Protein AF-X1B9N5-F1 (afdb_monomer)

Nearest PDB structures (foldseek):
  8imx-assembly1_K  TM=7.194E-01  e=1.451E-04  Homo sapiens
  8imy-assembly1_K  TM=7.183E-01  e=4.564E-04  Homo sapiens
  1fg9-assembly1_E  TM=3.928E-01  e=3.353E-02  Homo sapiens
  5t89-assembly1_Y  TM=4.847E-01  e=5.244E-01  Homo sapiens
  5t89-assembly1_X  TM=5.114E-01  e=1.104E+00  Homo sapiens

Secondary structure (DSSP, 8-state):
--SSHHHHHHHHHHHHHHHH---GGG-----GGG-SHHHHHHHHHHHHHH--TTSEEEEEEES-EEEEETTEEEE--TTTTT-GGG-EEHHHHHHHHHH---SEEEEEEESTTGGGGHHHH--TTEEEEESS-TT----EETTTTEEHHHHHHHHHHHHS--SS-SSS--HHHHHHHHHHHHHHHHHHTT-----EEEE-SSS---SS-EEEEEEEEEEBTEEEEEEEEE--S-EEEEEEEEEEESSSEEEEEEE-TTS-SSTTS-EEEEEEEE--TT-B--EEEEEEEETTEEEEEEEEE---SSSSS--HHHHHHTSTT--TT-SSSS-SSS-HHHHHHHTS-TT-S-SS-SSS-HHHIIIII---TT-SSSS-SSS-HHHHHHHT--TTS--TT--SSSSS--HHHHHHHT--TT-S-SS-SSS-HHHHHHHT--TTS--TTS-SSSSS--HHHHHHHT--TT-SSSS-SSS-HHHHHHHT--TTS--TTS-SSSSS--HHHHHHHT--TT-SSSS-SSS-HHHHHHTT--TTS--TT--SSSSS--HHHHHHHT--TT-S-SSSSSS-HHHHHHHT--TT-TT-----

Organism: NCBI:txid412755

Radius of gyration: 56.06 Å; Cα contacts (8 Å, |Δi|>4): 1188; chains: 1; bounding box: 108×78×156 Å

Foldseek 3Di:
DAQQQLVLLVLVLVCCCVPAVDDPVLDLRADAVCQFLVNVLVNLVVCLVPADQFAEAEEEGAAEWAAPDPQKIFDQTNCCVVPVVRTQILQNQLVSVVSRNYQAYEAEYHYFLFQSSDVSNDDARYKYKYWAHNHFGWDDDPVQSHTLLSSLLSCQCPPFDPPVQFADQFVVSSCVRRFVSSQVVCVVVVGGIGMDIDDNYPDTHDSHWDKTDKDWDWDFQKIWIKIFTDGTAAWPFWKKWFWFDDVDTDIDIDTPQVPAPDPRSGTMDTDMDGGDHRTTTQWMWIWIDGPNHTDDIDIDGRDQQCPLPDGPVCCVPPVVQRDSNDQQRCPLQHGCVCQVVVVARSNDQQRCPLPRGCNCCVPPLVARSNDQQRCPLPDGPVLCVVQVHRSNDNQQQPQQCPLQHGPVVCVVLVAHSNDQQRCPLPRGPNLCVVQVHRSNDNQQQPQQCPLPDGPVVCRVLVARSNDQQRCPLPDGPVLCVVQVHRSNDNQQQPQQCPLPDGPVVCVVLVAHSNDQQRCPLPDGLSRCVVQVHRSNDNQQQPQQCPLQHGNVVCVVLVARSNDQQRCPLPHGLNVCVVVVHRSNDNDDDDDD

Structure (mmCIF, N/CA/C/O backbone):
data_AF-X1B9N5-F1
#
_entry.id   AF-X1B9N5-F1
#
loop_
_atom_site.group_PDB
_atom_site.id
_atom_site.type_symbol
_atom_site.label_atom_id
_atom_site.label_alt_id
_atom_site.label_comp_id
_atom_site.label_asym_id
_atom_site.label_entity_id
_atom_site.label_seq_id
_atom_site.pdbx_PDB_ins_code
_atom_site.Cartn_x
_atom_site.Cartn_y
_atom_site.Cartn_z
_atom_site.occupancy
_atom_site.B_iso_or_equiv
_atom_site.auth_seq_id
_atom_site.auth_comp_id
_atom_site.auth_asym_id
_atom_site.auth_atom_id
_atom_site.pdbx_PDB_model_num
ATOM 1 N N . ASP A 1 1 ? -13.459 45.599 34.524 1.00 69.44 1 ASP A N 1
ATOM 2 C CA . ASP A 1 1 ? -13.440 44.569 33.486 1.00 69.44 1 ASP A CA 1
ATOM 3 C C . ASP A 1 1 ? -12.816 43.341 34.101 1.00 69.44 1 ASP A C 1
ATOM 5 O O . ASP A 1 1 ? -12.023 43.528 35.022 1.00 69.44 1 ASP A O 1
ATOM 9 N N . LEU A 1 2 ? -13.250 42.159 33.686 1.00 86.44 2 LEU A N 1
ATOM 10 C CA . LEU A 1 2 ? -12.649 40.897 34.116 1.00 86.44 2 LEU A CA 1
ATOM 11 C C . LEU A 1 2 ? -11.634 40.476 33.050 1.00 86.44 2 LEU A C 1
ATOM 13 O O . LEU A 1 2 ? -11.922 40.568 31.859 1.00 86.44 2 LEU A O 1
ATOM 17 N N . ASP A 1 3 ? -10.448 40.065 33.475 1.00 91.12 3 ASP A N 1
ATOM 18 C CA . ASP A 1 3 ? -9.292 39.832 32.612 1.00 91.12 3 ASP A CA 1
ATOM 19 C C . ASP A 1 3 ? -9.283 38.424 31.975 1.00 91.12 3 ASP A C 1
ATOM 21 O O . ASP A 1 3 ? -8.646 38.247 30.937 1.00 91.12 3 ASP A O 1
ATOM 25 N N . TYR A 1 4 ? -9.969 37.427 32.559 1.00 96.06 4 TYR A N 1
ATOM 26 C CA . TYR A 1 4 ? -9.836 36.009 32.166 1.00 96.06 4 TYR A CA 1
ATOM 27 C C . TYR A 1 4 ? -11.144 35.294 31.795 1.00 96.06 4 TYR A C 1
ATOM 29 O O . TYR A 1 4 ? -11.111 34.107 31.483 1.00 96.06 4 TYR A O 1
ATOM 37 N N . CYS A 1 5 ? -12.292 35.977 31.731 1.00 94.31 5 CYS A N 1
ATOM 38 C CA . CYS A 1 5 ? -13.557 35.328 31.338 1.00 94.31 5 CYS A CA 1
ATOM 39 C C . CYS A 1 5 ? -13.530 34.742 29.915 1.00 94.31 5 CYS A C 1
ATOM 41 O O . CYS A 1 5 ? -14.176 33.730 29.637 1.00 94.31 5 CYS A O 1
ATOM 43 N N . VAL A 1 6 ? -12.783 35.373 29.002 1.00 96.00 6 VAL A N 1
ATOM 44 C CA . VAL A 1 6 ? -12.583 34.862 27.637 1.00 96.00 6 VAL A CA 1
ATOM 45 C C . VAL A 1 6 ? -11.713 33.603 27.644 1.00 96.00 6 VAL A C 1
ATOM 47 O O . VAL A 1 6 ? -12.056 32.642 26.950 1.00 96.00 6 VAL A O 1
ATOM 50 N N . ASP A 1 7 ? -10.645 33.593 28.451 1.00 96.94 7 ASP A N 1
ATOM 51 C CA . ASP A 1 7 ? -9.764 32.433 28.646 1.00 96.94 7 ASP A CA 1
ATOM 52 C C . ASP A 1 7 ? -10.573 31.258 29.235 1.00 96.94 7 ASP A C 1
ATOM 54 O O . ASP A 1 7 ? -10.593 30.179 28.649 1.00 96.94 7 ASP A O 1
ATOM 58 N N . ASP A 1 8 ? -11.368 31.492 30.287 1.00 97.50 8 ASP A N 1
ATOM 59 C CA . ASP A 1 8 ? -12.275 30.498 30.883 1.00 97.50 8 ASP A CA 1
ATOM 60 C C . ASP A 1 8 ? -13.218 29.861 29.853 1.00 97.50 8 ASP A C 1
ATOM 62 O O . ASP A 1 8 ? -13.320 28.637 29.743 1.00 97.50 8 ASP A O 1
ATOM 66 N N . ALA A 1 9 ? -13.918 30.691 29.073 1.00 97.12 9 ALA A N 1
ATOM 67 C CA . ALA A 1 9 ? -14.855 30.202 28.071 1.00 97.12 9 ALA A CA 1
ATOM 68 C C . ALA A 1 9 ? -14.133 29.432 26.952 1.00 97.12 9 ALA A C 1
ATOM 70 O O . ALA A 1 9 ? -14.659 28.437 26.445 1.00 97.12 9 ALA A O 1
ATOM 71 N N . SER A 1 10 ? -12.946 29.896 26.550 1.00 97.38 10 SER A N 1
ATOM 72 C CA . SER A 1 10 ? -12.112 29.244 25.536 1.00 97.38 10 SER A CA 1
ATOM 73 C C . SER A 1 10 ? -11.640 27.866 26.004 1.00 97.38 10 SER A C 1
ATOM 75 O O . SER A 1 10 ? -11.740 26.884 25.261 1.00 97.38 10 SER A O 1
ATOM 77 N N . ASP A 1 11 ? -11.178 27.765 27.247 1.00 97.88 11 ASP A N 1
ATOM 78 C CA . ASP A 1 11 ? -10.667 26.522 27.819 1.00 97.88 11 ASP A CA 1
ATOM 79 C C . ASP A 1 11 ? -11.786 25.494 28.031 1.00 97.88 11 ASP A C 1
ATOM 81 O O . ASP A 1 11 ? -11.608 24.315 27.720 1.00 97.88 11 ASP A O 1
ATOM 85 N N . ILE A 1 12 ? -12.977 25.927 28.462 1.00 97.81 12 ILE A N 1
ATOM 86 C CA . ILE A 1 12 ? -14.155 25.051 28.563 1.00 97.81 12 ILE A CA 1
ATOM 87 C C . ILE A 1 12 ? -14.612 24.577 27.182 1.00 97.81 12 ILE A C 1
ATOM 89 O O . ILE A 1 12 ? -14.880 23.391 26.994 1.00 97.81 12 ILE A O 1
ATOM 93 N N . SER A 1 13 ? -14.656 25.470 26.190 1.00 97.25 13 SER A N 1
ATOM 94 C CA . SER A 1 13 ? -14.959 25.095 24.804 1.00 97.25 13 SER A CA 1
ATOM 95 C C . SER A 1 13 ? -13.965 24.057 24.272 1.00 97.25 13 SER A C 1
ATOM 97 O O . SER A 1 13 ? -14.360 23.092 23.614 1.00 97.25 13 SER A O 1
ATOM 99 N N . SER A 1 14 ? -12.682 24.215 24.603 1.00 97.06 14 SER A N 1
ATOM 100 C CA . SER A 1 14 ? -11.622 23.276 24.229 1.00 97.06 14 SER A CA 1
ATOM 101 C C . SER A 1 14 ? -11.783 21.925 24.929 1.00 97.06 14 SER A C 1
ATOM 103 O O . SER A 1 14 ? -11.664 20.891 24.276 1.00 97.06 14 SER A O 1
ATOM 105 N N . LEU A 1 15 ? -12.115 21.910 26.224 1.00 95.75 15 LEU A N 1
ATOM 106 C CA . LEU A 1 15 ? -12.416 20.686 26.973 1.00 95.75 15 LEU A CA 1
ATOM 107 C C . LEU A 1 15 ? -13.584 19.915 26.333 1.00 95.75 15 LEU A C 1
ATOM 109 O O . LEU A 1 15 ? -13.475 18.714 26.089 1.00 95.75 15 LEU A O 1
ATOM 113 N N . LEU A 1 16 ? -14.690 20.597 26.019 1.00 95.12 16 LEU A N 1
ATOM 114 C CA . LEU A 1 16 ? -15.868 19.967 25.414 1.00 95.12 16 LEU A CA 1
ATOM 115 C C . LEU A 1 16 ? -15.556 19.333 24.051 1.00 95.12 16 LEU A C 1
ATOM 117 O O . LEU A 1 16 ? -16.026 18.231 23.765 1.00 95.12 16 LEU A O 1
ATOM 121 N N . GLN A 1 17 ? -14.745 19.994 23.226 1.00 94.50 17 GLN A N 1
ATOM 122 C CA . GLN A 1 17 ? -14.345 19.477 21.914 1.00 94.50 17 GLN A CA 1
ATOM 123 C C . GLN A 1 17 ? -13.364 18.307 22.037 1.00 94.50 17 GLN A C 1
ATOM 125 O O . GLN A 1 17 ? -13.592 17.247 21.457 1.00 94.50 17 GLN A O 1
ATOM 130 N N . ASN A 1 18 ? -12.295 18.487 22.813 1.00 92.31 18 ASN A N 1
ATOM 131 C CA . ASN A 1 18 ? -11.160 17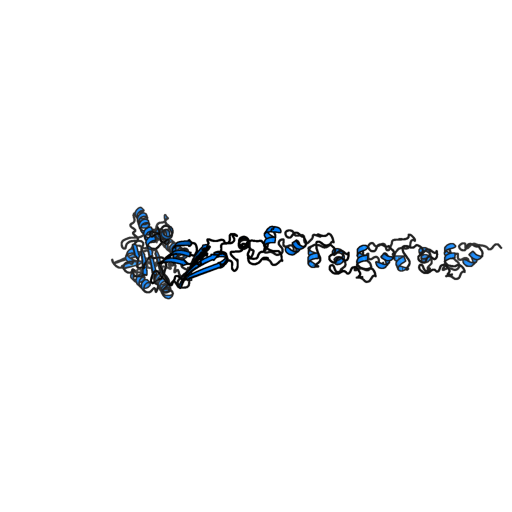.566 22.834 1.00 92.31 18 ASN A CA 1
ATOM 132 C C . ASN A 1 18 ? -11.413 16.319 23.684 1.00 92.31 18 ASN A C 1
ATOM 134 O O . ASN A 1 18 ? -10.868 15.259 23.388 1.00 92.31 18 ASN A O 1
ATOM 138 N N . ASN A 1 19 ? -12.214 16.434 24.746 1.00 89.62 19 ASN A N 1
ATOM 139 C CA . ASN A 1 19 ? -12.422 15.347 25.704 1.00 89.62 19 ASN A CA 1
ATOM 140 C C . ASN A 1 19 ? -13.824 14.742 25.634 1.00 89.62 19 ASN A C 1
ATOM 142 O O . ASN A 1 19 ? -13.988 13.574 25.971 1.00 89.62 19 ASN A O 1
ATOM 146 N N . TYR A 1 20 ? -14.818 15.510 25.184 1.00 88.81 20 TYR A N 1
ATOM 147 C CA . TYR A 1 20 ? -16.222 15.086 25.188 1.00 88.81 20 TYR A CA 1
ATOM 148 C C . TYR A 1 20 ? -16.873 15.107 23.800 1.00 88.81 20 TYR A C 1
ATOM 150 O O . TYR A 1 20 ? -18.085 14.935 23.685 1.00 88.81 20 TYR A O 1
ATOM 158 N N . ASN A 1 21 ? -16.075 15.291 22.739 1.00 86.38 21 ASN A N 1
ATOM 159 C CA . ASN A 1 21 ? -16.493 15.187 21.339 1.00 86.38 21 ASN A CA 1
ATOM 160 C C . ASN A 1 21 ? -17.699 16.081 20.970 1.00 86.38 21 ASN A C 1
ATOM 162 O O . ASN A 1 21 ? -18.511 15.748 20.098 1.00 86.38 21 ASN A O 1
ATOM 166 N N . PHE A 1 22 ? -17.836 17.240 21.624 1.00 90.81 22 PHE A N 1
ATOM 167 C CA . PHE A 1 22 ? -18.780 18.261 21.181 1.00 90.81 22 PHE A CA 1
ATOM 168 C C . PHE A 1 22 ? -18.295 18.823 19.848 1.00 90.81 22 PHE A C 1
ATOM 170 O O . PHE A 1 22 ? -17.200 19.370 19.743 1.00 90.81 22 PHE A O 1
ATOM 177 N N . LYS A 1 23 ? -19.125 18.712 18.810 1.00 90.44 23 LYS A N 1
ATOM 178 C CA . LYS A 1 23 ? -18.785 19.252 17.492 1.00 90.44 23 LYS A CA 1
ATOM 179 C C . LYS A 1 23 ? -18.718 20.782 17.561 1.00 90.44 23 LYS A C 1
ATOM 181 O O . LYS A 1 23 ? -19.654 21.371 18.102 1.00 90.44 23 LYS A O 1
ATOM 186 N N . PRO A 1 24 ? -17.731 21.439 16.923 1.00 92.81 24 PRO A N 1
ATOM 187 C CA . PRO A 1 24 ? -17.644 22.903 16.900 1.00 92.81 24 PRO A CA 1
ATOM 188 C C . PRO A 1 24 ? -18.941 23.582 16.434 1.00 92.81 24 PRO A C 1
ATOM 190 O O . PRO A 1 24 ? -19.352 24.593 16.989 1.00 92.81 24 PRO A O 1
ATOM 193 N N . ALA A 1 25 ? -19.641 22.979 15.464 1.00 92.06 25 ALA A N 1
ATOM 194 C CA . ALA A 1 25 ? -20.920 23.474 14.948 1.00 92.06 25 ALA A CA 1
ATOM 195 C C . ALA A 1 25 ? -22.066 23.480 15.981 1.00 92.06 25 ALA A C 1
ATOM 197 O O . ALA A 1 25 ? -23.052 24.184 15.784 1.00 92.06 25 ALA A O 1
ATOM 198 N N . ASN A 1 26 ? -21.939 22.711 17.066 1.00 91.88 26 ASN A N 1
ATOM 199 C CA . ASN A 1 26 ? -22.927 22.622 18.140 1.00 91.88 26 ASN A CA 1
ATOM 200 C C . ASN A 1 26 ? -22.566 23.516 19.342 1.00 91.88 26 ASN A C 1
ATOM 202 O O . ASN A 1 26 ? -23.308 23.540 20.323 1.00 91.88 26 ASN A O 1
ATOM 206 N N . ILE A 1 27 ? -21.438 24.237 19.295 1.00 95.88 27 ILE A N 1
ATOM 207 C CA . ILE A 1 27 ? -20.986 25.114 20.378 1.00 95.88 27 ILE A CA 1
ATOM 208 C C . ILE A 1 27 ? -21.291 26.567 20.014 1.00 95.88 27 ILE A C 1
ATOM 210 O O . ILE A 1 27 ? -20.712 27.143 19.095 1.00 95.88 27 ILE A O 1
ATOM 214 N N . HIS A 1 28 ? -22.179 27.191 20.786 1.00 96.88 28 HIS A N 1
ATOM 215 C CA . HIS A 1 28 ? -22.451 28.622 20.691 1.00 96.88 28 HIS A CA 1
ATOM 216 C C . HIS A 1 28 ? -21.493 29.401 21.600 1.00 96.88 28 HIS A C 1
ATOM 218 O O . HIS A 1 28 ? -21.811 29.700 22.749 1.00 96.88 28 HIS A O 1
ATOM 224 N N . TYR A 1 29 ? -20.309 29.716 21.074 1.00 97.00 29 TYR A N 1
ATOM 225 C CA . TYR A 1 29 ? -19.282 30.484 21.779 1.00 97.00 29 TYR A CA 1
ATOM 226 C C . TYR A 1 29 ? -19.548 31.993 21.667 1.00 97.00 29 TYR A C 1
ATOM 228 O O . TYR A 1 29 ? -19.568 32.536 20.562 1.00 97.00 29 TYR A O 1
ATOM 236 N N . LEU A 1 30 ? -19.781 32.663 22.800 1.00 97.69 30 LEU A N 1
ATOM 237 C CA . LEU A 1 30 ? -20.080 34.097 22.873 1.00 97.69 30 LEU A CA 1
ATOM 238 C C . LEU A 1 30 ? -19.106 34.785 23.832 1.00 97.69 30 LEU A C 1
ATOM 240 O O . LEU A 1 30 ? -19.050 34.423 25.005 1.00 97.69 30 LEU A O 1
ATOM 244 N N . THR A 1 31 ? -18.408 35.817 23.361 1.00 96.56 31 THR A N 1
ATOM 245 C CA . THR A 1 31 ? -17.525 36.653 24.191 1.00 96.56 31 THR A CA 1
ATOM 246 C C . THR A 1 31 ? -17.844 38.134 24.027 1.00 96.56 31 THR A C 1
ATOM 248 O O . THR A 1 31 ? -18.391 38.561 23.006 1.00 96.56 31 THR A O 1
ATOM 251 N N . ASP A 1 32 ? -17.528 38.933 25.047 1.00 94.12 32 ASP A N 1
ATOM 252 C CA . ASP A 1 32 ? -17.632 40.396 25.040 1.00 94.12 32 ASP A CA 1
ATOM 253 C C . ASP A 1 32 ? -18.940 40.911 24.409 1.00 94.12 32 ASP A C 1
ATOM 255 O O . ASP A 1 32 ? -20.041 40.553 24.825 1.00 94.12 32 ASP A O 1
ATOM 259 N N . SER A 1 33 ? -18.827 41.715 23.348 1.00 95.62 33 SER A N 1
ATOM 260 C CA . SER A 1 33 ? -19.946 42.312 22.612 1.00 95.62 33 SER A CA 1
ATOM 261 C C . SER A 1 33 ? -20.955 41.311 22.030 1.00 95.62 33 SER A C 1
ATOM 263 O O . SER A 1 33 ? -22.060 41.712 21.663 1.00 95.62 33 SER A O 1
ATOM 265 N N . GLN A 1 34 ? -20.614 40.022 21.957 1.00 96.94 34 GLN A N 1
ATOM 266 C CA . GLN A 1 34 ? -21.523 38.950 21.546 1.00 96.94 34 GLN A CA 1
ATOM 267 C C . GLN A 1 34 ? -22.316 38.382 22.734 1.00 96.94 34 GLN A C 1
ATOM 269 O O . GLN A 1 34 ? -23.474 37.995 22.568 1.00 96.94 34 GLN A O 1
ATOM 274 N N . ALA A 1 35 ? -21.742 38.389 23.941 1.00 96.75 35 ALA A N 1
ATOM 275 C CA . ALA A 1 35 ? -22.335 37.875 25.179 1.00 96.75 35 ALA A CA 1
ATOM 276 C C . ALA A 1 35 ? -23.329 38.868 25.823 1.00 96.75 35 ALA A C 1
ATOM 278 O O . ALA A 1 35 ? -23.306 39.134 27.026 1.00 96.75 35 ALA A O 1
ATOM 279 N N . THR A 1 36 ? -24.218 39.440 25.009 1.00 97.88 36 THR A N 1
ATOM 280 C CA . THR A 1 36 ? -25.337 40.289 25.457 1.00 97.88 36 THR A CA 1
ATOM 281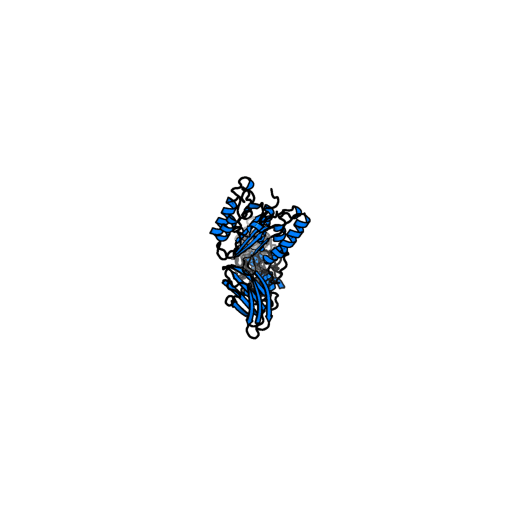 C C . THR A 1 36 ? -26.521 39.441 25.926 1.00 97.88 36 THR A C 1
ATOM 283 O O . THR A 1 36 ? -26.620 38.267 25.560 1.00 97.88 36 THR A O 1
ATOM 286 N N . LYS A 1 37 ? -27.486 40.021 26.662 1.00 97.50 37 LYS A N 1
ATOM 287 C CA . LYS A 1 37 ? -28.724 39.293 27.033 1.00 97.50 37 LYS A CA 1
ATOM 288 C C . LYS A 1 37 ? -29.421 38.704 25.808 1.00 97.50 37 LYS A C 1
ATOM 290 O O . LYS A 1 37 ? -29.874 37.558 25.841 1.00 97.50 37 LYS A O 1
ATOM 295 N N . SER A 1 38 ? -29.486 39.478 24.724 1.00 97.81 38 SER A N 1
ATOM 296 C CA . SER A 1 38 ? -30.070 39.031 23.458 1.00 97.81 38 SER A CA 1
ATOM 297 C C . SER A 1 38 ? -29.236 37.934 22.797 1.00 97.81 38 SER A C 1
AT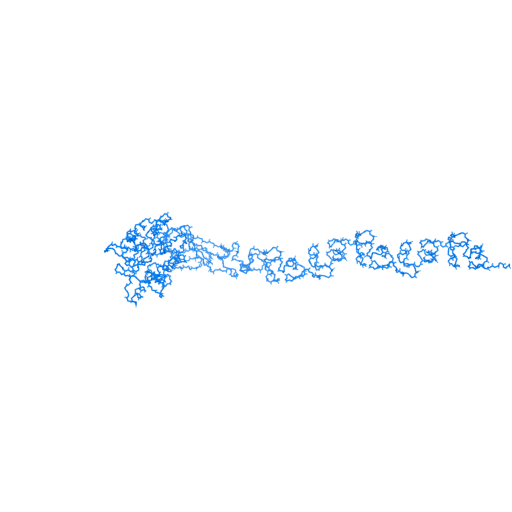OM 299 O O . SER A 1 38 ? -29.816 36.992 22.262 1.00 97.81 38 SER A O 1
ATOM 301 N N . GLY A 1 39 ? -27.904 38.034 22.832 1.00 98.19 39 GLY A N 1
ATOM 302 C CA . GLY A 1 39 ? -26.998 37.022 22.285 1.00 98.19 39 GLY A CA 1
ATOM 303 C C . GLY A 1 39 ? -27.165 35.672 22.979 1.00 98.19 39 GLY A C 1
ATOM 304 O O . GLY A 1 39 ? -27.446 34.675 22.316 1.00 98.19 39 GLY A O 1
ATOM 305 N N . ILE A 1 40 ? -27.114 35.666 24.315 1.00 98.31 40 ILE A N 1
ATOM 306 C CA . ILE A 1 40 ? -27.314 34.466 25.144 1.00 98.31 40 ILE A CA 1
ATOM 307 C C . ILE A 1 40 ? -28.709 33.871 24.904 1.00 98.31 40 ILE A C 1
ATOM 309 O O . ILE A 1 40 ? -28.837 32.685 24.607 1.00 98.31 40 ILE A O 1
ATOM 313 N N . SER A 1 41 ? -29.757 34.700 24.947 1.00 98.19 41 SER A N 1
ATOM 314 C CA . SER A 1 41 ? -31.141 34.263 24.701 1.00 98.19 41 SER A CA 1
ATOM 315 C C . SER A 1 41 ? -31.324 33.649 23.310 1.00 98.19 41 SER A C 1
ATOM 317 O O . SER A 1 41 ? -32.022 32.647 23.156 1.00 98.19 41 SER A O 1
ATOM 319 N N . SER A 1 42 ? -30.681 34.229 22.291 1.00 98.12 42 SER A N 1
ATOM 320 C CA . SER A 1 42 ? -30.743 33.726 20.915 1.00 98.12 42 SER A CA 1
ATOM 321 C C . SER A 1 42 ? -30.012 32.393 20.777 1.00 98.12 42 SER A C 1
ATOM 323 O O . SER A 1 42 ? -30.539 31.487 20.142 1.00 98.12 42 SER A O 1
ATOM 325 N N . ALA A 1 43 ? -28.840 32.241 21.401 1.00 97.81 43 ALA A N 1
ATOM 326 C CA . ALA A 1 43 ? -28.107 30.977 21.414 1.00 97.81 43 ALA A CA 1
ATOM 327 C C . ALA A 1 43 ? -28.926 29.853 22.070 1.00 97.81 43 ALA A C 1
ATOM 329 O O . ALA A 1 43 ? -29.117 28.804 21.460 1.00 97.81 43 ALA A O 1
ATOM 330 N N . LEU A 1 44 ? -29.492 30.096 23.258 1.00 98.06 44 LEU A N 1
ATOM 331 C CA . LEU A 1 44 ? -30.338 29.120 23.956 1.00 98.06 44 LEU A CA 1
ATOM 332 C C . LEU A 1 44 ? -31.589 28.762 23.143 1.00 98.06 44 LEU A C 1
ATOM 334 O O . LEU A 1 44 ? -31.927 27.587 23.016 1.00 98.06 44 LEU A O 1
ATOM 338 N N . SER A 1 45 ? -32.245 29.759 22.541 1.00 97.50 45 SER A N 1
ATOM 339 C CA . SER A 1 45 ? -33.413 29.539 21.678 1.00 97.50 45 SER A CA 1
ATOM 340 C C . SER A 1 45 ? -33.065 28.708 20.442 1.00 97.50 45 SER A C 1
ATOM 342 O O . SER A 1 45 ? -33.819 27.810 20.081 1.00 97.50 45 SER A O 1
ATOM 344 N N . ASN A 1 46 ? -31.917 28.967 19.812 1.00 95.94 46 ASN A N 1
ATOM 345 C CA . ASN A 1 46 ? -31.459 28.203 18.653 1.00 95.94 46 ASN A CA 1
ATOM 346 C C . ASN A 1 46 ? -31.164 26.744 19.017 1.00 95.94 46 ASN A C 1
ATOM 348 O O . ASN A 1 46 ? -31.551 25.855 18.266 1.00 95.94 46 ASN A O 1
ATOM 352 N N . ILE A 1 47 ? -30.547 26.492 20.177 1.00 96.12 47 ILE A N 1
ATOM 353 C CA . ILE A 1 47 ? -30.291 25.129 20.666 1.00 96.12 47 ILE A CA 1
ATOM 354 C C . ILE A 1 47 ? -31.608 24.387 20.917 1.00 96.12 47 ILE A C 1
ATOM 356 O O . ILE A 1 47 ? -31.758 23.253 20.472 1.00 96.12 47 ILE A O 1
ATOM 360 N N . ILE A 1 48 ? -32.592 25.028 21.558 1.00 96.50 48 ILE A N 1
ATOM 361 C CA . ILE A 1 48 ? -33.920 24.432 21.802 1.00 96.50 48 ILE A CA 1
ATOM 362 C C . ILE A 1 48 ? -34.581 23.948 20.502 1.00 96.50 48 ILE A C 1
ATOM 364 O O . ILE A 1 48 ? -35.293 22.948 20.519 1.00 96.50 48 ILE A O 1
ATOM 368 N N . LEU A 1 49 ? -34.344 24.628 19.375 1.00 94.31 49 LEU A N 1
ATOM 369 C CA . LEU A 1 49 ? -34.916 24.249 18.081 1.00 94.31 49 LEU A CA 1
ATOM 370 C C . LEU A 1 49 ? -34.277 23.002 17.457 1.00 94.31 49 LEU A C 1
ATOM 372 O O . LEU A 1 49 ? -34.903 22.394 16.590 1.00 94.31 49 LEU A O 1
ATOM 376 N N . ILE A 1 50 ? -33.050 22.651 17.845 1.00 92.00 50 ILE A N 1
ATOM 377 C CA . ILE A 1 50 ? -32.266 21.593 17.188 1.00 92.00 50 ILE A CA 1
ATOM 378 C C . ILE A 1 50 ? -31.930 20.408 18.098 1.00 92.00 50 ILE A C 1
ATOM 380 O O . ILE A 1 50 ? -31.499 19.380 17.586 1.00 92.00 50 ILE A O 1
ATOM 384 N N . ILE A 1 51 ? -32.094 20.548 19.416 1.00 92.12 51 ILE A N 1
ATOM 385 C CA . ILE A 1 51 ? -31.698 19.529 20.393 1.00 92.12 51 ILE A CA 1
ATOM 386 C C . ILE A 1 51 ? -32.635 18.308 20.374 1.00 92.12 51 ILE A C 1
ATOM 388 O O . ILE A 1 51 ? -33.861 18.454 20.397 1.00 92.12 51 ILE A O 1
ATOM 392 N N . ASP A 1 52 ? -32.058 17.102 20.349 1.00 88.31 52 ASP A N 1
ATOM 393 C CA . ASP A 1 52 ? -32.777 15.821 20.396 1.00 88.31 52 ASP A CA 1
ATOM 394 C C . ASP A 1 52 ? -32.928 15.302 21.846 1.00 88.31 52 ASP A C 1
ATOM 396 O O . ASP A 1 52 ? -32.038 15.531 22.672 1.00 88.31 52 ASP A O 1
ATOM 400 N N . PRO A 1 53 ? -33.994 14.535 22.177 1.00 87.56 53 PRO A N 1
ATOM 401 C CA . PRO A 1 53 ? -34.145 13.870 23.476 1.00 87.56 53 PRO A CA 1
ATOM 402 C C . PRO A 1 53 ? -32.919 13.105 23.981 1.00 87.56 53 PRO A C 1
ATOM 404 O O . PRO A 1 53 ? -32.730 13.003 25.197 1.00 87.56 53 PRO A O 1
ATOM 407 N N . ASN A 1 54 ? -32.108 12.559 23.072 1.00 82.25 54 ASN A N 1
ATOM 408 C CA . ASN A 1 54 ? -30.939 11.760 23.417 1.00 82.25 54 ASN A CA 1
ATOM 409 C C . ASN A 1 54 ? -29.621 12.552 23.489 1.00 82.25 54 ASN A C 1
ATOM 411 O O . ASN A 1 54 ? -28.597 11.973 23.872 1.00 82.25 54 ASN A O 1
ATOM 415 N N . ASP A 1 55 ? -29.632 13.835 23.120 1.00 87.25 55 ASP A N 1
ATOM 416 C CA . ASP A 1 55 ? -28.485 14.725 23.278 1.00 87.25 55 ASP A CA 1
ATOM 417 C C . ASP A 1 55 ? -28.279 15.097 24.755 1.00 87.25 55 ASP A C 1
ATOM 419 O O . ASP A 1 55 ? -29.134 14.867 25.617 1.00 87.25 55 ASP A O 1
ATOM 423 N N . ILE A 1 56 ? -27.141 15.727 25.038 1.00 91.12 56 ILE A N 1
ATOM 424 C CA . ILE A 1 56 ? -26.943 16.490 26.269 1.00 91.12 56 ILE A CA 1
ATOM 425 C C . ILE A 1 56 ? -26.795 17.965 25.960 1.00 91.12 56 ILE A C 1
ATOM 427 O O . ILE A 1 56 ? -26.364 18.364 24.878 1.00 91.12 56 ILE A O 1
ATOM 431 N N . PHE A 1 57 ? -27.134 18.780 26.948 1.00 95.81 57 PHE A N 1
ATOM 432 C CA . PHE A 1 57 ? -26.901 20.212 26.905 1.00 95.81 57 PHE A CA 1
ATOM 433 C C . PHE A 1 57 ? -25.835 20.604 27.925 1.00 95.81 57 PHE A C 1
ATOM 435 O O . PHE A 1 57 ? -25.879 20.143 29.064 1.00 95.81 57 PHE A O 1
ATOM 442 N N . PHE A 1 58 ? -24.913 21.483 27.534 1.00 97.62 58 PHE A N 1
ATOM 443 C CA . PHE A 1 58 ? -23.908 22.056 28.423 1.00 97.62 58 PHE A CA 1
ATOM 444 C C . PHE A 1 58 ? -23.968 23.586 28.347 1.00 97.62 58 PHE A C 1
ATOM 446 O O . PHE A 1 58 ? -23.854 24.162 27.266 1.00 97.62 58 PHE A O 1
ATOM 453 N N . PHE A 1 59 ? -24.140 24.242 29.492 1.00 98.19 59 PHE A N 1
ATOM 454 C CA . PHE A 1 59 ? -24.113 25.692 29.645 1.00 98.19 59 PHE A CA 1
ATOM 455 C C . PHE A 1 59 ? -22.936 26.095 30.520 1.00 98.19 59 PHE A C 1
ATOM 457 O O . PHE A 1 59 ? -22.800 25.598 31.636 1.00 98.19 59 PHE A O 1
ATOM 464 N N . PHE A 1 60 ? -22.132 27.035 30.035 1.00 98.56 60 PHE A N 1
ATOM 465 C CA . PHE A 1 60 ? -21.072 27.665 30.806 1.00 98.56 60 PHE A CA 1
ATOM 466 C C . PHE A 1 60 ? -21.212 29.181 30.747 1.00 98.56 60 PHE A C 1
ATOM 468 O O . PHE A 1 60 ? -21.444 29.744 29.676 1.00 98.56 60 PHE A O 1
ATOM 475 N N . TYR A 1 61 ? -21.036 29.834 31.889 1.00 98.25 61 TYR A N 1
ATOM 476 C CA . TYR A 1 61 ? -20.937 31.283 31.977 1.00 98.25 61 TYR A CA 1
ATOM 477 C C . TYR A 1 61 ? -19.787 31.664 32.908 1.00 98.25 61 TYR A C 1
ATOM 479 O O . TYR A 1 61 ? -19.778 31.218 34.051 1.00 98.25 61 TYR A O 1
ATOM 487 N N . SER A 1 62 ? -18.870 32.513 32.437 1.00 97.25 62 SER A N 1
ATOM 488 C CA . SER A 1 62 ? -17.872 33.205 33.264 1.00 97.25 62 SER A CA 1
ATOM 489 C C . SER A 1 62 ? -18.086 34.711 33.131 1.00 97.25 62 SER A C 1
ATOM 491 O O . SER A 1 62 ? -18.196 35.226 32.014 1.00 97.25 62 SER A O 1
ATOM 493 N N . GLY A 1 63 ? -18.224 35.417 34.255 1.00 95.50 63 GLY A N 1
ATOM 494 C CA . GLY A 1 63 ? -18.482 36.854 34.242 1.00 95.50 63 GLY A CA 1
ATOM 495 C C . GLY A 1 63 ? -18.985 37.430 35.562 1.00 95.50 63 GLY A C 1
ATOM 496 O O . GLY A 1 63 ? -18.949 36.811 36.622 1.00 95.50 63 GLY A O 1
ATOM 497 N N . HIS A 1 64 ? -19.497 38.659 35.505 1.00 95.06 64 HIS A N 1
ATOM 498 C CA . HIS A 1 64 ? -20.122 39.282 36.667 1.00 95.06 64 HIS A CA 1
ATOM 499 C C . HIS A 1 64 ? -21.491 38.655 36.980 1.00 95.06 64 HIS A C 1
ATOM 501 O O . HIS A 1 64 ? -22.254 38.282 36.091 1.00 95.06 64 HIS A O 1
ATOM 507 N N . GLY A 1 65 ? -21.843 38.630 38.263 1.00 94.94 65 GLY A N 1
ATOM 508 C CA . GLY A 1 65 ? -23.150 38.206 38.760 1.00 94.94 65 GLY A CA 1
ATOM 509 C C . GLY A 1 65 ? -23.546 39.006 39.995 1.00 94.94 65 GLY A C 1
ATOM 510 O O . GLY A 1 65 ? -22.739 39.764 40.544 1.00 94.94 65 GLY A O 1
ATOM 511 N N . GLY A 1 66 ? -24.802 38.895 40.409 1.00 93.25 66 GLY A N 1
ATOM 512 C CA . GLY A 1 66 ? -25.299 39.594 41.585 1.00 93.25 66 GLY A CA 1
ATOM 513 C C . GLY A 1 66 ? -26.691 39.157 42.006 1.00 93.25 66 GLY A C 1
ATOM 514 O O . GLY A 1 66 ? -27.334 38.333 41.362 1.00 93.25 66 GLY A O 1
ATOM 515 N N . SER A 1 67 ? -27.176 39.763 43.085 1.00 91.00 67 SER A N 1
ATOM 516 C CA . SER A 1 67 ? -28.540 39.596 43.581 1.00 91.00 67 SER A CA 1
ATOM 517 C C . SER A 1 67 ? -29.301 40.923 43.544 1.00 91.00 67 SER A C 1
ATOM 519 O O . SER A 1 67 ? -28.725 42.017 43.587 1.00 91.00 67 SER A O 1
ATOM 521 N N . SER A 1 68 ? -30.618 40.851 43.341 1.00 80.94 68 SER A N 1
ATOM 522 C CA . SER A 1 68 ? -31.528 42.011 43.353 1.00 80.94 68 SER A CA 1
ATOM 523 C C . SER A 1 68 ? -32.386 42.052 44.620 1.00 80.94 68 SER A C 1
ATOM 525 O O . SER A 1 68 ? -32.825 43.120 45.046 1.00 80.94 68 SER A O 1
ATOM 527 N N . SER A 1 69 ? -32.594 40.888 45.235 1.00 75.56 69 SER A N 1
ATOM 528 C CA . SER A 1 69 ? -33.230 40.661 46.532 1.00 75.56 69 SER A CA 1
ATOM 529 C C . SER A 1 69 ? -32.792 39.285 47.057 1.00 75.56 69 SER A C 1
ATOM 531 O O . SER A 1 69 ? -32.108 38.563 46.338 1.00 75.56 69 SER A O 1
ATOM 533 N N . LEU A 1 70 ? -33.204 38.903 48.273 1.00 63.84 70 LEU A N 1
ATOM 534 C CA . LEU A 1 70 ? -32.863 37.607 48.895 1.00 63.84 70 LEU A CA 1
ATOM 535 C C . LEU A 1 70 ? -33.218 36.366 48.046 1.00 63.84 70 LEU A C 1
ATOM 537 O O . LEU A 1 70 ? -32.706 35.295 48.331 1.00 63.84 70 LEU A O 1
ATOM 541 N N . PHE A 1 71 ? -34.094 36.494 47.044 1.00 70.44 71 PHE A N 1
ATOM 542 C CA . PHE A 1 71 ? -34.602 35.377 46.232 1.00 70.44 71 PHE A CA 1
ATOM 543 C C . PHE A 1 71 ? -34.530 35.657 44.726 1.00 70.44 71 PHE A C 1
ATOM 545 O O . PHE A 1 71 ? -35.373 35.191 43.970 1.00 70.44 71 PHE A O 1
ATOM 552 N N . SER A 1 72 ? -33.633 36.541 44.286 1.00 85.25 72 SER A N 1
ATOM 553 C CA . SER A 1 72 ? -33.484 36.795 42.853 1.00 85.25 72 SER A CA 1
ATOM 554 C C . SER A 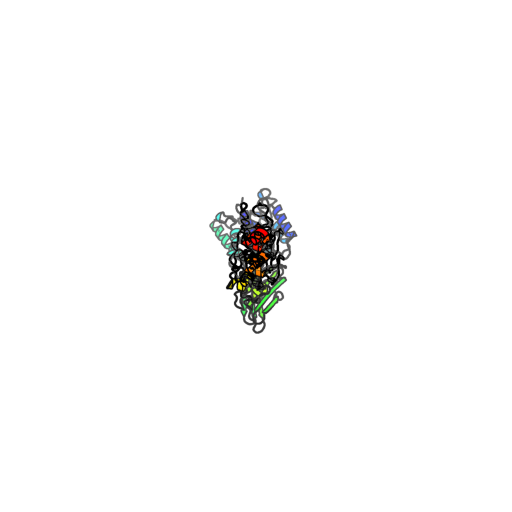1 72 ? -32.051 37.147 42.514 1.00 85.25 72 SER A C 1
ATOM 556 O O . SER A 1 72 ? -31.559 38.228 42.872 1.00 85.25 72 SER A O 1
ATOM 558 N N . HIS A 1 73 ? -31.431 36.236 41.778 1.00 95.12 73 HIS A N 1
ATOM 559 C CA . HIS A 1 73 ? -30.053 36.273 41.331 1.00 95.12 73 HIS A CA 1
ATOM 560 C C . HIS A 1 73 ? -29.999 36.458 39.818 1.00 95.12 73 HIS A C 1
ATOM 562 O O . HIS A 1 73 ? -30.953 36.186 39.084 1.00 95.12 73 HIS A O 1
ATOM 568 N N . TYR A 1 74 ? -28.897 37.022 39.345 1.00 96.50 74 TYR A N 1
ATOM 569 C CA . TYR A 1 74 ? -28.710 37.289 37.933 1.00 96.50 74 TYR A CA 1
ATOM 570 C C . TYR A 1 74 ? -27.247 37.221 37.534 1.00 96.50 74 TYR A C 1
ATOM 572 O O . TYR A 1 74 ? -26.340 37.579 38.286 1.00 96.50 74 TYR A O 1
ATOM 580 N N . LEU A 1 75 ? -27.049 36.845 36.280 1.00 97.19 75 LEU A N 1
ATOM 581 C CA . LEU A 1 75 ? -25.815 37.037 35.544 1.00 97.19 75 LEU A CA 1
ATOM 582 C C . LEU A 1 75 ? -25.831 38.437 34.921 1.00 97.19 75 LEU A C 1
ATOM 584 O O . LEU A 1 75 ? -26.897 38.993 34.615 1.00 97.19 75 LEU A O 1
ATOM 588 N N . CYS A 1 76 ? -24.650 39.007 34.714 1.00 96.62 76 CYS A N 1
ATOM 589 C CA . CYS A 1 76 ? -24.471 40.317 34.099 1.00 96.62 76 CYS A CA 1
ATOM 590 C C . CYS A 1 76 ? -23.894 40.173 32.677 1.00 96.62 76 CYS A C 1
ATOM 592 O O . CYS A 1 76 ? -22.681 40.294 32.501 1.00 96.62 76 CYS A O 1
ATOM 594 N N . PRO A 1 77 ? -24.727 39.952 31.637 1.00 96.69 77 PRO A N 1
ATOM 595 C CA . PRO A 1 77 ? -24.293 40.028 30.240 1.00 96.69 77 PRO A CA 1
ATOM 596 C C . PRO A 1 77 ? -23.592 41.350 29.906 1.00 96.69 77 PRO A C 1
ATOM 598 O O . PRO A 1 77 ? -23.792 42.351 30.597 1.00 96.69 77 PRO A O 1
ATOM 601 N N . TYR A 1 78 ? -22.835 41.392 28.811 1.00 95.88 78 TYR A N 1
ATOM 602 C CA . TYR A 1 78 ? -21.998 42.537 28.417 1.00 95.88 78 TYR A CA 1
ATOM 603 C C . TYR A 1 78 ? -22.733 43.891 28.368 1.00 95.88 78 TYR A C 1
ATOM 605 O O . TYR A 1 78 ? -22.176 44.935 28.702 1.00 95.88 78 TYR A O 1
ATOM 613 N N . ASP A 1 79 ? -24.009 43.890 27.987 1.00 96.31 79 ASP A N 1
ATOM 614 C CA . ASP A 1 79 ? -24.860 45.076 27.862 1.00 96.31 79 ASP A CA 1
ATOM 615 C C . ASP A 1 79 ? -25.616 45.437 29.157 1.00 96.31 79 ASP A C 1
ATOM 617 O O . ASP A 1 79 ? -26.264 46.483 29.240 1.00 96.31 79 ASP A O 1
ATOM 621 N N . SER A 1 80 ? -25.511 44.613 30.201 1.00 95.38 80 SER A N 1
ATOM 622 C CA . SER A 1 80 ? -26.212 44.813 31.475 1.00 95.38 80 SER A CA 1
ATOM 623 C C . SER A 1 80 ? -25.639 45.923 32.383 1.00 95.38 80 SER A C 1
ATOM 625 O O . SER A 1 80 ? -26.436 46.553 33.086 1.00 95.38 80 SER A O 1
ATOM 627 N N . PRO A 1 81 ? -24.326 46.266 32.369 1.00 92.06 81 PRO A N 1
ATOM 628 C CA . PRO A 1 81 ? -23.802 47.399 33.142 1.00 92.06 81 PRO A CA 1
ATOM 629 C C . PRO A 1 81 ? -24.304 48.758 32.644 1.00 92.06 81 PRO A C 1
ATOM 631 O O . PRO A 1 81 ? -24.506 49.674 33.440 1.00 92.06 81 PRO A O 1
ATOM 634 N N . THR A 1 82 ? -24.516 48.898 31.331 1.00 91.88 82 THR A N 1
ATOM 635 C CA . THR A 1 82 ? -25.047 50.129 30.718 1.00 91.88 82 THR A CA 1
ATOM 636 C C . THR A 1 82 ? -26.574 50.138 30.657 1.00 91.88 82 THR A C 1
ATOM 638 O O . THR A 1 82 ? -27.174 51.212 30.605 1.00 91.88 82 THR A O 1
ATOM 641 N N . ASN A 1 83 ? -27.211 48.964 30.733 1.00 94.25 83 ASN A N 1
ATOM 642 C CA . ASN A 1 83 ? -28.656 48.818 30.815 1.00 94.25 83 ASN A CA 1
ATOM 643 C C . ASN A 1 83 ? -29.073 47.679 31.772 1.00 94.25 83 ASN A C 1
ATOM 645 O O . ASN A 1 83 ? -29.209 46.531 31.345 1.00 94.25 83 ASN A O 1
ATOM 649 N N . PRO A 1 84 ? -29.363 47.971 33.056 1.00 92.25 84 PRO A N 1
ATOM 650 C CA . PRO A 1 84 ? -29.705 46.949 34.049 1.00 92.25 84 PRO A CA 1
ATOM 651 C C . PRO A 1 84 ? -30.936 46.085 33.729 1.00 92.25 84 PRO A C 1
ATOM 653 O O . PRO A 1 84 ? -31.069 45.010 34.310 1.00 92.25 84 PRO A O 1
ATOM 656 N N . SER A 1 85 ? -31.824 46.494 32.808 1.00 93.00 85 SER A N 1
ATOM 657 C CA . SER A 1 85 ? -32.915 45.622 32.332 1.00 93.00 85 SER A CA 1
ATOM 658 C C . SER A 1 85 ? -32.406 44.385 31.584 1.00 93.00 85 SER A C 1
ATOM 660 O O . SER A 1 85 ? -33.148 43.422 31.407 1.00 93.00 85 SER A O 1
ATOM 662 N N . ASN A 1 86 ? -31.145 44.416 31.146 1.00 96.06 86 ASN A N 1
ATOM 663 C CA . ASN A 1 86 ? -30.492 43.351 30.395 1.00 96.06 86 ASN A CA 1
ATOM 664 C C . ASN A 1 86 ? -29.728 42.373 31.306 1.00 96.06 86 ASN A C 1
ATOM 666 O O . ASN A 1 86 ? -28.939 41.570 30.826 1.00 96.06 86 ASN A O 1
ATOM 670 N N . ARG A 1 87 ? -29.974 42.387 32.620 1.00 96.50 87 ARG A N 1
ATOM 671 C CA . ARG A 1 87 ? -29.555 41.296 33.515 1.00 96.50 87 ARG A CA 1
ATOM 672 C C . ARG A 1 87 ? -30.255 39.992 33.128 1.00 96.50 87 ARG A C 1
ATOM 674 O O . ARG A 1 87 ? -31.424 40.024 32.736 1.00 96.50 87 ARG A O 1
ATOM 681 N N . PHE A 1 88 ? -29.549 38.870 33.218 1.00 97.12 88 PHE A N 1
ATOM 682 C CA . PHE A 1 88 ? -30.078 37.545 32.885 1.00 97.12 88 PHE A CA 1
ATOM 683 C C . PHE A 1 88 ? -30.379 36.796 34.181 1.00 97.12 88 PHE A C 1
ATOM 685 O O . PHE A 1 88 ? -29.455 36.412 34.892 1.00 97.12 88 PHE A O 1
ATOM 692 N N . TYR A 1 89 ? -31.655 36.679 34.530 1.00 96.44 89 TYR A N 1
ATOM 693 C CA . TYR A 1 89 ? -32.067 36.188 35.843 1.00 96.44 89 TYR A CA 1
ATOM 694 C C . TYR A 1 89 ? -32.036 34.658 35.924 1.00 96.44 89 TYR A C 1
ATOM 696 O O . TYR A 1 89 ? -32.156 33.967 34.914 1.00 96.44 89 TYR A O 1
ATOM 704 N N . ASP A 1 90 ? -31.926 34.132 37.139 1.00 94.75 90 ASP A N 1
ATOM 705 C CA . ASP A 1 90 ? -32.170 32.722 37.476 1.00 94.75 90 ASP A CA 1
ATOM 706 C C . ASP A 1 90 ? -33.432 32.143 36.805 1.00 94.75 90 ASP A C 1
ATOM 708 O O . ASP A 1 90 ? -33.382 31.096 36.163 1.00 94.75 90 ASP A O 1
ATOM 712 N N . THR A 1 91 ? -34.539 32.881 36.847 1.00 95.00 91 THR A N 1
ATOM 713 C CA . THR A 1 91 ? -35.811 32.544 36.190 1.00 95.00 91 THR A CA 1
ATOM 714 C C . THR A 1 91 ? -35.744 32.554 34.660 1.00 95.00 91 THR A C 1
ATOM 716 O O . THR A 1 91 ? -36.460 31.781 34.019 1.00 95.00 91 THR A O 1
ATOM 719 N N . ASP A 1 92 ? -34.883 33.387 34.057 1.00 96.38 92 ASP A N 1
ATOM 720 C CA . ASP A 1 92 ? -34.632 33.340 32.611 1.00 96.38 92 ASP A CA 1
ATOM 721 C C . ASP A 1 92 ? -33.939 32.006 32.268 1.00 96.38 92 ASP A C 1
ATOM 723 O O . ASP A 1 92 ? -34.387 31.292 31.367 1.00 96.38 92 ASP A O 1
ATOM 727 N N . LEU A 1 93 ? -32.885 31.640 33.013 1.00 96.62 93 LEU A N 1
ATOM 728 C CA . LEU A 1 93 ? -32.134 30.397 32.804 1.00 96.62 93 LEU A CA 1
ATOM 729 C C . LEU A 1 93 ? -33.012 29.155 33.006 1.00 96.62 93 LEU A C 1
ATOM 731 O O . LEU A 1 93 ? -33.051 28.299 32.122 1.00 96.62 93 LEU A O 1
ATOM 735 N N . ASP A 1 94 ? -33.751 29.075 34.116 1.00 97.50 94 ASP A N 1
ATOM 736 C CA . ASP A 1 94 ? -34.665 27.963 34.401 1.00 97.50 94 ASP A CA 1
ATOM 737 C C . ASP A 1 94 ? -35.700 27.775 33.281 1.00 97.50 94 ASP A C 1
ATOM 739 O O . ASP A 1 94 ? -35.920 26.658 32.807 1.00 97.50 94 ASP A O 1
ATOM 743 N N . SER A 1 95 ? -36.281 28.870 32.780 1.00 97.69 95 SER A N 1
ATOM 744 C CA . SER A 1 95 ? -37.231 28.827 31.666 1.00 97.69 95 SER A CA 1
ATOM 745 C C . SER A 1 95 ? -36.619 28.202 30.407 1.00 97.69 95 SER A C 1
ATOM 747 O O . SER A 1 95 ? -37.226 27.314 29.801 1.00 97.69 95 SER A O 1
ATOM 749 N N . TYR A 1 96 ? -35.398 28.589 30.020 1.00 98.06 96 TYR A N 1
ATOM 750 C CA . TYR A 1 96 ? -34.725 27.965 28.875 1.00 98.06 96 TYR A CA 1
ATOM 751 C C . TYR A 1 96 ? -34.397 26.493 29.137 1.00 98.06 96 TYR A C 1
ATOM 753 O O . TYR A 1 96 ? -34.679 25.650 28.285 1.00 98.06 96 TYR A O 1
ATOM 761 N N . LEU A 1 97 ? -33.878 26.157 30.321 1.00 97.62 97 LEU A N 1
ATOM 762 C CA . LEU A 1 97 ? -33.573 24.774 30.691 1.00 97.62 97 LEU A CA 1
ATOM 763 C C . LEU A 1 97 ? -34.830 23.890 30.733 1.00 97.62 97 LEU A C 1
ATOM 765 O O . LEU A 1 97 ? -34.742 22.702 30.436 1.00 97.62 97 LEU A O 1
ATOM 769 N N . ASN A 1 98 ? -36.001 24.423 31.094 1.00 96.69 98 ASN A N 1
ATOM 770 C CA . ASN A 1 98 ? -37.275 23.687 31.088 1.00 96.69 98 ASN A CA 1
ATOM 771 C C . ASN A 1 98 ? -37.762 23.387 29.667 1.00 96.69 98 ASN A C 1
ATOM 773 O O . ASN A 1 98 ? -38.387 22.356 29.435 1.00 96.69 98 ASN A O 1
ATOM 777 N N . ASN A 1 99 ? -37.460 24.274 28.719 1.00 96.06 99 ASN A N 1
ATOM 778 C CA . ASN A 1 99 ? -37.865 24.132 27.322 1.00 96.06 99 ASN A CA 1
ATOM 779 C C . ASN A 1 99 ? -36.884 23.293 26.479 1.00 96.06 99 ASN A C 1
ATOM 781 O O . ASN A 1 99 ? -37.189 22.979 25.331 1.00 96.06 99 ASN A O 1
ATOM 785 N N . MET A 1 100 ? -35.726 22.903 27.024 1.00 94.62 100 MET A N 1
ATOM 786 C CA . MET A 1 100 ? -34.775 22.018 26.343 1.00 94.62 100 MET A CA 1
ATOM 787 C C . MET A 1 100 ? -35.177 20.548 26.464 1.00 94.62 100 MET A C 1
ATOM 789 O O . MET A 1 100 ? -35.107 19.942 27.541 1.00 94.62 100 MET A O 1
ATOM 793 N N . ASN A 1 101 ? -35.540 19.961 25.327 1.00 91.06 101 ASN A N 1
ATOM 794 C CA . ASN A 1 101 ? -35.987 18.579 25.212 1.00 91.06 101 ASN A CA 1
ATOM 795 C C . ASN A 1 101 ? -34.808 17.593 25.119 1.00 91.06 101 ASN A C 1
ATOM 797 O O . ASN A 1 101 ? -34.618 16.956 24.093 1.00 91.06 101 ASN A O 1
ATOM 801 N N . CYS A 1 102 ? -34.019 17.484 26.186 1.00 91.19 102 CYS A N 1
ATOM 802 C CA . CYS A 1 102 ? -32.937 16.505 26.338 1.00 91.19 102 CYS A CA 1
ATOM 803 C C . CYS A 1 102 ? -32.940 15.907 27.751 1.00 91.19 102 CYS A C 1
ATOM 805 O O . CYS A 1 102 ? -33.399 16.555 28.697 1.00 91.19 102 CYS A O 1
ATOM 807 N N . ALA A 1 103 ? -32.444 14.683 27.926 1.00 85.44 103 ALA A N 1
ATOM 808 C CA . ALA A 1 103 ? -32.513 14.002 29.223 1.00 85.44 103 ALA A CA 1
ATOM 809 C C . ALA A 1 103 ? -31.584 14.612 30.288 1.00 85.44 103 ALA A C 1
ATOM 811 O O . ALA A 1 103 ? -31.967 14.691 31.456 1.00 85.44 103 ALA A O 1
ATOM 812 N N . GLN A 1 104 ? -30.387 15.059 29.894 1.00 91.69 104 GLN A N 1
ATOM 813 C CA . GLN A 1 104 ? -29.367 15.565 30.816 1.00 91.69 104 GLN A CA 1
ATOM 814 C C . GLN A 1 104 ? -28.854 16.948 30.401 1.00 91.69 104 GLN A C 1
ATOM 816 O O . GLN A 1 104 ? -28.629 17.233 29.222 1.00 91.69 104 GLN A O 1
ATOM 821 N N . LYS A 1 105 ? -28.688 17.818 31.398 1.00 96.12 105 LYS A N 1
ATOM 822 C CA . LYS A 1 105 ? -28.286 19.219 31.249 1.00 96.12 105 LYS A CA 1
ATOM 823 C C . LYS A 1 105 ? -27.223 19.541 32.290 1.00 96.12 105 LYS A C 1
ATOM 825 O O . LYS A 1 105 ? -27.459 19.359 33.480 1.00 96.12 105 LYS A O 1
ATOM 830 N N . TYR A 1 106 ? -26.091 20.055 31.846 1.00 97.62 106 TYR A N 1
ATOM 831 C CA . TYR A 1 106 ? -24.959 20.428 32.682 1.00 97.62 106 TYR A CA 1
ATOM 832 C C . TYR A 1 106 ? -24.826 21.947 32.674 1.00 97.62 106 TYR A C 1
ATOM 834 O O . TYR A 1 106 ? -24.823 22.561 31.610 1.00 97.62 106 TYR A O 1
ATOM 842 N N . VAL A 1 107 ? -24.765 22.565 33.848 1.00 98.38 107 VAL A N 1
ATOM 843 C CA . VAL A 1 107 ? -24.768 24.023 34.008 1.00 98.38 107 VAL A CA 1
ATOM 844 C C . VAL A 1 107 ? -23.624 24.411 34.928 1.00 98.38 107 VAL A C 1
ATOM 846 O O . VAL A 1 107 ? -23.640 24.070 36.106 1.00 98.38 107 VAL A O 1
ATOM 849 N N . LEU A 1 108 ? -22.638 25.130 34.402 1.00 98.31 108 LEU A N 1
ATOM 850 C CA . LEU A 1 108 ? -21.513 25.666 35.159 1.00 98.31 108 LEU A CA 1
ATOM 851 C C . LEU A 1 108 ? -21.554 27.194 35.148 1.00 98.31 108 LEU A C 1
ATOM 853 O O . LEU A 1 108 ? -21.646 27.811 34.086 1.00 98.31 108 LEU A O 1
ATOM 857 N N . ILE A 1 109 ? -21.483 27.808 36.328 1.00 98.12 109 ILE A N 1
ATOM 858 C CA . ILE A 1 109 ? -21.569 29.265 36.477 1.00 98.12 109 ILE A CA 1
ATOM 859 C C . ILE A 1 109 ? -20.405 29.772 37.331 1.00 98.12 109 ILE A C 1
ATOM 861 O O . ILE A 1 109 ? -20.396 29.588 38.549 1.00 98.12 109 ILE A O 1
ATOM 865 N N . ASP A 1 110 ? -19.463 30.464 36.695 1.00 97.38 110 ASP A N 1
ATOM 866 C CA . ASP A 1 110 ? -18.377 31.208 37.332 1.00 97.38 110 ASP A CA 1
ATOM 867 C C . ASP A 1 110 ? -18.724 32.701 37.415 1.00 97.38 110 ASP A C 1
ATOM 869 O O . ASP A 1 110 ? -18.386 33.510 36.551 1.00 97.38 110 ASP A O 1
ATOM 873 N N . ALA A 1 111 ? -19.502 33.058 38.440 1.00 96.12 111 ALA A N 1
ATOM 874 C CA . ALA A 1 111 ? -19.917 34.434 38.698 1.00 96.12 111 ALA A CA 1
ATOM 875 C C . ALA A 1 111 ? -20.148 34.688 40.194 1.00 96.12 111 ALA A C 1
ATOM 877 O O . ALA A 1 111 ? -20.467 33.766 40.951 1.00 96.12 111 ALA A O 1
ATOM 878 N N . CYS A 1 112 ? -20.041 35.948 40.628 1.00 95.31 112 CYS A N 1
ATOM 879 C CA . CYS A 1 112 ? -20.384 36.333 41.999 1.00 95.31 112 CYS A CA 1
ATOM 880 C C . CYS A 1 112 ? -21.856 36.022 42.300 1.00 95.31 112 CYS A C 1
ATOM 882 O O . CYS A 1 112 ? -22.716 36.211 41.438 1.00 95.31 112 CYS A O 1
ATOM 884 N N . HIS A 1 113 ? -22.147 35.604 43.534 1.00 95.12 113 HIS A N 1
ATOM 885 C CA . HIS A 1 113 ? -23.480 35.203 43.993 1.00 95.12 113 HIS A CA 1
ATOM 886 C C . HIS A 1 113 ? -24.105 34.038 43.198 1.00 95.12 113 HIS A C 1
ATOM 888 O O . HIS A 1 113 ? -25.319 33.834 43.244 1.00 95.12 113 HIS A O 1
ATOM 894 N N . SER A 1 114 ? -23.299 33.271 42.451 1.00 95.88 114 SER A N 1
ATOM 895 C CA . SER A 1 114 ? -23.789 32.231 41.535 1.00 95.88 114 SER A CA 1
ATOM 896 C C . SER A 1 114 ? -24.515 31.088 42.241 1.00 95.88 114 SER A C 1
ATOM 898 O O . SER A 1 114 ? -25.460 30.552 41.668 1.00 95.88 114 SER A O 1
ATOM 900 N N . GLY A 1 115 ? -24.164 30.756 43.488 1.00 95.69 115 GLY A N 1
ATOM 901 C CA . GLY A 1 115 ? -24.877 29.748 44.286 1.00 95.69 115 GLY A CA 1
ATOM 902 C C . GLY A 1 115 ? -26.363 30.055 44.473 1.00 95.69 115 GLY A C 1
ATOM 903 O O . GLY A 1 115 ? -27.179 29.138 44.558 1.00 95.69 115 GLY A O 1
ATOM 904 N N . GLY A 1 116 ? -26.738 31.335 44.423 1.00 94.81 116 GLY A N 1
ATOM 905 C CA . GLY A 1 116 ? -28.127 31.774 44.483 1.00 94.81 116 GLY A CA 1
ATOM 906 C C . GLY A 1 116 ? -28.950 31.457 43.231 1.00 94.81 116 GLY A C 1
ATOM 907 O O . GLY A 1 116 ? -30.163 31.597 43.267 1.00 94.81 116 GLY A O 1
ATOM 908 N N . MET A 1 117 ? -28.327 31.002 42.137 1.00 95.50 117 MET A N 1
ATOM 909 C CA . MET A 1 117 ? -29.023 30.564 40.918 1.00 95.50 117 MET A CA 1
ATOM 910 C C . MET A 1 117 ? -29.598 29.138 41.037 1.00 95.50 117 MET A C 1
ATOM 912 O O . MET A 1 117 ? -30.468 28.756 40.249 1.00 95.50 117 MET A O 1
ATOM 916 N N . ILE A 1 118 ? -29.085 28.322 41.973 1.00 96.69 118 ILE A N 1
ATOM 917 C CA . ILE A 1 118 ? -29.446 26.901 42.128 1.00 96.69 118 ILE A CA 1
ATOM 918 C C . ILE A 1 118 ? -30.915 26.701 42.540 1.00 96.69 118 ILE A C 1
ATOM 920 O O . ILE A 1 118 ? -31.568 25.865 41.910 1.00 96.69 118 ILE A O 1
ATOM 924 N N . PRO A 1 119 ? -31.465 27.400 43.557 1.00 95.75 119 PRO A N 1
ATOM 925 C CA . PRO A 1 119 ? -32.801 27.102 44.076 1.00 95.75 119 PRO A CA 1
ATOM 926 C C . PRO A 1 119 ? -33.911 27.171 43.021 1.00 95.75 119 PRO A C 1
ATOM 928 O O . PRO A 1 119 ? -34.811 26.328 43.043 1.00 95.75 119 PRO A O 1
ATOM 931 N N . GLU A 1 120 ? -33.817 28.122 42.091 1.00 94.75 120 GLU A N 1
ATOM 932 C CA . GLU A 1 120 ? -34.744 28.311 40.973 1.00 94.75 120 GLU A CA 1
ATOM 933 C C . GLU A 1 120 ? -34.437 27.392 39.783 1.00 94.75 120 GLU A C 1
ATOM 935 O O . GLU A 1 120 ? -35.359 26.975 39.089 1.00 94.75 120 GLU A O 1
ATOM 940 N N . SER A 1 121 ? -33.164 27.062 39.539 1.00 95.06 121 SER A N 1
ATOM 941 C CA . SER A 1 121 ? -32.748 26.302 38.348 1.00 95.06 121 SER A CA 1
ATOM 942 C C . SER A 1 121 ? -32.701 24.784 38.557 1.00 95.06 121 SER A C 1
ATOM 944 O O . SER A 1 121 ? -32.559 24.037 37.586 1.00 95.06 121 SER A O 1
ATOM 946 N N . GLN A 1 122 ? -32.775 24.287 39.791 1.00 96.19 122 GLN A N 1
ATOM 947 C CA . GLN A 1 122 ? -32.687 22.853 40.085 1.00 96.19 122 GLN A CA 1
ATOM 948 C C . GLN A 1 122 ? -33.909 22.067 39.569 1.00 96.19 122 GLN A C 1
ATOM 950 O O . GLN A 1 122 ? -35.059 22.437 39.801 1.00 96.19 122 GLN A O 1
ATOM 955 N N . ALA A 1 123 ? -33.668 20.948 38.883 1.00 96.88 123 ALA A N 1
ATOM 956 C CA . ALA A 1 123 ? -34.701 20.011 38.434 1.00 96.88 123 ALA A CA 1
ATOM 957 C C . ALA A 1 123 ? -34.089 18.636 38.115 1.00 96.88 123 ALA A C 1
ATOM 959 O O . ALA A 1 123 ? -32.885 18.522 37.888 1.00 96.88 123 ALA A O 1
ATOM 960 N N . SER A 1 124 ? -34.923 17.594 38.022 1.00 94.75 124 SER A N 1
ATOM 961 C CA . SER A 1 124 ? -34.466 16.274 37.559 1.00 94.75 124 SER A CA 1
ATOM 962 C C . SER A 1 124 ? -33.828 16.364 36.164 1.00 94.75 124 SER A C 1
ATOM 964 O O . SER A 1 124 ? -34.313 17.091 35.294 1.00 94.75 124 SER A O 1
ATOM 966 N N . GLY A 1 125 ? -32.723 15.643 35.965 1.00 92.69 125 GLY A N 1
ATOM 967 C CA . GLY A 1 125 ? -31.921 15.676 34.741 1.00 92.69 125 GLY A CA 1
ATOM 968 C C . GLY A 1 125 ? -30.979 16.879 34.632 1.00 92.69 125 GLY A C 1
ATOM 969 O O . GLY A 1 125 ? -30.437 17.115 33.554 1.00 92.69 125 GLY A O 1
ATOM 970 N N . ARG A 1 126 ? -30.781 17.664 35.701 1.00 97.00 126 ARG A N 1
ATOM 971 C CA . ARG A 1 126 ? -29.837 18.793 35.718 1.00 97.00 126 ARG A CA 1
ATOM 972 C C . ARG A 1 126 ? -28.706 18.553 36.702 1.00 97.00 126 ARG A C 1
ATOM 974 O O . ARG A 1 126 ? -28.969 18.273 37.865 1.00 97.00 126 ARG A O 1
ATOM 981 N N . TYR A 1 127 ? -27.479 18.749 36.245 1.00 97.94 127 TYR A N 1
ATOM 982 C CA . TYR A 1 127 ? -26.313 18.908 37.098 1.00 97.94 127 TYR A CA 1
ATOM 983 C C . TYR A 1 127 ? -25.885 20.374 37.052 1.00 97.94 127 TYR A C 1
ATOM 985 O O . TYR A 1 127 ? -25.574 20.896 35.980 1.00 97.94 127 TYR A O 1
ATOM 993 N N . ILE A 1 128 ? -25.901 21.059 38.192 1.00 98.38 128 ILE A N 1
ATOM 994 C CA . ILE A 1 128 ? -25.577 22.486 38.293 1.00 98.38 128 ILE A CA 1
ATOM 995 C C . ILE A 1 128 ? -24.382 22.634 39.215 1.00 98.38 128 ILE A C 1
ATOM 997 O O . ILE A 1 128 ? -24.424 22.127 40.326 1.00 98.38 128 ILE A O 1
ATOM 1001 N N . MET A 1 129 ? -23.347 23.345 38.786 1.00 98.25 129 MET A N 1
ATOM 1002 C CA . MET A 1 129 ? -22.174 23.667 39.591 1.00 98.25 129 MET A CA 1
ATOM 1003 C C . MET A 1 129 ? -21.904 25.168 39.521 1.00 98.25 129 MET A C 1
ATOM 1005 O O . MET A 1 129 ? -21.847 25.754 38.441 1.00 98.25 129 MET A O 1
ATOM 1009 N N . THR A 1 130 ? -21.742 25.805 40.672 1.00 97.75 130 THR A N 1
ATOM 1010 C CA . THR A 1 130 ? -21.539 27.253 40.776 1.00 97.75 130 THR A CA 1
ATOM 1011 C C . THR A 1 130 ? -20.248 27.548 41.521 1.00 97.75 130 THR A C 1
ATOM 1013 O O . THR A 1 130 ? -19.860 26.799 42.419 1.00 97.75 130 THR A O 1
ATOM 1016 N N . ALA A 1 131 ? -19.581 28.640 41.158 1.00 97.12 131 ALA A N 1
ATOM 1017 C CA . ALA A 1 131 ? -18.271 28.979 41.701 1.00 97.12 131 ALA A CA 1
ATOM 1018 C C . ALA A 1 131 ? -18.295 29.340 43.191 1.00 97.12 131 ALA A C 1
ATOM 1020 O O . ALA A 1 131 ? -17.350 29.023 43.909 1.00 97.12 131 ALA A O 1
ATOM 1021 N N . CYS A 1 132 ? -19.369 29.958 43.687 1.00 96.00 132 CYS A N 1
ATOM 1022 C CA . CYS A 1 132 ? -19.452 30.424 45.072 1.00 96.00 132 CYS A CA 1
ATOM 1023 C C . CYS A 1 132 ? -20.855 30.267 45.686 1.00 96.00 132 CYS A C 1
ATOM 1025 O O . CYS A 1 132 ? -21.802 29.878 44.995 1.00 96.00 132 CYS A O 1
ATOM 1027 N N . MET A 1 133 ? -20.983 30.589 46.980 1.00 95.75 133 MET A N 1
ATOM 1028 C CA . MET A 1 133 ? -22.268 30.728 47.682 1.00 95.75 133 MET A CA 1
ATOM 1029 C C . MET A 1 133 ? -23.069 31.945 47.182 1.00 95.75 133 MET A C 1
ATOM 1031 O O . MET A 1 133 ? -22.557 32.809 46.467 1.00 95.75 133 MET A O 1
ATOM 1035 N N . ASP A 1 134 ? -24.340 32.035 47.573 1.00 92.94 134 ASP A N 1
ATOM 1036 C CA . ASP A 1 134 ? -25.246 33.137 47.223 1.00 92.94 134 ASP A CA 1
ATOM 1037 C C . ASP A 1 134 ? -24.855 34.489 47.851 1.00 92.94 134 ASP A C 1
ATOM 1039 O O . ASP A 1 134 ? -25.242 35.541 47.340 1.00 92.94 134 ASP A O 1
ATOM 1043 N N . ASP A 1 135 ? -24.035 34.498 48.903 1.00 91.19 135 ASP A N 1
ATOM 1044 C CA . ASP A 1 135 ? -23.512 35.692 49.578 1.00 91.19 135 ASP A CA 1
ATOM 1045 C C . ASP A 1 135 ? -22.009 35.951 49.336 1.00 91.19 135 ASP A C 1
ATOM 1047 O O . ASP A 1 135 ? -21.422 36.845 49.952 1.00 91.19 135 ASP A O 1
ATOM 1051 N N . GLU A 1 136 ? -21.393 35.238 48.388 1.00 94.12 136 GLU A N 1
ATOM 1052 C CA . GLU A 1 136 ? -19.953 35.291 48.114 1.00 94.12 136 GLU A CA 1
ATOM 1053 C C . GLU A 1 136 ? -19.595 35.864 46.736 1.00 94.12 136 GLU A C 1
ATOM 1055 O O . GLU A 1 136 ? -20.373 35.849 45.782 1.00 94.12 136 GLU A O 1
ATOM 1060 N N . SER A 1 137 ? -18.357 36.344 46.607 1.00 90.19 137 SER A N 1
ATOM 1061 C CA . SER A 1 137 ? -17.772 36.782 45.334 1.00 90.19 137 SER A CA 1
ATOM 1062 C C . SER A 1 137 ? -16.713 35.792 44.856 1.00 90.19 137 SER A C 1
ATOM 1064 O O . SER A 1 137 ? -15.943 35.280 45.666 1.00 90.19 137 SER A O 1
ATOM 1066 N N . CYS A 1 138 ? -16.645 35.555 43.546 1.00 88.56 138 CYS A N 1
ATOM 1067 C CA . CYS A 1 138 ? -15.570 34.783 42.930 1.00 88.56 138 CYS A CA 1
ATOM 1068 C C . CYS A 1 138 ? -14.404 35.699 42.522 1.00 88.56 138 CYS A C 1
ATOM 1070 O O . CYS A 1 138 ? -14.532 36.927 42.474 1.00 88.56 138 CYS A O 1
ATOM 1072 N N . ILE A 1 139 ? -13.243 35.094 42.273 1.00 90.50 139 ILE A N 1
ATOM 1073 C CA . ILE A 1 139 ? -12.029 35.800 41.859 1.00 90.50 139 ILE A CA 1
ATOM 1074 C C . ILE A 1 139 ? -11.371 35.104 40.670 1.00 90.50 139 ILE A C 1
ATOM 1076 O O . ILE A 1 139 ? -11.356 33.874 40.575 1.00 90.50 139 ILE A O 1
ATOM 1080 N N . GLU A 1 140 ? -10.755 35.911 39.818 1.00 92.00 140 GLU A N 1
ATOM 1081 C CA . GLU A 1 140 ? -9.812 35.489 38.787 1.00 92.00 140 GLU A CA 1
ATOM 1082 C C . GLU A 1 140 ? -8.386 35.845 39.217 1.00 92.00 140 GLU A C 1
ATOM 1084 O O . GLU A 1 140 ? -8.178 36.753 40.032 1.00 92.00 140 GLU A O 1
ATOM 1089 N N . TRP A 1 141 ? -7.388 35.110 38.722 1.00 92.94 141 TRP A N 1
ATOM 1090 C CA . TRP A 1 141 ? -6.015 35.318 39.177 1.00 92.94 141 TRP A CA 1
ATOM 1091 C C . TRP A 1 141 ? -4.985 35.161 38.062 1.00 92.94 141 TRP A C 1
ATOM 1093 O O . TRP A 1 141 ? -4.916 34.130 37.396 1.00 92.94 141 TRP A O 1
ATOM 1103 N N . HIS A 1 142 ? -4.108 36.161 37.916 1.00 90.38 142 HIS A N 1
ATOM 1104 C CA . HIS A 1 142 ? -3.149 36.240 36.806 1.00 90.38 142 HIS A CA 1
ATOM 1105 C C . HIS A 1 142 ? -2.239 35.013 36.677 1.00 90.38 142 HIS A C 1
ATOM 1107 O O . HIS A 1 142 ? -1.946 34.583 35.566 1.00 90.38 142 HIS A O 1
ATOM 1113 N N . SER A 1 143 ? -1.801 34.412 37.791 1.00 91.38 143 SER A N 1
ATOM 1114 C CA . SER A 1 143 ? -0.938 33.224 37.717 1.00 91.38 143 SER A CA 1
ATOM 1115 C C . SER A 1 143 ? -1.675 31.954 37.293 1.00 91.38 143 SER A C 1
ATOM 1117 O O . SER A 1 143 ? -1.016 30.985 36.934 1.00 91.38 143 SER A O 1
ATOM 1119 N N . LEU A 1 144 ? -3.009 31.934 37.391 1.00 93.12 144 LEU A N 1
ATOM 1120 C CA . LEU A 1 144 ? -3.839 30.828 36.915 1.00 93.12 144 LEU A CA 1
ATOM 1121 C C . LEU A 1 144 ? -4.337 31.053 35.491 1.00 93.12 144 LEU A C 1
ATOM 1123 O O . LEU A 1 144 ? -4.662 30.066 34.847 1.00 93.12 144 LEU A O 1
ATOM 1127 N N . ARG A 1 145 ? -4.372 32.313 35.017 1.00 94.94 145 ARG A N 1
ATOM 1128 C CA . ARG A 1 145 ? -4.934 32.709 33.712 1.00 94.94 145 ARG A CA 1
ATOM 1129 C C . ARG A 1 145 ? -6.430 32.365 33.547 1.00 94.94 145 ARG A C 1
ATOM 1131 O O . ARG A 1 145 ? -6.922 32.327 32.433 1.00 94.94 145 ARG A O 1
ATOM 1138 N N . ASN A 1 146 ? -7.142 32.146 34.652 1.00 96.56 146 ASN A N 1
ATOM 1139 C CA . ASN A 1 146 ? -8.543 31.719 34.695 1.00 96.56 146 ASN A CA 1
ATOM 1140 C C . ASN A 1 146 ? -9.224 32.234 35.980 1.00 96.56 146 ASN A C 1
ATOM 1142 O O . ASN A 1 146 ? -8.547 32.636 36.944 1.00 96.56 146 ASN A O 1
ATOM 1146 N N . GLY A 1 147 ? -10.555 32.134 36.038 1.00 95.81 147 GLY A N 1
ATOM 1147 C CA . GLY A 1 147 ? -11.309 32.096 37.292 1.00 95.81 147 GLY A CA 1
ATOM 1148 C C . GLY A 1 147 ? -10.812 30.954 38.185 1.00 95.81 147 GLY A C 1
ATOM 1149 O O . GLY A 1 147 ? -10.545 29.851 37.705 1.00 95.81 147 GLY A O 1
ATOM 1150 N N . VAL A 1 148 ? -10.649 31.179 39.498 1.00 96.69 148 VAL A N 1
ATOM 1151 C CA . VAL A 1 148 ? -10.089 30.140 40.396 1.00 96.69 148 VAL A CA 1
ATOM 1152 C C . VAL A 1 148 ? -10.957 28.873 40.390 1.00 96.69 148 VAL A C 1
ATOM 1154 O O . VAL A 1 148 ? -10.426 27.765 40.461 1.00 96.69 148 VAL A O 1
ATOM 1157 N N . PHE A 1 149 ? -12.281 29.017 40.293 1.00 97.69 149 PHE A N 1
ATOM 1158 C CA . PHE A 1 149 ? -13.199 27.888 40.151 1.00 97.69 149 PHE A CA 1
ATOM 1159 C C . PHE A 1 149 ? -12.985 27.166 38.817 1.00 97.69 149 PHE A C 1
ATOM 1161 O O . PHE A 1 149 ? -12.672 25.972 38.817 1.00 97.69 149 PHE A O 1
ATOM 1168 N N . THR A 1 150 ? -13.073 27.896 37.701 1.00 98.12 150 THR A N 1
ATOM 1169 C CA . THR A 1 150 ? -12.906 27.332 36.355 1.00 98.12 150 THR A CA 1
ATOM 1170 C C . THR A 1 150 ? -11.564 26.612 36.196 1.00 98.12 150 THR A C 1
ATOM 1172 O O . THR A 1 150 ? -11.529 25.482 35.709 1.00 98.12 150 THR A O 1
ATOM 1175 N N . TYR A 1 151 ? -10.471 27.183 36.709 1.00 97.81 151 TYR A N 1
ATOM 1176 C CA . TYR A 1 151 ? -9.142 26.565 36.697 1.00 97.81 151 TYR A CA 1
ATOM 1177 C C . TYR A 1 151 ? -9.129 25.164 37.329 1.00 97.81 151 TYR A C 1
ATOM 1179 O O . TYR A 1 151 ? -8.620 24.204 36.742 1.00 97.81 151 TYR A O 1
ATOM 1187 N N . TYR A 1 152 ? -9.679 25.018 38.540 1.00 98.06 152 TYR A N 1
ATOM 1188 C CA . TYR A 1 152 ? -9.682 23.722 39.221 1.00 98.06 152 TYR A CA 1
ATOM 1189 C C . TYR A 1 152 ? -10.704 22.752 38.633 1.00 98.06 152 TYR A C 1
ATOM 1191 O O . TYR A 1 152 ? -10.417 21.552 38.599 1.00 98.06 152 TYR A O 1
ATOM 1199 N N . PHE A 1 153 ? -11.819 23.248 38.092 1.00 97.88 153 PHE A N 1
ATOM 1200 C CA . PHE A 1 153 ? -12.748 22.421 37.329 1.00 97.88 153 PHE A CA 1
ATOM 1201 C C . PHE A 1 153 ? -12.083 21.825 36.082 1.00 97.88 153 PHE A C 1
ATOM 1203 O O . PHE A 1 153 ? -12.091 20.606 35.916 1.00 97.88 153 PHE A O 1
ATOM 1210 N N . LEU A 1 154 ? -11.414 22.635 35.257 1.00 97.62 154 LEU A N 1
ATOM 1211 C CA . LEU A 1 154 ? -10.688 22.161 34.070 1.00 97.62 154 LEU A CA 1
ATOM 1212 C C . LEU A 1 154 ? -9.642 21.094 34.430 1.00 97.62 154 LEU A C 1
ATOM 1214 O O . LEU A 1 154 ? -9.516 20.066 33.765 1.00 97.62 154 LEU A O 1
ATOM 1218 N N . ARG A 1 155 ? -8.912 21.297 35.533 1.00 97.19 155 ARG A N 1
ATOM 1219 C CA . ARG A 1 155 ? -7.922 20.329 36.034 1.00 97.19 155 ARG A CA 1
ATOM 1220 C C . ARG A 1 155 ? -8.548 19.040 36.551 1.00 97.19 155 ARG A C 1
ATOM 1222 O O . ARG A 1 155 ? -7.916 17.987 36.453 1.00 97.19 155 ARG A O 1
ATOM 1229 N N . SER A 1 156 ? -9.765 19.095 37.079 1.00 96.38 156 SER A N 1
ATOM 1230 C CA . SER A 1 156 ? -10.442 17.919 37.623 1.00 96.38 156 SER A CA 1
ATOM 1231 C C . SER A 1 156 ? -10.574 16.788 36.593 1.00 96.38 156 SER A C 1
ATOM 1233 O O . SER A 1 156 ? -10.403 15.628 36.954 1.00 96.38 156 SER A O 1
ATOM 1235 N N . ASN A 1 157 ? -10.703 17.118 35.302 1.00 91.19 157 ASN A N 1
ATOM 1236 C CA . ASN A 1 157 ? -10.725 16.154 34.196 1.00 91.19 157 ASN A CA 1
ATOM 1237 C C . ASN A 1 157 ? -9.517 15.192 34.196 1.00 91.19 157 ASN A C 1
ATOM 1239 O O . ASN A 1 157 ? -9.630 14.026 33.820 1.00 91.19 157 ASN A O 1
ATOM 1243 N N . ASN A 1 158 ? -8.358 15.668 34.662 1.00 91.38 158 ASN A N 1
ATOM 1244 C CA . ASN A 1 158 ? -7.112 14.901 34.695 1.00 91.38 158 ASN A CA 1
ATOM 1245 C C . ASN A 1 158 ? -6.699 14.465 36.108 1.00 91.38 158 ASN A C 1
ATOM 1247 O O . ASN A 1 158 ? -5.971 13.484 36.254 1.00 91.38 158 ASN A O 1
ATOM 1251 N N . TYR A 1 159 ? -7.127 15.194 37.142 1.00 94.75 159 TYR A N 1
ATOM 1252 C CA . TYR A 1 159 ? -6.607 15.043 38.505 1.00 94.75 159 TYR A CA 1
ATOM 1253 C C . TYR A 1 159 ? -7.649 14.647 39.552 1.00 94.75 159 TYR A C 1
ATOM 1255 O O . TYR A 1 159 ? -7.260 14.367 40.686 1.00 94.75 159 TYR A O 1
ATOM 1263 N N . ALA A 1 160 ? -8.941 14.620 39.218 1.00 94.75 160 ALA A N 1
ATOM 1264 C CA . ALA A 1 160 ? -9.931 14.088 40.143 1.00 94.75 160 ALA A CA 1
ATOM 1265 C C . ALA A 1 160 ? -9.667 12.599 40.398 1.00 94.75 160 ALA A C 1
ATOM 1267 O O . ALA A 1 160 ? -9.308 11.843 39.486 1.00 94.75 160 ALA A O 1
ATOM 1268 N N . SER A 1 161 ? -9.820 12.197 41.656 1.00 92.94 161 SER A N 1
ATOM 1269 C CA . SER A 1 161 ? -9.773 10.792 42.039 1.00 92.94 161 SER A CA 1
ATOM 1270 C C . SER A 1 161 ? -11.044 10.105 41.557 1.00 92.94 161 SER A C 1
ATOM 1272 O O . SER A 1 161 ? -12.134 10.532 41.936 1.00 92.94 161 SER A O 1
ATOM 1274 N N . ASP A 1 162 ? -10.881 9.030 40.791 1.00 88.12 162 ASP A N 1
ATOM 1275 C CA . ASP A 1 162 ? -11.923 8.025 40.567 1.00 88.12 162 ASP A CA 1
ATOM 1276 C C . ASP A 1 162 ? -12.176 7.322 41.911 1.00 88.12 162 ASP A C 1
ATOM 1278 O O . ASP A 1 162 ? -11.411 6.463 42.360 1.00 88.12 162 ASP A O 1
ATOM 1282 N N . SER A 1 163 ? -13.154 7.835 42.648 1.00 86.88 163 SER A N 1
ATOM 1283 C CA . SER A 1 163 ? -13.350 7.561 44.071 1.00 86.88 163 SER A CA 1
ATOM 1284 C C . SER A 1 163 ? -14.109 6.262 44.300 1.00 86.88 163 SER A C 1
ATOM 1286 O O . SER A 1 163 ? -13.972 5.656 45.366 1.00 86.88 163 SER A O 1
ATOM 1288 N N . ASN A 1 164 ? -14.899 5.827 43.320 1.00 84.00 164 ASN A N 1
ATOM 1289 C CA . ASN A 1 164 ? -15.581 4.538 43.346 1.00 84.00 164 ASN A CA 1
ATOM 1290 C C . ASN A 1 164 ? -14.862 3.454 42.514 1.00 84.00 164 ASN A C 1
ATOM 1292 O O . ASN A 1 164 ? -15.275 2.294 42.574 1.00 84.00 164 ASN A O 1
ATOM 1296 N N . GLY A 1 165 ? -13.750 3.792 41.851 1.00 81.19 165 GLY A N 1
ATOM 1297 C CA . GLY A 1 165 ? -12.869 2.856 41.151 1.00 81.19 165 GLY A CA 1
ATOM 1298 C C . GLY A 1 165 ? -13.489 2.305 39.873 1.00 81.19 165 GLY A C 1
ATOM 1299 O O . GLY A 1 165 ? -13.210 1.163 39.481 1.00 81.19 165 GLY A O 1
ATOM 1300 N N . ASP A 1 166 ? -14.395 3.064 39.269 1.00 80.38 166 ASP A N 1
ATOM 1301 C CA . ASP A 1 166 ? -15.169 2.621 38.126 1.00 80.38 166 ASP A CA 1
ATOM 1302 C C . ASP A 1 166 ? -14.580 3.037 36.784 1.00 80.38 166 ASP A C 1
ATOM 1304 O O . ASP A 1 166 ? -15.187 2.740 35.765 1.00 80.38 166 ASP A O 1
ATOM 1308 N N . GLY A 1 167 ? -13.397 3.647 36.759 1.00 81.50 167 GLY A N 1
ATOM 1309 C CA . GLY A 1 167 ? -12.651 3.991 35.557 1.00 81.50 167 GLY A CA 1
ATOM 1310 C C . GLY A 1 167 ? -13.128 5.252 34.836 1.00 81.50 167 GLY A C 1
ATOM 1311 O O . GLY A 1 167 ? -12.510 5.623 33.836 1.00 81.50 167 GLY A O 1
ATOM 1312 N N . VAL A 1 168 ? -14.179 5.926 35.311 1.00 86.31 168 VAL A N 1
ATOM 1313 C CA . VAL A 1 168 ? -14.692 7.177 34.733 1.00 86.31 168 VAL A CA 1
ATOM 1314 C C . VAL A 1 168 ? -14.599 8.300 35.764 1.00 86.31 168 VAL A C 1
ATOM 1316 O O . VAL A 1 168 ? -14.605 8.067 36.962 1.00 86.31 168 VAL A O 1
ATOM 1319 N N . ARG A 1 169 ? -14.461 9.548 35.301 1.00 89.69 169 ARG A N 1
ATOM 1320 C CA . ARG A 1 169 ? -14.569 10.734 36.162 1.00 89.69 169 ARG A CA 1
ATOM 1321 C C . ARG A 1 169 ? -15.922 11.385 35.955 1.00 89.69 169 ARG A C 1
ATOM 1323 O O . ARG A 1 169 ? -16.156 12.053 34.949 1.00 89.69 169 ARG A O 1
ATOM 1330 N N . SER A 1 170 ? -16.803 11.151 36.907 1.00 92.38 170 SER A N 1
ATOM 1331 C CA . SER A 1 170 ? -18.120 11.769 36.992 1.00 92.38 170 SER A CA 1
ATOM 1332 C C . SER A 1 170 ? -18.032 13.233 37.446 1.00 92.38 170 SER A C 1
ATOM 1334 O O . SER A 1 170 ? -17.026 13.673 38.015 1.00 92.38 170 SER A O 1
ATOM 1336 N N . MET A 1 171 ? -19.089 14.019 37.225 1.00 94.75 171 MET A N 1
ATOM 1337 C CA . MET A 1 171 ? -19.120 15.415 37.674 1.00 94.75 171 MET A CA 1
ATOM 1338 C C . MET A 1 171 ? -19.058 15.540 39.202 1.00 94.75 171 MET A C 1
ATOM 1340 O O . MET A 1 171 ? -18.500 16.511 39.714 1.00 94.75 171 MET A O 1
ATOM 1344 N N . GLU A 1 172 ? -19.558 14.547 39.939 1.00 94.88 172 GLU A N 1
ATOM 1345 C CA . GLU A 1 172 ? -19.457 14.454 41.398 1.00 94.88 172 GLU A CA 1
ATOM 1346 C C . GLU A 1 172 ? -17.994 14.350 41.864 1.00 94.88 172 GLU A C 1
ATOM 1348 O O . GLU A 1 172 ? -17.580 14.983 42.845 1.00 94.88 172 GLU A O 1
ATOM 1353 N N . GLU A 1 173 ? -17.176 13.593 41.140 1.00 95.69 173 GLU A N 1
ATOM 1354 C CA . GLU A 1 173 ? -15.743 13.454 41.415 1.00 95.69 173 GLU A CA 1
ATOM 1355 C C . GLU A 1 173 ? -14.973 14.694 40.979 1.00 95.69 173 GLU A C 1
ATOM 1357 O O . GLU A 1 173 ? -14.107 15.185 41.713 1.00 95.69 173 GLU A O 1
ATOM 1362 N N . CYS A 1 174 ? -15.346 15.267 39.833 1.00 96.56 174 CYS A N 1
ATOM 1363 C CA . CYS A 1 174 ? -14.841 16.561 39.401 1.00 96.56 174 CYS A CA 1
ATOM 1364 C C . CYS A 1 174 ? -15.103 17.640 40.459 1.00 96.56 174 CYS A C 1
ATOM 1366 O O . CYS A 1 174 ? -14.192 18.403 40.791 1.00 96.56 174 CYS A O 1
ATOM 1368 N N . PHE A 1 175 ? -16.298 17.677 41.058 1.00 97.75 175 PHE A N 1
ATOM 1369 C CA . PHE A 1 175 ? -16.615 18.586 42.160 1.00 97.75 175 PHE A CA 1
ATOM 1370 C C . PHE A 1 175 ? -15.781 18.289 43.409 1.00 97.75 175 PHE A C 1
ATOM 1372 O O . PHE A 1 175 ? -15.248 19.210 44.028 1.00 97.75 175 PHE A O 1
ATOM 1379 N N . SER A 1 176 ? -15.607 17.009 43.749 1.00 97.06 176 SER A N 1
ATOM 1380 C CA . SER A 1 176 ? -14.801 16.575 44.899 1.00 97.06 176 SER A CA 1
ATOM 1381 C C . SER A 1 176 ? -13.332 17.004 44.789 1.00 97.06 176 SER A C 1
ATOM 1383 O O . SER A 1 176 ? -12.685 17.247 45.808 1.00 97.06 176 SER A O 1
ATOM 1385 N N . TYR A 1 177 ? -12.810 17.161 43.567 1.00 98.19 177 TYR A N 1
ATOM 1386 C CA . TYR A 1 177 ? -11.524 17.814 43.315 1.00 98.19 177 TYR A CA 1
ATOM 1387 C C . TYR A 1 177 ? -11.633 19.342 43.332 1.00 98.19 177 TYR A C 1
ATOM 1389 O O . TYR A 1 177 ? -10.821 20.017 43.963 1.00 98.19 177 TYR A O 1
ATOM 1397 N N . THR A 1 178 ? -12.623 19.900 42.642 1.00 98.00 178 THR A N 1
ATOM 1398 C CA . THR A 1 178 ? -12.746 21.346 42.417 1.00 98.00 178 THR A CA 1
ATOM 1399 C C . THR A 1 178 ? -12.951 22.103 43.726 1.00 98.00 178 THR A C 1
ATOM 1401 O O . THR A 1 178 ? -12.182 23.009 44.035 1.00 98.00 178 THR A O 1
ATOM 1404 N N . TYR A 1 179 ? -13.917 21.679 44.545 1.00 97.81 179 TYR A N 1
ATOM 1405 C CA . TYR A 1 179 ? -14.306 22.358 45.781 1.00 97.81 179 TYR A CA 1
ATOM 1406 C C . TYR A 1 179 ? -13.130 22.639 46.736 1.00 97.81 179 TYR A C 1
ATOM 1408 O O . TYR A 1 179 ? -12.843 23.811 46.992 1.00 97.81 179 TYR A O 1
ATOM 1416 N N . PRO A 1 180 ? -12.400 21.631 47.260 1.00 97.50 180 PRO A N 1
ATOM 1417 C CA . PRO A 1 180 ? -11.362 21.891 48.256 1.00 97.50 180 PRO A CA 1
ATOM 1418 C C . PRO A 1 180 ? -10.189 22.699 47.689 1.00 97.50 180 PRO A C 1
ATOM 1420 O O . PRO A 1 180 ? -9.585 23.491 48.415 1.00 97.50 180 PRO A O 1
ATOM 1423 N N . ASN A 1 181 ? -9.871 22.532 46.401 1.00 97.88 181 ASN A N 1
ATOM 1424 C CA . ASN A 1 181 ? -8.780 23.262 45.766 1.00 97.88 181 ASN A CA 1
ATOM 1425 C C . ASN A 1 181 ? -9.134 24.739 45.538 1.00 97.88 181 ASN A C 1
ATOM 1427 O O . ASN A 1 181 ? -8.312 25.609 45.837 1.00 97.88 181 ASN A O 1
ATOM 1431 N N . THR A 1 182 ? -10.363 25.039 45.104 1.00 97.25 182 THR A N 1
ATOM 1432 C CA . THR A 1 182 ? -10.862 26.417 44.988 1.00 97.25 182 THR A CA 1
ATOM 1433 C C . THR A 1 182 ? -10.863 27.113 46.347 1.00 97.25 182 THR A C 1
ATOM 1435 O O . THR A 1 182 ? -10.261 28.179 46.486 1.00 97.25 182 THR A O 1
ATOM 1438 N N . VAL A 1 183 ? -11.436 26.470 47.371 1.00 97.12 183 VAL A N 1
ATOM 1439 C CA . VAL A 1 183 ? -11.508 27.007 48.740 1.00 97.12 183 VAL A CA 1
ATOM 1440 C C . VAL A 1 183 ? -10.109 27.286 49.293 1.00 97.12 183 VAL A C 1
ATOM 1442 O O . VAL A 1 183 ? -9.839 28.374 49.803 1.00 97.12 183 VAL A O 1
ATOM 1445 N N . SER A 1 184 ? -9.186 26.326 49.171 1.00 97.19 184 SER A N 1
ATOM 1446 C CA . SER A 1 184 ? -7.826 26.481 49.691 1.00 97.19 184 SER A CA 1
ATOM 1447 C C . SER A 1 184 ? -7.049 27.580 48.966 1.00 97.19 184 SER A C 1
ATOM 1449 O O . SER A 1 184 ? -6.323 28.339 49.612 1.00 97.19 184 SER A O 1
ATOM 1451 N N . TYR A 1 185 ? -7.167 27.670 47.639 1.00 96.69 185 TYR A N 1
ATOM 1452 C CA . TYR A 1 185 ? -6.423 28.656 46.860 1.00 96.69 185 TYR A CA 1
ATOM 1453 C C . TYR A 1 185 ? -6.942 30.069 47.123 1.00 96.69 185 TYR A C 1
ATOM 1455 O O . TYR A 1 185 ? -6.166 30.947 47.500 1.00 96.69 185 TYR A O 1
ATOM 1463 N N . SER A 1 186 ? -8.255 30.281 47.021 1.00 95.00 186 SER A N 1
ATOM 1464 C CA . SER A 1 186 ? -8.868 31.580 47.313 1.00 95.00 186 SER A CA 1
ATOM 1465 C C . SER A 1 186 ? -8.659 32.001 48.770 1.00 95.00 186 SER A C 1
ATOM 1467 O O . SER A 1 186 ? -8.315 33.157 49.024 1.00 95.00 186 SER A O 1
ATOM 1469 N N . GLY A 1 187 ? -8.738 31.062 49.718 1.00 94.69 187 GLY A N 1
ATOM 1470 C CA . GLY A 1 187 ? -8.439 31.321 51.127 1.00 94.69 187 GLY A CA 1
ATOM 1471 C C . GLY A 1 187 ? -6.992 31.759 51.365 1.00 94.69 187 GLY A C 1
ATOM 1472 O O . GLY A 1 187 ? -6.748 32.665 52.162 1.00 94.69 187 GLY A O 1
ATOM 1473 N N . SER A 1 188 ? -6.026 31.196 50.626 1.00 95.25 188 SER A N 1
ATOM 1474 C CA . SER A 1 188 ? -4.618 31.626 50.696 1.00 95.25 188 SER A CA 1
ATOM 1475 C C . SER A 1 188 ? -4.397 33.071 50.229 1.00 95.25 188 SER A C 1
ATOM 1477 O O . SER A 1 188 ? -3.426 33.710 50.634 1.00 95.25 188 SER A O 1
ATOM 1479 N N . LEU A 1 189 ? -5.327 33.595 49.426 1.00 93.56 189 LEU A N 1
ATOM 1480 C CA . LEU A 1 189 ? -5.357 34.973 48.940 1.00 93.56 189 LEU A CA 1
ATOM 1481 C C . LEU A 1 189 ? -6.230 35.897 49.811 1.00 93.56 189 LEU A C 1
ATOM 1483 O O . LEU A 1 189 ? -6.316 37.090 49.535 1.00 93.56 189 LEU A O 1
ATOM 1487 N N . GLY A 1 190 ? -6.856 35.369 50.870 1.00 93.56 190 GLY A N 1
ATOM 1488 C CA . GLY A 1 190 ? -7.714 36.122 51.789 1.00 93.56 190 GLY A CA 1
ATOM 1489 C C . GLY A 1 190 ? -9.171 36.284 51.342 1.00 93.56 190 GLY A C 1
ATOM 1490 O O . GLY A 1 190 ? -9.870 37.130 51.896 1.00 93.56 190 GLY A O 1
ATOM 1491 N N . TYR A 1 191 ? -9.635 35.490 50.373 1.00 92.31 191 TYR A N 1
ATOM 1492 C CA . TYR A 1 191 ? -11.009 35.515 49.861 1.00 92.31 191 TYR A CA 1
ATOM 1493 C C . TYR A 1 191 ? -11.808 34.291 50.322 1.00 92.31 191 TYR A C 1
ATOM 1495 O O . TYR A 1 191 ? -11.257 33.206 50.508 1.00 92.31 191 TYR A O 1
ATOM 1503 N N . THR A 1 192 ? -13.121 34.457 50.473 1.00 89.81 192 THR A N 1
ATOM 1504 C CA . THR A 1 192 ? -14.082 33.365 50.690 1.00 89.81 192 THR A CA 1
ATOM 1505 C C . THR A 1 192 ? -14.681 32.950 49.353 1.00 89.81 192 THR A C 1
ATOM 1507 O O . THR A 1 192 ? -15.222 33.794 48.641 1.00 89.81 192 THR A O 1
ATOM 1510 N N . HIS A 1 193 ? -14.538 31.674 48.999 1.00 91.31 193 HIS A N 1
ATOM 1511 C CA . HIS A 1 193 ? -14.947 31.144 47.702 1.00 91.31 193 HIS A CA 1
ATOM 1512 C C . HIS A 1 193 ? -15.307 29.663 47.861 1.00 91.31 193 HIS A C 1
ATOM 1514 O O . HIS A 1 193 ? -14.415 28.810 47.881 1.00 91.31 193 HIS A O 1
ATOM 1520 N N . HIS A 1 194 ? -16.595 29.363 48.030 1.00 96.75 194 HIS A N 1
ATOM 1521 C CA . HIS A 1 194 ? -17.082 28.005 48.275 1.00 96.75 194 HIS A CA 1
ATOM 1522 C C . HIS A 1 194 ? -18.013 27.548 47.147 1.00 96.75 194 HIS A C 1
ATOM 1524 O O . HIS A 1 194 ? -19.202 27.879 47.165 1.00 96.75 194 HIS A O 1
ATOM 1530 N N . PRO A 1 195 ? -17.505 26.762 46.179 1.00 97.88 195 PRO A N 1
ATOM 1531 C CA . PRO A 1 195 ? -18.335 26.204 45.121 1.00 97.88 195 PRO A CA 1
ATOM 1532 C C . PRO A 1 195 ? -19.523 25.415 45.667 1.00 97.88 195 PRO A C 1
ATOM 1534 O O . PRO A 1 195 ? -19.427 24.792 46.726 1.00 97.88 195 PRO A O 1
ATOM 1537 N N . GLN A 1 196 ? -20.635 25.416 44.939 1.00 97.56 196 GLN A N 1
ATOM 1538 C CA . GLN A 1 196 ? -21.824 24.618 45.247 1.00 97.56 196 GLN A CA 1
ATOM 1539 C C . GLN A 1 196 ? -22.166 23.725 44.056 1.00 97.56 196 GLN A C 1
ATOM 1541 O O . GLN A 1 196 ? -21.785 24.021 42.922 1.00 97.56 196 GLN A O 1
ATOM 1546 N N . TYR A 1 197 ? -22.900 22.642 44.302 1.00 97.56 197 TYR A N 1
ATOM 1547 C CA . TYR A 1 197 ? -23.535 21.896 43.224 1.00 97.56 197 TYR A CA 1
ATOM 1548 C C . TYR A 1 197 ? -24.927 21.397 43.611 1.00 97.56 197 TYR A C 1
ATOM 1550 O O . TYR A 1 197 ? -25.255 21.249 44.789 1.00 97.56 197 TYR A O 1
ATOM 1558 N N . TYR A 1 198 ? -25.727 21.121 42.590 1.00 98.06 198 TYR A N 1
ATOM 1559 C CA . TYR A 1 198 ? -26.957 20.350 42.653 1.00 98.06 198 TYR A CA 1
ATOM 1560 C C . TYR A 1 198 ? -26.864 19.223 41.631 1.00 98.06 198 TYR A C 1
ATOM 1562 O O . TYR A 1 198 ? -26.548 19.472 40.467 1.00 98.06 198 TYR A O 1
ATOM 1570 N N . ASP A 1 199 ? -27.174 18.005 42.061 1.00 97.38 199 ASP A N 1
ATOM 1571 C CA . ASP A 1 199 ? -27.248 16.839 41.191 1.00 97.38 199 ASP A CA 1
ATOM 1572 C C . ASP A 1 199 ? -28.680 16.292 41.156 1.00 97.38 199 ASP A C 1
ATOM 1574 O O . ASP A 1 199 ? -29.208 15.762 42.137 1.00 97.38 199 ASP A O 1
ATOM 1578 N N . GLY A 1 200 ? -29.331 16.481 40.011 1.00 95.12 200 GLY A N 1
ATOM 1579 C CA . GLY A 1 200 ? -30.625 15.902 39.674 1.00 95.12 200 GLY A CA 1
ATOM 1580 C C . GLY A 1 200 ? -30.532 14.772 38.646 1.00 95.12 200 GLY A C 1
ATOM 1581 O O . GLY A 1 200 ? -31.580 14.323 38.167 1.00 95.12 200 GLY A O 1
ATOM 1582 N N . ILE A 1 201 ? -29.328 14.344 38.251 1.00 90.50 201 ILE A N 1
ATOM 1583 C CA . ILE A 1 201 ? -29.115 13.233 37.319 1.00 90.50 201 ILE A CA 1
ATOM 1584 C C . ILE A 1 201 ? -29.236 11.911 38.092 1.00 90.50 201 ILE A C 1
ATOM 1586 O O . ILE A 1 201 ? -28.849 11.785 39.245 1.00 90.50 201 ILE A O 1
ATOM 1590 N N . THR A 1 202 ? -29.863 10.900 37.484 1.00 84.06 202 THR A N 1
ATOM 1591 C CA . THR A 1 202 ? -29.946 9.568 38.104 1.00 84.06 202 THR A CA 1
ATOM 1592 C C . THR A 1 202 ? -28.671 8.784 37.812 1.00 84.06 202 THR A C 1
ATOM 1594 O O . THR A 1 202 ? -28.348 8.579 36.645 1.00 84.06 202 THR A O 1
ATOM 1597 N N . GLY A 1 203 ? -28.002 8.283 38.851 1.00 82.50 203 GLY A N 1
ATOM 1598 C CA . GLY A 1 203 ? -26.732 7.566 38.712 1.00 82.50 203 GLY A CA 1
ATOM 1599 C C . GLY A 1 203 ? -25.551 8.524 38.825 1.00 82.50 203 GLY A C 1
ATOM 1600 O O . GLY A 1 203 ? -25.579 9.403 39.673 1.00 82.50 203 GLY A O 1
ATOM 1601 N N . GLN A 1 204 ? -24.522 8.330 38.002 1.00 85.81 204 GLN A N 1
ATOM 1602 C CA . GLN A 1 204 ? -23.402 9.264 37.894 1.00 85.81 204 GLN A CA 1
ATOM 1603 C C . GLN A 1 204 ? -23.609 10.241 36.742 1.00 85.81 204 GLN A C 1
ATOM 1605 O O . GLN A 1 204 ? -24.044 9.852 35.652 1.00 85.81 204 GLN A O 1
ATOM 1610 N N . ALA A 1 205 ? -23.222 11.493 36.951 1.00 90.94 205 ALA A N 1
ATOM 1611 C CA . ALA A 1 205 ? -23.281 12.516 35.928 1.00 90.94 205 ALA A CA 1
ATOM 1612 C C . ALA A 1 205 ? -22.030 12.456 35.030 1.00 90.94 205 ALA A C 1
ATOM 1614 O O . ALA A 1 205 ? -21.011 13.082 35.315 1.00 90.94 205 ALA A O 1
ATOM 1615 N N . VAL A 1 206 ? -22.115 11.727 33.910 1.00 90.06 206 VAL A N 1
ATOM 1616 C CA . VAL A 1 206 ? -21.021 11.575 32.926 1.00 90.06 206 VAL A CA 1
ATOM 1617 C C . VAL A 1 206 ? -21.379 12.264 31.605 1.00 90.06 206 VAL A C 1
ATOM 1619 O O . VAL A 1 206 ? -22.388 11.932 30.989 1.00 90.06 206 VAL A O 1
ATOM 1622 N N . ILE A 1 207 ? -20.537 13.204 31.156 1.00 88.75 207 ILE A N 1
ATOM 1623 C CA . ILE A 1 207 ? -20.793 14.059 29.978 1.00 88.75 207 ILE A CA 1
ATOM 1624 C C . ILE A 1 207 ? -20.747 13.272 28.656 1.00 88.75 207 ILE A C 1
ATOM 1626 O O . ILE A 1 207 ? -21.447 13.621 27.712 1.00 88.75 207 ILE A O 1
ATOM 1630 N N . TYR A 1 208 ? -19.932 12.221 28.553 1.00 84.94 208 TYR A N 1
ATOM 1631 C CA . TYR A 1 208 ? -19.790 11.455 27.312 1.00 84.94 208 TYR A CA 1
ATOM 1632 C C . TYR A 1 208 ? -19.842 9.950 27.575 1.00 84.94 208 TYR A C 1
ATOM 1634 O O . TYR A 1 208 ? -19.216 9.501 28.537 1.00 84.94 208 TYR A O 1
ATOM 1642 N N . PRO A 1 209 ? -20.543 9.153 26.744 1.00 85.38 209 PRO A N 1
ATOM 1643 C CA . PRO A 1 209 ? -20.586 7.715 26.937 1.00 85.38 209 PRO A CA 1
ATOM 1644 C C . PRO A 1 209 ? -19.197 7.080 26.929 1.00 85.38 209 PRO A C 1
ATOM 1646 O O . PRO A 1 209 ? -18.387 7.331 26.037 1.00 85.38 209 PRO A O 1
ATOM 1649 N N . SER A 1 210 ? -18.931 6.239 27.918 1.00 85.06 210 SER A N 1
ATOM 1650 C CA . SER A 1 210 ? -17.611 5.661 28.143 1.00 85.06 210 SER A CA 1
ATOM 1651 C C . SER A 1 210 ? -17.714 4.295 28.807 1.00 85.06 210 SER A C 1
ATOM 1653 O O . SER A 1 210 ? -18.700 3.965 29.475 1.00 85.06 210 SER A O 1
ATOM 1655 N N . LEU A 1 211 ? -16.678 3.481 28.604 1.00 87.00 211 LEU A N 1
ATOM 1656 C CA . LEU A 1 211 ? -16.481 2.280 29.399 1.00 87.00 211 LEU A CA 1
ATOM 1657 C C . LEU A 1 211 ? -15.706 2.637 30.655 1.00 87.00 211 LEU A C 1
ATOM 1659 O O . LEU A 1 211 ? -14.671 3.296 30.595 1.00 87.00 211 LEU A O 1
ATOM 1663 N N . GLY A 1 212 ? -16.229 2.165 31.774 1.00 86.88 212 GLY A N 1
ATOM 1664 C CA . GLY A 1 212 ? -15.525 2.162 33.033 1.00 86.88 212 GLY A CA 1
ATOM 1665 C C . GLY A 1 212 ? -14.527 1.013 33.151 1.00 86.88 212 GLY A C 1
ATOM 1666 O O . GLY A 1 212 ? -14.052 0.453 32.162 1.00 86.88 212 GLY A O 1
ATOM 1667 N N . SER A 1 213 ? -14.248 0.619 34.390 1.00 86.19 213 SER A N 1
ATOM 1668 C CA . SER A 1 213 ? -13.428 -0.527 34.759 1.00 86.19 213 SER A CA 1
ATOM 1669 C C . SER A 1 213 ? -13.888 -1.759 33.992 1.00 86.19 213 SER A C 1
ATOM 1671 O O . SER A 1 213 ? -15.027 -2.201 34.137 1.00 86.19 213 SER A O 1
ATOM 1673 N N . THR A 1 214 ? -12.991 -2.305 33.173 1.00 90.25 214 THR A N 1
ATOM 1674 C CA . THR A 1 214 ? -13.237 -3.473 32.328 1.00 90.25 214 THR A CA 1
ATOM 1675 C C . THR A 1 214 ? -12.394 -4.654 32.796 1.00 90.25 214 THR A C 1
ATOM 1677 O O . THR A 1 214 ? -11.233 -4.518 33.181 1.00 90.25 214 THR A O 1
ATOM 1680 N N . SER A 1 215 ? -12.977 -5.846 32.767 1.00 92.56 215 SER A N 1
ATOM 1681 C CA . SER A 1 215 ? -12.291 -7.103 33.036 1.00 92.56 215 SER A CA 1
ATOM 1682 C C . SER A 1 215 ? -12.763 -8.134 32.029 1.00 92.56 215 SER A C 1
ATOM 1684 O O . SER A 1 215 ? -13.929 -8.518 32.022 1.00 92.56 215 SER A O 1
ATOM 1686 N N . PHE A 1 216 ? -11.839 -8.574 31.185 1.00 92.62 216 PHE A N 1
ATOM 1687 C CA . PHE A 1 216 ? -12.050 -9.613 30.190 1.00 92.62 216 PHE A CA 1
ATOM 1688 C C . PHE A 1 216 ? -10.996 -10.682 30.422 1.00 92.62 216 PHE A C 1
ATOM 1690 O O . PHE A 1 216 ? -9.801 -10.437 30.246 1.00 92.62 216 PHE A O 1
ATOM 1697 N N . THR A 1 217 ? -11.442 -11.843 30.887 1.00 93.50 217 THR A N 1
ATOM 1698 C CA . THR A 1 217 ? -10.569 -12.952 31.268 1.00 93.50 217 THR A CA 1
ATOM 1699 C C . THR A 1 217 ? -10.815 -14.114 30.312 1.00 93.50 217 THR A C 1
ATOM 1701 O O . THR A 1 217 ? -11.830 -14.808 30.457 1.00 93.50 217 THR A O 1
ATOM 1704 N N . PRO A 1 218 ? -9.938 -14.313 29.314 1.00 92.12 218 PRO A N 1
ATOM 1705 C CA . PRO A 1 218 ? -10.028 -15.461 28.427 1.00 92.12 218 PRO A CA 1
ATOM 1706 C C . PRO A 1 218 ? -9.695 -16.748 29.189 1.00 92.12 218 PRO A C 1
ATOM 1708 O O . PRO A 1 218 ? -8.837 -16.772 30.073 1.00 92.12 218 PRO A O 1
ATOM 1711 N N . SER A 1 219 ? -10.379 -17.833 28.843 1.00 87.56 219 SER A N 1
ATOM 1712 C CA . SER A 1 219 ? -10.045 -19.185 29.280 1.00 87.56 219 SER A CA 1
ATOM 1713 C C . SER A 1 219 ? -10.461 -20.198 28.213 1.00 87.56 219 SER A C 1
ATOM 1715 O O . SER A 1 219 ? -11.123 -19.851 27.234 1.00 87.56 219 SER A O 1
ATOM 1717 N N . ILE A 1 220 ? -10.075 -21.460 28.396 1.00 86.94 220 ILE A N 1
ATOM 1718 C CA . ILE A 1 220 ? -10.473 -22.535 27.482 1.00 86.94 220 ILE A CA 1
ATOM 1719 C C . ILE A 1 220 ? -12.007 -22.584 27.404 1.00 86.94 220 ILE A C 1
ATOM 1721 O O . ILE A 1 220 ? -12.697 -22.635 28.429 1.00 86.94 220 ILE A O 1
ATOM 1725 N N . ASN A 1 221 ? -12.534 -22.581 26.182 1.00 91.56 221 ASN A N 1
ATOM 1726 C CA . ASN A 1 221 ? -13.953 -22.616 25.841 1.00 91.56 221 ASN A CA 1
ATOM 1727 C C . ASN A 1 221 ? -14.787 -21.425 26.338 1.00 91.56 221 ASN A C 1
ATOM 1729 O O . ASN A 1 221 ? -16.011 -21.511 26.275 1.00 91.56 221 ASN A O 1
ATOM 1733 N N . ASN A 1 222 ? -14.223 -20.347 26.895 1.00 93.38 222 ASN A N 1
ATOM 1734 C CA . ASN A 1 222 ? -15.045 -19.193 27.274 1.00 93.38 222 ASN A CA 1
ATOM 1735 C C . ASN A 1 222 ? -14.273 -17.884 27.493 1.00 93.38 222 ASN A C 1
ATOM 1737 O O . ASN A 1 222 ? -13.113 -17.875 27.901 1.00 93.38 222 ASN A O 1
ATOM 1741 N N . LEU A 1 223 ? -14.988 -16.770 27.331 1.00 95.12 223 LEU A N 1
ATOM 1742 C CA . LEU A 1 223 ? -14.564 -15.438 27.757 1.00 95.12 223 LEU A CA 1
ATOM 1743 C C . LEU A 1 223 ? -15.467 -14.952 28.894 1.00 95.12 223 LEU A C 1
ATOM 1745 O O . LEU A 1 223 ? -16.660 -14.717 28.690 1.00 95.12 223 LEU A O 1
ATOM 1749 N N . SER A 1 224 ? -14.900 -14.773 30.087 1.00 95.75 224 SER A N 1
ATOM 1750 C CA . SER A 1 224 ? -15.591 -14.091 31.186 1.00 95.75 224 SER A CA 1
ATOM 1751 C C . SER A 1 224 ? -15.402 -12.586 31.045 1.00 95.75 224 SER A C 1
ATOM 1753 O O . SER A 1 224 ? -14.270 -12.131 30.875 1.00 95.75 224 SER A O 1
ATOM 1755 N N . TYR A 1 225 ? -16.484 -11.815 31.130 1.00 94.94 225 TYR A N 1
ATOM 1756 C CA . TYR A 1 225 ? -16.434 -10.362 31.010 1.00 94.94 225 TYR A CA 1
ATOM 1757 C C . TYR A 1 225 ? -17.167 -9.663 32.151 1.00 94.94 225 TYR A C 1
ATOM 1759 O O . TYR A 1 225 ? -18.175 -10.147 32.669 1.00 94.94 225 TYR A O 1
ATOM 1767 N N . SER A 1 226 ? -16.677 -8.481 32.510 1.00 93.56 226 SER A N 1
ATOM 1768 C CA . SER A 1 226 ? -17.433 -7.490 33.259 1.00 93.56 226 SER A CA 1
ATOM 1769 C C . SER A 1 226 ? -16.956 -6.079 32.952 1.00 93.56 226 SER A C 1
ATOM 1771 O O . SER A 1 226 ? -15.761 -5.864 32.757 1.00 93.56 226 SER A O 1
ATOM 1773 N N . PHE A 1 227 ? -17.878 -5.125 32.891 1.00 92.12 227 PHE A N 1
ATOM 1774 C CA . PHE A 1 227 ? -17.563 -3.714 32.710 1.00 92.12 227 PHE A CA 1
ATOM 1775 C C . PHE A 1 227 ? -18.729 -2.820 33.120 1.00 92.12 227 PHE A C 1
ATOM 1777 O O . PHE A 1 227 ? -19.878 -3.257 33.144 1.00 92.12 227 PHE A O 1
ATOM 1784 N N . TYR A 1 228 ? -18.445 -1.552 33.399 1.00 88.69 228 TYR A N 1
ATOM 1785 C CA . TYR A 1 228 ? -19.476 -0.521 33.479 1.00 88.69 228 TYR A CA 1
ATOM 1786 C C . TYR A 1 228 ? -19.579 0.221 32.152 1.00 88.69 228 TYR A C 1
ATOM 1788 O O . TYR A 1 228 ? -18.564 0.563 31.550 1.00 88.69 228 TYR A O 1
ATOM 1796 N N . LEU A 1 229 ? -20.803 0.474 31.702 1.00 89.12 229 LEU A N 1
ATOM 1797 C CA . LEU A 1 229 ? -21.089 1.354 30.579 1.00 89.12 229 LEU A CA 1
ATOM 1798 C C . LEU A 1 229 ? -21.823 2.585 31.101 1.00 89.12 229 LEU A C 1
ATOM 1800 O O . LEU A 1 229 ? -22.958 2.481 31.573 1.00 89.12 229 LEU A O 1
ATOM 1804 N N . TYR A 1 230 ? -21.172 3.736 30.994 1.00 86.50 230 TYR A N 1
ATOM 1805 C CA . TYR A 1 230 ? -21.700 5.032 31.397 1.00 86.50 230 TYR A CA 1
ATOM 1806 C C . TYR A 1 230 ? -22.162 5.823 30.182 1.00 86.50 230 TYR A C 1
ATOM 1808 O O . TYR A 1 230 ? -21.660 5.627 29.076 1.00 86.50 230 TYR A O 1
ATOM 1816 N N . GLY A 1 231 ? -23.126 6.717 30.383 1.00 84.88 231 GLY A N 1
ATOM 1817 C CA . GLY A 1 231 ? -23.607 7.607 29.336 1.00 84.88 231 GLY A CA 1
ATOM 1818 C C . GLY A 1 231 ? -25.101 7.886 29.410 1.00 84.88 231 GLY A C 1
ATOM 1819 O O . GLY A 1 231 ? -25.757 7.696 30.435 1.00 84.88 231 GLY A O 1
ATOM 1820 N N . HIS A 1 232 ? -25.620 8.365 28.286 1.00 81.06 232 HIS A N 1
ATOM 1821 C CA . HIS A 1 232 ? -26.999 8.796 28.095 1.00 81.06 232 HIS A CA 1
ATOM 1822 C C . HIS A 1 232 ? -27.492 8.412 26.692 1.00 81.06 232 HIS A C 1
ATOM 1824 O O . HIS A 1 232 ? -26.712 8.039 25.815 1.00 81.06 232 HIS A O 1
ATOM 1830 N N . GLY A 1 233 ? -28.801 8.539 26.465 1.00 80.62 233 GLY A N 1
ATOM 1831 C CA . GLY A 1 233 ? -29.450 8.183 25.203 1.00 80.62 233 GLY A CA 1
ATOM 1832 C C . GLY A 1 233 ? -29.938 6.736 25.169 1.00 80.62 233 GLY A C 1
ATOM 1833 O O . GLY A 1 233 ? -30.256 6.150 26.202 1.00 80.62 233 GLY A O 1
ATOM 1834 N N . SER A 1 234 ? -30.024 6.175 23.966 1.00 81.50 234 SER A N 1
ATOM 1835 C CA . SER A 1 234 ? -30.518 4.825 23.702 1.00 81.50 234 SER A CA 1
ATOM 1836 C C . SER A 1 234 ? -29.391 3.943 23.173 1.00 81.50 234 SER A C 1
ATOM 1838 O O . SER A 1 234 ? -28.784 4.253 22.148 1.00 81.50 234 SER A O 1
ATOM 1840 N N . ILE A 1 235 ? -29.126 2.822 23.840 1.00 87.25 235 ILE A N 1
ATOM 1841 C CA . ILE A 1 235 ? -28.187 1.808 23.350 1.00 87.25 235 ILE A CA 1
ATOM 1842 C C . ILE A 1 235 ? -28.897 1.003 22.259 1.00 87.25 235 ILE A C 1
ATOM 1844 O O . ILE A 1 235 ? -29.881 0.320 22.528 1.00 87.25 235 ILE A O 1
ATOM 1848 N N . ASN A 1 236 ? -28.428 1.115 21.017 1.00 87.25 236 ASN A N 1
ATOM 1849 C CA . ASN A 1 236 ? -29.006 0.408 19.872 1.00 87.25 236 ASN A CA 1
ATOM 1850 C C . ASN A 1 236 ? -28.296 -0.911 19.581 1.00 87.25 236 ASN A C 1
ATOM 1852 O O . ASN A 1 236 ? -28.928 -1.834 19.085 1.00 87.25 236 ASN A O 1
ATOM 1856 N N . ILE A 1 237 ? -26.986 -0.964 19.828 1.00 90.25 237 ILE A N 1
ATOM 1857 C CA . ILE A 1 237 ? -26.160 -2.164 19.679 1.00 90.25 237 ILE A CA 1
ATOM 1858 C C . ILE A 1 237 ? -25.184 -2.183 20.845 1.00 90.25 237 ILE A C 1
ATOM 1860 O O . ILE A 1 237 ? -24.552 -1.164 21.127 1.00 90.25 237 ILE A O 1
ATOM 1864 N N . LEU A 1 238 ? -25.035 -3.335 21.483 1.00 93.19 238 LEU A N 1
ATOM 1865 C CA . LEU A 1 238 ? -23.952 -3.610 22.414 1.00 93.19 238 LEU A CA 1
ATOM 1866 C C . LEU A 1 238 ? -23.560 -5.070 22.229 1.00 93.19 238 LEU A C 1
ATOM 1868 O O . LEU A 1 238 ? -24.191 -5.964 22.786 1.00 93.19 238 LEU A O 1
ATOM 1872 N N . ASN A 1 239 ? -22.528 -5.289 21.420 1.00 94.00 239 ASN A N 1
ATOM 1873 C CA . ASN A 1 239 ? -22.080 -6.618 21.038 1.00 94.00 239 ASN A CA 1
ATOM 1874 C C . ASN A 1 239 ? -20.683 -6.886 21.577 1.00 94.00 239 ASN A C 1
ATOM 1876 O O . ASN A 1 239 ? -19.835 -5.994 21.590 1.00 94.00 239 ASN A O 1
ATOM 1880 N N . ILE A 1 240 ? -20.442 -8.135 21.958 1.00 94.19 240 ILE A N 1
ATOM 1881 C CA . ILE A 1 240 ? -19.099 -8.662 22.179 1.00 94.19 240 ILE A CA 1
ATOM 1882 C C . ILE A 1 240 ? -18.876 -9.768 21.153 1.00 94.19 240 ILE A C 1
ATOM 1884 O O . ILE A 1 240 ? -19.594 -10.769 21.158 1.00 94.19 240 ILE A O 1
ATOM 1888 N N . THR A 1 241 ? -17.893 -9.586 20.280 1.00 93.25 241 THR A N 1
ATOM 1889 C CA . THR A 1 241 ? -17.425 -10.600 19.334 1.00 93.25 241 THR A CA 1
ATOM 1890 C C . THR A 1 241 ? -16.166 -11.236 19.894 1.00 93.25 241 THR A C 1
ATOM 1892 O O . THR A 1 241 ? -15.215 -10.536 20.216 1.00 93.25 241 THR A O 1
ATOM 1895 N N . VAL A 1 242 ? -16.157 -12.556 20.033 1.00 93.88 242 VAL A N 1
ATOM 1896 C CA . VAL A 1 242 ? -15.003 -13.331 20.502 1.00 93.88 242 VAL A CA 1
ATOM 1897 C C . VAL A 1 242 ? -14.456 -14.135 19.337 1.00 93.88 242 VAL A C 1
ATOM 1899 O O . VAL A 1 242 ? -15.227 -14.799 18.645 1.00 93.88 242 VAL A O 1
ATOM 1902 N N . CYS A 1 243 ? -13.144 -14.073 19.147 1.00 92.75 243 CYS A N 1
ATOM 1903 C CA . CYS A 1 243 ? -12.421 -14.842 18.151 1.00 92.75 243 CYS A CA 1
ATOM 1904 C C . CYS A 1 243 ? -11.695 -16.021 18.803 1.00 92.75 243 CYS A C 1
ATOM 1906 O O . CYS A 1 243 ? -11.131 -15.893 19.896 1.00 92.75 243 CYS A O 1
ATOM 1908 N N . SER A 1 244 ? -11.730 -17.160 18.120 1.00 93.12 244 SER A N 1
ATOM 1909 C CA . SER A 1 244 ? -10.894 -18.320 18.378 1.00 93.12 244 SER A CA 1
ATOM 1910 C C . SER A 1 244 ? -10.332 -18.826 17.058 1.00 93.12 244 SER A C 1
ATOM 1912 O O . SER A 1 244 ? -11.106 -19.188 16.169 1.00 93.12 244 SER A O 1
ATOM 1914 N N . VAL A 1 245 ? -9.008 -18.871 16.948 1.00 91.94 245 VAL A N 1
ATOM 1915 C CA . VAL A 1 245 ? -8.312 -19.480 15.812 1.00 91.94 245 VAL A CA 1
ATOM 1916 C C . VAL A 1 245 ? -7.609 -20.755 16.274 1.00 91.94 245 VAL A C 1
ATOM 1918 O O . VAL A 1 245 ? -7.091 -20.857 17.387 1.00 91.94 245 VAL A O 1
ATOM 1921 N N . SER A 1 246 ? -7.734 -21.789 15.448 1.00 87.06 246 SER A N 1
ATOM 1922 C CA . SER A 1 246 ? -7.158 -23.124 15.619 1.00 87.06 246 SER A CA 1
ATOM 1923 C C . SER A 1 246 ? -7.181 -23.815 14.246 1.00 87.06 246 SER A C 1
ATOM 1925 O O . SER A 1 246 ? -6.964 -23.158 13.235 1.00 87.06 246 SER A O 1
ATOM 1927 N N . GLU A 1 247 ? -7.549 -25.101 14.154 1.00 84.81 247 GLU A N 1
ATOM 1928 C CA . GLU A 1 247 ? -7.871 -25.725 12.857 1.00 84.81 247 GLU A CA 1
ATOM 1929 C C . GLU A 1 247 ? -9.008 -24.988 12.124 1.00 84.81 247 GLU A C 1
ATOM 1931 O O . GLU A 1 247 ? -9.008 -24.917 10.897 1.00 84.81 247 GLU A O 1
ATOM 1936 N N . ASN A 1 248 ? -9.968 -24.425 12.869 1.00 87.00 248 ASN A N 1
ATOM 1937 C CA . ASN A 1 248 ? -11.056 -23.605 12.336 1.00 87.00 248 ASN A CA 1
ATOM 1938 C C . ASN A 1 248 ? -11.020 -22.200 12.948 1.00 87.00 248 ASN A C 1
ATOM 1940 O O . ASN A 1 248 ? -10.678 -22.047 14.123 1.00 87.00 248 ASN A O 1
ATOM 1944 N N . ILE A 1 249 ? -11.461 -21.209 12.170 1.00 90.31 249 ILE A N 1
ATOM 1945 C CA . ILE A 1 249 ? -11.704 -19.840 12.633 1.00 90.31 249 ILE A CA 1
ATOM 1946 C C . ILE A 1 249 ? -13.146 -19.746 13.136 1.00 90.31 249 ILE A C 1
ATOM 1948 O O . ILE A 1 249 ? -14.098 -20.004 12.393 1.00 90.31 249 ILE A O 1
ATOM 1952 N N . VAL A 1 250 ? -13.320 -19.377 14.404 1.00 91.12 250 VAL A N 1
ATOM 1953 C CA . VAL A 1 250 ? -14.631 -19.235 15.044 1.00 91.12 250 VAL A CA 1
ATOM 1954 C C . VAL A 1 250 ? -14.813 -17.810 15.550 1.00 91.12 250 VAL A C 1
ATOM 1956 O O . VAL A 1 250 ? -14.121 -17.360 16.462 1.00 91.12 250 VAL A O 1
ATOM 1959 N N . LEU A 1 251 ? -15.815 -17.121 14.999 1.00 91.38 251 LEU A N 1
ATOM 1960 C CA . LEU A 1 251 ? -16.296 -15.833 15.492 1.00 91.38 251 LEU A CA 1
ATOM 1961 C C . LEU A 1 251 ? -17.641 -16.011 16.185 1.00 91.38 251 LEU A C 1
ATOM 1963 O O . LEU A 1 251 ? -18.633 -16.418 15.574 1.00 91.38 251 LEU A O 1
ATOM 1967 N N . LYS A 1 252 ? -17.692 -15.665 17.470 1.00 92.88 252 LYS A N 1
ATOM 1968 C CA . LYS A 1 252 ? -18.928 -15.679 18.246 1.00 92.88 252 LYS A CA 1
ATOM 1969 C C . LYS A 1 252 ? -19.301 -14.279 18.699 1.00 92.88 252 LYS A C 1
ATOM 1971 O O . LYS A 1 252 ? -18.710 -13.751 19.635 1.00 92.88 252 LYS A O 1
ATOM 1976 N N . THR A 1 253 ? -20.342 -13.725 18.089 1.00 93.56 253 THR A N 1
ATOM 1977 C CA . THR A 1 253 ? -20.938 -12.451 18.502 1.00 93.56 253 THR A CA 1
ATOM 1978 C C . THR A 1 253 ? -22.119 -12.685 19.436 1.00 93.56 253 THR A C 1
ATOM 1980 O O . THR A 1 253 ? -23.035 -13.448 19.123 1.00 93.56 253 THR A O 1
ATOM 1983 N N . VAL A 1 254 ? -22.103 -12.016 20.586 1.00 94.06 254 VAL A N 1
ATOM 1984 C CA . VAL A 1 254 ? -23.210 -11.987 21.545 1.00 94.06 254 VAL A CA 1
ATOM 1985 C C . VAL A 1 254 ? -23.713 -10.555 21.663 1.00 94.06 254 VAL A C 1
ATOM 1987 O O . VAL A 1 254 ? -22.950 -9.670 22.048 1.00 94.06 254 VAL A O 1
ATOM 1990 N N . ASP A 1 255 ? -24.991 -10.347 21.347 1.00 93.31 255 ASP A N 1
ATOM 1991 C CA . ASP A 1 255 ? -25.707 -9.111 21.667 1.00 93.31 255 ASP A CA 1
ATOM 1992 C C . ASP A 1 255 ? -26.132 -9.160 23.137 1.00 93.31 255 ASP A C 1
ATOM 1994 O O . ASP A 1 255 ? -26.812 -10.091 23.576 1.00 93.31 255 ASP A O 1
ATOM 1998 N N . ILE A 1 256 ? -25.670 -8.190 23.919 1.00 91.38 256 ILE A N 1
ATOM 1999 C CA . ILE A 1 256 ? -25.932 -8.109 25.359 1.00 91.38 256 ILE A CA 1
ATOM 2000 C C . ILE A 1 256 ? -26.919 -6.990 25.709 1.00 91.38 256 ILE A C 1
ATOM 2002 O O . ILE A 1 256 ? -27.143 -6.729 26.891 1.00 91.38 256 ILE A O 1
ATOM 2006 N N . THR A 1 257 ? -27.565 -6.371 24.713 1.00 86.81 257 THR A N 1
ATOM 2007 C CA . THR A 1 257 ? -28.631 -5.376 24.934 1.00 86.81 257 THR A CA 1
ATOM 2008 C C . THR A 1 257 ? -29.903 -5.973 25.544 1.00 86.81 257 THR A C 1
ATOM 2010 O O . THR A 1 257 ? -30.632 -5.260 26.232 1.00 86.81 257 THR A O 1
ATOM 2013 N N . ASP A 1 258 ? -30.144 -7.277 25.373 1.00 79.00 258 ASP A N 1
ATOM 2014 C CA . ASP A 1 258 ? -31.359 -7.970 25.834 1.00 79.00 258 ASP A CA 1
ATOM 2015 C C . ASP A 1 258 ? -31.466 -8.125 27.364 1.00 79.00 258 ASP A C 1
ATOM 2017 O O . ASP A 1 258 ? -32.548 -8.397 27.889 1.00 79.00 258 ASP A O 1
ATOM 2021 N N . ASN A 1 259 ? -30.365 -7.945 28.101 1.00 79.56 259 ASN A N 1
ATOM 2022 C CA . ASN A 1 259 ? -30.339 -8.002 29.567 1.00 79.56 259 ASN A CA 1
ATOM 2023 C C . ASN A 1 259 ? -29.742 -6.714 30.154 1.00 79.56 259 ASN A C 1
ATOM 2025 O O . ASN A 1 259 ? -28.659 -6.748 30.746 1.00 79.56 259 ASN A O 1
ATOM 2029 N N . PRO A 1 260 ? -30.424 -5.568 29.992 1.00 84.50 260 PRO A N 1
ATOM 2030 C CA . PRO A 1 260 ? -29.884 -4.293 30.421 1.00 84.50 260 PRO A CA 1
ATOM 2031 C C . PRO A 1 260 ? -29.849 -4.201 31.958 1.00 84.50 260 PRO A C 1
ATOM 2033 O O . PRO A 1 260 ? -30.795 -4.624 32.630 1.00 84.50 260 PRO A O 1
ATOM 2036 N N . PRO A 1 261 ? -28.806 -3.591 32.545 1.00 83.56 261 PRO A N 1
ATOM 2037 C CA . PRO A 1 261 ? -28.692 -3.421 33.994 1.00 83.56 261 PRO A CA 1
ATOM 2038 C C . PRO A 1 261 ? -29.678 -2.391 34.568 1.00 83.56 261 PRO A C 1
ATOM 2040 O O . PRO A 1 261 ? -29.892 -2.341 35.779 1.00 83.56 261 PRO A O 1
ATOM 2043 N N . SER A 1 262 ? -30.275 -1.552 33.718 1.00 81.38 262 SER A N 1
ATOM 2044 C CA . SER A 1 262 ? -31.206 -0.493 34.106 1.00 81.38 262 SER A CA 1
ATOM 2045 C C . SER A 1 262 ? -32.214 -0.200 32.991 1.00 81.38 262 SER A C 1
ATOM 2047 O O . SER A 1 262 ? -32.083 -0.686 31.869 1.00 81.38 262 SER A O 1
ATOM 2049 N N . SER A 1 263 ? -33.209 0.647 33.269 1.00 76.44 263 SER A N 1
ATOM 2050 C CA . SER A 1 263 ? -34.196 1.078 32.269 1.00 76.44 263 SER A CA 1
ATOM 2051 C C . SER A 1 263 ? -33.607 1.889 31.110 1.00 76.44 263 SER A C 1
ATOM 2053 O O . SER A 1 263 ? -34.274 2.038 30.092 1.00 76.44 263 SER A O 1
ATOM 2055 N N . THR A 1 264 ? -32.397 2.437 31.259 1.00 75.94 264 THR A N 1
ATOM 2056 C CA . THR A 1 264 ? -31.681 3.161 30.194 1.00 75.94 264 THR A CA 1
ATOM 2057 C C . THR A 1 264 ? -30.645 2.285 29.486 1.00 75.94 264 THR A C 1
ATOM 2059 O O . THR A 1 264 ? -30.036 2.724 28.517 1.00 75.94 264 THR A O 1
ATOM 2062 N N . GLY A 1 265 ? -30.411 1.060 29.969 1.00 84.38 265 GLY A N 1
ATOM 2063 C CA . GLY A 1 265 ? -29.357 0.176 29.475 1.00 84.38 265 GLY A CA 1
ATOM 2064 C C . GLY A 1 265 ? -27.946 0.524 29.963 1.00 84.38 265 GLY A C 1
ATOM 2065 O O . GLY A 1 265 ? -27.049 -0.300 29.842 1.00 84.38 265 GLY A O 1
ATOM 2066 N N . PHE A 1 266 ? -27.718 1.687 30.570 1.00 86.75 266 PHE A N 1
ATOM 2067 C CA . PHE A 1 266 ? -26.421 2.026 31.163 1.00 86.75 266 PHE A CA 1
ATOM 2068 C C . PHE A 1 266 ? -26.264 1.387 32.548 1.00 86.75 266 PHE A C 1
ATOM 2070 O O . PHE A 1 266 ? -27.246 1.243 33.285 1.00 86.75 266 PHE A O 1
ATOM 2077 N N . GLY A 1 267 ? -25.040 0.998 32.905 1.00 87.19 267 GLY A N 1
ATOM 2078 C CA . GLY A 1 267 ? -24.716 0.354 34.178 1.00 87.19 267 GLY A CA 1
ATOM 2079 C C . GLY A 1 267 ? -23.716 -0.796 34.052 1.00 87.19 267 GLY A C 1
ATOM 2080 O O . GLY A 1 267 ? -22.936 -0.864 33.105 1.00 87.19 267 GLY A O 1
ATOM 2081 N N . TYR A 1 268 ? -23.734 -1.696 35.038 1.00 89.31 268 TYR A N 1
ATOM 2082 C CA . TYR A 1 268 ? -22.797 -2.816 35.138 1.00 89.31 268 TYR A CA 1
ATOM 2083 C C . TYR A 1 268 ? -23.234 -4.026 34.309 1.00 89.31 268 TYR A C 1
ATOM 2085 O O . TYR A 1 268 ? -24.270 -4.632 34.580 1.00 89.31 268 TYR A O 1
ATOM 2093 N N . TYR A 1 269 ? -22.397 -4.425 33.360 1.00 92.56 269 TYR A N 1
ATOM 2094 C CA . TYR A 1 269 ? -22.528 -5.652 32.589 1.00 92.56 269 TYR A CA 1
ATOM 2095 C C . TYR A 1 269 ? -21.555 -6.701 33.114 1.00 92.56 269 TYR A C 1
ATOM 2097 O O . TYR A 1 269 ? -20.393 -6.410 33.385 1.00 92.56 269 TYR A O 1
ATOM 2105 N N . SER A 1 270 ? -22.010 -7.946 33.227 1.00 94.12 270 SER A N 1
ATOM 2106 C CA . SER A 1 270 ? -21.134 -9.094 33.466 1.00 94.12 270 SER A CA 1
ATOM 2107 C C . SER A 1 270 ? -21.735 -10.361 32.878 1.00 94.12 270 SER A C 1
ATOM 2109 O O . SER A 1 270 ? -22.954 -10.476 32.742 1.00 94.12 270 SER A O 1
ATOM 2111 N N . GLY A 1 271 ? -20.882 -11.310 32.516 1.00 94.19 271 GLY A N 1
ATOM 2112 C CA . GLY A 1 271 ? -21.326 -12.565 31.938 1.00 94.19 271 GLY A CA 1
ATOM 2113 C C . GLY A 1 271 ? -20.176 -13.452 31.495 1.00 94.19 271 GLY A C 1
ATOM 2114 O O . GLY A 1 271 ? -19.002 -13.168 31.731 1.00 94.19 271 GLY A O 1
ATOM 2115 N N . ILE A 1 272 ? -20.543 -14.560 30.856 1.00 94.44 272 ILE A N 1
ATOM 2116 C CA . ILE A 1 272 ? -19.599 -15.515 30.284 1.00 94.44 272 ILE A CA 1
ATOM 2117 C C . ILE A 1 272 ? -20.076 -15.866 28.879 1.00 94.44 272 ILE A C 1
ATOM 2119 O O . ILE A 1 272 ? -21.186 -16.370 28.704 1.00 94.44 272 ILE A O 1
ATOM 2123 N N . ILE A 1 273 ? -19.222 -15.643 27.887 1.00 94.88 273 ILE A N 1
ATOM 2124 C CA . ILE A 1 273 ? -19.446 -16.077 26.510 1.00 94.88 273 ILE A CA 1
ATOM 2125 C C . ILE A 1 273 ? -18.850 -17.472 26.375 1.00 94.88 273 ILE A C 1
ATOM 2127 O O . ILE A 1 273 ? -17.636 -17.635 26.420 1.00 94.88 273 ILE A O 1
ATOM 2131 N N . GLN A 1 274 ? -19.708 -18.483 26.253 1.00 94.25 274 GLN A N 1
ATOM 2132 C CA . GLN A 1 274 ? -19.292 -19.873 26.045 1.00 94.25 274 GLN A CA 1
ATOM 2133 C C . GLN A 1 274 ? -18.899 -20.094 24.583 1.00 94.25 274 GLN A C 1
ATOM 2135 O O . GLN A 1 274 ? -19.659 -19.722 23.693 1.00 94.25 274 GLN A O 1
ATOM 2140 N N . LEU A 1 275 ? -17.771 -20.738 24.342 1.00 91.38 275 LEU A N 1
ATOM 2141 C CA . LEU A 1 275 ? -17.274 -21.205 23.051 1.00 91.38 275 LEU A CA 1
ATOM 2142 C C . LEU A 1 275 ? -17.434 -22.735 22.948 1.00 91.38 275 LEU A C 1
ATOM 2144 O O . LEU A 1 275 ? -17.874 -23.393 23.899 1.00 91.38 275 LEU A O 1
ATOM 2148 N N . GLY A 1 276 ? -17.147 -23.300 21.778 1.00 88.56 276 GLY A N 1
ATOM 2149 C CA . GLY A 1 276 ? -17.115 -24.743 21.549 1.00 88.56 276 GLY A CA 1
ATOM 2150 C C . GLY A 1 276 ? -16.018 -25.450 22.353 1.00 88.56 276 GLY A C 1
ATOM 2151 O O . GLY A 1 276 ? -15.121 -24.831 22.920 1.00 88.56 276 GLY A O 1
ATOM 2152 N N . ALA A 1 277 ? -16.100 -26.780 22.443 1.00 87.62 277 ALA A N 1
ATOM 2153 C CA . ALA A 1 277 ? -15.103 -27.570 23.163 1.00 87.62 277 ALA A CA 1
ATOM 2154 C C . ALA A 1 277 ? -13.771 -27.608 22.393 1.00 87.62 277 ALA A C 1
ATOM 2156 O O . ALA A 1 277 ? -13.729 -28.122 21.281 1.00 87.62 277 ALA A O 1
ATOM 2157 N N . GLY A 1 278 ? -12.693 -27.131 23.018 1.00 83.00 278 GLY A N 1
ATOM 2158 C CA . GLY A 1 278 ? -11.355 -27.022 22.431 1.00 83.00 278 GLY A CA 1
ATOM 2159 C C . GLY A 1 278 ? -11.025 -25.633 21.874 1.00 83.00 278 GLY A C 1
ATOM 2160 O O . GLY A 1 278 ? -9.870 -25.396 21.538 1.00 83.00 278 GLY A O 1
ATOM 2161 N N . GLU A 1 279 ? -11.995 -24.717 21.814 1.00 90.56 279 GLU A N 1
ATOM 2162 C CA . GLU A 1 279 ? -11.801 -23.354 21.307 1.00 90.56 279 GLU A CA 1
ATOM 2163 C C . GLU A 1 279 ? -11.116 -22.471 22.364 1.00 90.56 279 GLU A C 1
ATOM 2165 O O . GLU A 1 279 ? -11.560 -22.378 23.515 1.00 90.56 279 GLU A O 1
ATOM 2170 N N . ASN A 1 280 ? -10.034 -21.797 21.971 1.00 89.56 280 ASN A N 1
ATOM 2171 C CA . ASN A 1 280 ? -9.295 -20.845 22.803 1.00 89.56 280 ASN A CA 1
ATOM 2172 C C . ASN A 1 280 ? -9.529 -19.417 22.318 1.00 89.56 280 ASN A C 1
ATOM 2174 O O . ASN A 1 280 ? -9.456 -19.154 21.125 1.00 89.56 280 ASN A O 1
ATOM 2178 N N . VAL A 1 281 ? -9.775 -18.487 23.239 1.00 91.62 281 VAL A N 1
ATOM 2179 C CA . VAL A 1 281 ? -9.954 -17.073 22.888 1.00 91.62 281 VAL A CA 1
ATOM 2180 C C . VAL A 1 281 ? -8.624 -16.485 22.422 1.00 91.62 281 VAL A C 1
ATOM 2182 O O . VAL A 1 281 ? -7.714 -16.327 23.236 1.00 91.62 281 VAL A O 1
ATOM 2185 N N . THR A 1 282 ? -8.543 -16.108 21.151 1.00 92.31 282 THR A N 1
ATOM 2186 C CA . THR A 1 282 ? -7.376 -15.431 20.571 1.00 92.31 282 THR A CA 1
ATOM 2187 C C . THR A 1 282 ? -7.597 -13.932 20.379 1.00 92.31 282 THR A C 1
ATOM 2189 O O . THR A 1 282 ? -6.646 -13.164 20.261 1.00 92.31 282 THR A O 1
ATOM 2192 N N . GLY A 1 283 ? -8.840 -13.462 20.498 1.00 92.56 283 GLY A N 1
ATOM 2193 C CA . GLY A 1 283 ? -9.152 -12.037 20.561 1.00 92.56 283 GLY A CA 1
ATOM 2194 C C . GLY A 1 283 ? -10.610 -11.754 20.907 1.00 92.56 283 GLY A C 1
ATOM 2195 O O . GLY A 1 283 ? -11.451 -12.653 20.917 1.00 92.56 283 GLY A O 1
ATOM 2196 N N . TYR A 1 284 ? -10.929 -10.495 21.197 1.00 93.06 284 TYR A N 1
ATOM 2197 C CA . TYR A 1 284 ? -12.310 -10.018 21.229 1.00 93.06 284 TYR A CA 1
ATOM 2198 C C . TYR A 1 284 ? -12.442 -8.562 20.781 1.00 93.06 284 TYR A C 1
ATOM 2200 O O . TYR A 1 284 ? -11.509 -7.765 20.885 1.00 93.06 284 TYR A O 1
ATOM 2208 N N . GLU A 1 285 ? -13.655 -8.211 20.371 1.00 93.25 285 GLU A N 1
ATOM 2209 C CA . GLU A 1 285 ? -14.105 -6.853 20.104 1.00 93.25 285 GLU A CA 1
ATOM 2210 C C . GLU A 1 285 ? -15.389 -6.554 20.892 1.00 93.25 285 GLU A C 1
ATOM 2212 O O . GLU A 1 285 ? -16.311 -7.367 20.926 1.00 93.25 285 GLU A O 1
ATOM 2217 N N . ILE A 1 286 ? -15.467 -5.373 21.504 1.00 92.31 286 ILE A N 1
ATOM 2218 C CA . ILE A 1 286 ? -16.702 -4.790 22.034 1.00 92.31 286 ILE A CA 1
ATOM 2219 C C . ILE A 1 286 ? -17.117 -3.665 21.102 1.00 92.31 286 ILE A C 1
ATOM 2221 O O . ILE A 1 286 ? -16.320 -2.764 20.844 1.00 92.31 286 ILE A O 1
ATOM 2225 N N . LEU A 1 287 ? -18.377 -3.670 20.679 1.00 92.75 287 LEU A N 1
ATOM 2226 C CA . LEU A 1 287 ? -18.965 -2.615 19.868 1.00 92.75 287 LEU A CA 1
ATOM 2227 C C . LEU A 1 287 ? -20.229 -2.085 20.542 1.00 92.75 287 LEU A C 1
ATOM 2229 O O . LEU A 1 287 ? -21.226 -2.803 20.632 1.00 92.75 287 LEU A O 1
ATOM 2233 N N . ALA A 1 288 ? -20.213 -0.815 20.954 1.00 91.12 288 ALA A N 1
ATOM 2234 C CA . ALA A 1 288 ? -21.407 -0.120 21.427 1.00 91.12 288 ALA A CA 1
ATOM 2235 C C . ALA A 1 288 ? -21.827 0.986 20.448 1.00 91.12 288 ALA A C 1
ATOM 2237 O O . ALA A 1 288 ? -21.075 1.935 20.184 1.00 91.12 288 ALA A O 1
ATOM 2238 N N . LYS A 1 289 ? -23.065 0.892 19.947 1.00 89.81 289 LYS A N 1
ATOM 2239 C CA . LYS A 1 289 ? -23.731 1.973 19.215 1.00 89.81 289 LYS A CA 1
ATOM 2240 C C . LYS A 1 289 ? -24.812 2.608 20.074 1.00 89.81 289 LYS A C 1
ATOM 2242 O O . LYS A 1 289 ? -25.781 1.949 20.449 1.00 89.81 289 LYS A O 1
ATOM 2247 N N . ILE A 1 290 ? -24.661 3.901 20.331 1.00 85.81 290 ILE A N 1
ATOM 2248 C CA . ILE A 1 290 ? -25.570 4.706 21.148 1.00 85.81 290 ILE A CA 1
ATOM 2249 C C . ILE A 1 290 ? -26.152 5.796 20.249 1.00 85.81 290 ILE A C 1
ATOM 2251 O O . ILE A 1 290 ? -25.416 6.487 19.541 1.00 85.81 290 ILE A O 1
ATOM 2255 N N . ASN A 1 291 ? -27.478 5.923 20.229 1.00 80.56 291 ASN A N 1
ATOM 2256 C CA . ASN A 1 291 ? -28.220 6.822 19.335 1.00 80.56 291 ASN A CA 1
ATOM 2257 C C . ASN A 1 291 ? -27.854 6.634 17.847 1.00 80.56 291 ASN A C 1
ATOM 2259 O O . ASN A 1 291 ? -27.737 7.594 17.086 1.00 80.56 291 ASN A O 1
ATOM 2263 N N . GLY A 1 292 ? -27.595 5.391 17.438 1.00 76.00 292 GLY A N 1
ATOM 2264 C CA . GLY A 1 292 ? -27.197 5.014 16.081 1.00 76.00 292 GLY A CA 1
ATOM 2265 C C . GLY A 1 292 ? -25.744 5.338 15.716 1.00 76.00 292 GLY A C 1
ATOM 2266 O O . GLY A 1 292 ? -25.331 5.040 14.597 1.00 76.00 292 GLY A O 1
ATOM 2267 N N . ARG A 1 293 ? -24.950 5.911 16.631 1.00 78.06 293 ARG A N 1
ATOM 2268 C CA . ARG A 1 293 ? -23.528 6.222 16.417 1.00 78.06 293 ARG A CA 1
ATOM 2269 C C . ARG A 1 293 ? -22.654 5.191 17.115 1.00 78.06 293 ARG A C 1
ATOM 2271 O O . ARG A 1 293 ? -22.892 4.887 18.279 1.00 78.06 293 ARG A O 1
ATOM 2278 N N . THR A 1 294 ? -21.627 4.685 16.436 1.00 77.00 294 THR A N 1
ATOM 2279 C CA . THR A 1 294 ? -20.557 3.929 17.103 1.00 77.00 294 THR A CA 1
ATOM 2280 C C . THR A 1 294 ? -19.778 4.890 17.991 1.00 77.00 294 THR A C 1
ATOM 2282 O O . THR A 1 294 ? -19.157 5.816 17.475 1.00 77.00 294 THR A O 1
ATOM 2285 N N . LEU A 1 295 ? -19.855 4.706 19.309 1.00 79.31 295 LEU A N 1
ATOM 2286 C CA . LEU A 1 295 ? -19.156 5.569 20.270 1.00 79.31 295 LEU A CA 1
ATOM 2287 C C . LEU A 1 295 ? -18.015 4.848 20.980 1.00 79.31 295 LEU A C 1
ATOM 2289 O O . LEU A 1 295 ? -17.068 5.496 21.412 1.00 79.31 295 LEU A O 1
ATOM 2293 N N . ILE A 1 296 ? -18.111 3.526 21.113 1.00 86.19 296 ILE A N 1
ATOM 2294 C CA . ILE A 1 296 ? -17.152 2.717 21.857 1.00 86.19 296 ILE A CA 1
ATOM 2295 C C . ILE A 1 296 ? -16.826 1.488 21.017 1.00 86.19 296 ILE A C 1
ATOM 2297 O O . ILE A 1 296 ? -17.713 0.684 20.719 1.00 86.19 296 ILE A O 1
ATOM 2301 N N . THR A 1 297 ? -15.542 1.350 20.702 1.00 89.44 297 THR A N 1
ATOM 2302 C CA . THR A 1 297 ? -14.950 0.136 20.148 1.00 89.44 297 THR A CA 1
ATOM 2303 C C . THR A 1 297 ? -13.724 -0.205 20.982 1.00 89.44 297 THR A C 1
ATOM 2305 O O . THR A 1 297 ? -12.825 0.622 21.117 1.00 89.44 297 THR A O 1
ATOM 2308 N N . ILE A 1 298 ? -13.688 -1.406 21.556 1.00 87.12 298 ILE A N 1
ATOM 2309 C CA . ILE A 1 298 ? -12.484 -1.943 22.200 1.00 87.12 298 ILE A CA 1
ATOM 2310 C C . ILE A 1 298 ? -12.135 -3.240 21.505 1.00 87.12 298 ILE A C 1
ATOM 2312 O O . ILE A 1 298 ? -12.955 -4.151 21.485 1.00 87.12 298 ILE A O 1
ATOM 2316 N N . LYS A 1 299 ? -10.907 -3.335 21.005 1.00 90.00 299 LYS A N 1
ATOM 2317 C CA . LYS A 1 299 ? -10.336 -4.571 20.481 1.00 90.00 299 LYS A CA 1
ATOM 2318 C C . LYS A 1 299 ? -9.209 -5.020 21.395 1.00 90.00 299 LYS A C 1
ATOM 2320 O O . LYS A 1 299 ? -8.437 -4.194 21.886 1.00 90.00 299 LYS A O 1
ATOM 2325 N N . LYS A 1 300 ? -9.111 -6.323 21.627 1.00 89.81 300 LYS A N 1
ATOM 2326 C CA . LYS A 1 300 ? -7.947 -6.914 22.276 1.00 89.81 300 LYS A CA 1
ATOM 2327 C C . LYS A 1 300 ? -7.586 -8.230 21.620 1.00 89.81 300 LYS A C 1
ATOM 2329 O O . LYS A 1 300 ? -8.439 -9.102 21.477 1.00 89.81 300 LYS A O 1
ATOM 2334 N N . THR A 1 301 ? -6.315 -8.358 21.277 1.00 86.50 301 THR A N 1
ATOM 2335 C CA . THR A 1 301 ? -5.714 -9.562 20.713 1.00 86.50 301 THR A CA 1
ATOM 2336 C C . THR A 1 301 ? -4.907 -10.296 21.785 1.00 86.50 301 THR A C 1
ATOM 2338 O O . THR A 1 301 ? -4.416 -9.694 22.747 1.00 86.50 301 THR A O 1
ATOM 2341 N N . TYR A 1 302 ? -4.849 -11.617 21.663 1.00 82.44 302 TYR A N 1
ATOM 2342 C CA . TYR A 1 302 ? -4.140 -12.534 22.557 1.00 82.44 302 TYR A CA 1
ATOM 2343 C C . TYR A 1 302 ? -3.384 -13.631 21.801 1.00 82.44 302 TYR A C 1
ATOM 2345 O O . TYR A 1 302 ? -2.455 -14.192 22.378 1.00 82.44 302 TYR A O 1
ATOM 2353 N N . GLY A 1 303 ? -3.814 -13.965 20.581 1.00 83.56 303 GLY A N 1
ATOM 2354 C CA . GLY A 1 303 ? -3.215 -14.986 19.728 1.00 83.56 303 GLY A CA 1
ATOM 2355 C C . GLY A 1 303 ? -2.639 -14.395 18.447 1.00 83.56 303 GLY A C 1
ATOM 2356 O O . GLY A 1 303 ? -3.140 -13.385 17.953 1.00 83.56 303 GLY A O 1
ATOM 2357 N N . ASP A 1 304 ? -1.569 -15.047 18.022 1.00 91.81 304 ASP A N 1
ATOM 2358 C CA . ASP A 1 304 ? -0.846 -14.977 16.754 1.00 91.81 304 ASP A CA 1
ATOM 2359 C C . ASP A 1 304 ? 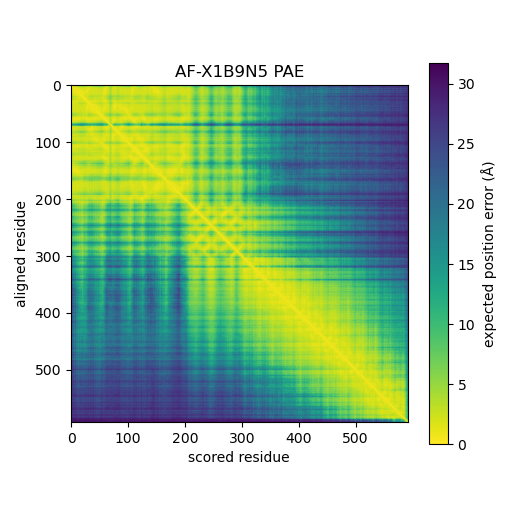-0.600 -16.465 16.459 1.00 91.81 304 ASP A C 1
ATOM 2361 O O . ASP A 1 304 ? 0.171 -17.128 17.171 1.00 91.81 304 ASP A O 1
ATOM 2365 N N . THR A 1 305 ? -1.486 -17.051 15.657 1.00 92.69 305 THR A N 1
ATOM 2366 C CA . THR A 1 305 ? -1.660 -18.507 15.603 1.00 92.69 305 THR A CA 1
ATOM 2367 C C . THR A 1 305 ? -0.600 -19.195 14.744 1.00 92.69 305 THR A C 1
ATOM 2369 O O . THR A 1 305 ? -0.192 -20.311 15.089 1.00 92.69 305 THR A O 1
ATOM 2372 N N . ASP A 1 306 ? -0.127 -18.557 13.681 1.00 93.19 306 ASP A N 1
ATOM 2373 C CA . ASP A 1 306 ? 0.976 -19.030 12.834 1.00 93.19 306 ASP A CA 1
ATOM 2374 C C . ASP A 1 306 ? 2.345 -18.464 13.237 1.00 93.19 306 ASP A C 1
ATOM 2376 O O . ASP A 1 306 ? 3.366 -19.092 12.938 1.00 93.19 306 ASP A O 1
ATOM 2380 N N . GLY A 1 307 ? 2.389 -17.397 14.034 1.00 94.00 307 GLY A N 1
ATOM 2381 C CA . GLY A 1 307 ? 3.612 -16.872 14.628 1.00 94.00 307 GLY A CA 1
ATOM 2382 C C . GLY A 1 307 ? 4.376 -15.914 13.721 1.00 94.00 307 GLY A C 1
ATOM 2383 O O . GLY A 1 307 ? 5.596 -15.800 13.898 1.00 94.00 307 GLY A O 1
ATOM 2384 N N . ASP A 1 308 ? 3.714 -15.283 12.751 1.00 93.38 308 ASP A N 1
ATOM 2385 C CA . ASP A 1 308 ? 4.325 -14.317 11.833 1.00 93.38 308 ASP A CA 1
ATOM 2386 C C . ASP A 1 308 ? 4.480 -12.914 12.467 1.00 93.38 308 ASP A C 1
ATOM 2388 O O . ASP A 1 308 ? 5.335 -12.125 12.065 1.00 93.38 308 ASP A O 1
ATOM 2392 N N . GLY A 1 309 ? 3.741 -12.641 13.548 1.00 91.94 309 GLY A N 1
ATOM 2393 C CA . GLY A 1 309 ? 3.735 -11.370 14.272 1.00 91.94 309 GLY A CA 1
ATOM 2394 C C . GLY A 1 309 ? 2.508 -10.496 14.002 1.00 91.94 309 GLY A C 1
ATOM 2395 O O . GLY A 1 309 ? 2.330 -9.473 14.684 1.00 91.94 309 GLY A O 1
ATOM 2396 N N . LEU A 1 310 ? 1.649 -10.885 13.062 1.00 91.56 310 LEU A N 1
ATOM 2397 C CA . LEU A 1 310 ? 0.312 -10.357 12.863 1.00 91.56 310 LEU A CA 1
ATOM 2398 C C . LEU A 1 310 ? -0.654 -11.099 13.807 1.00 91.56 310 LEU A C 1
ATOM 2400 O O . LEU A 1 310 ? -0.469 -12.249 14.179 1.00 91.56 310 LEU A O 1
ATOM 2404 N N . TYR A 1 311 ? -1.633 -10.386 14.366 1.00 92.25 311 TYR A N 1
ATOM 2405 C CA . TYR A 1 311 ? -2.523 -10.989 15.365 1.00 92.25 311 TYR A CA 1
ATOM 2406 C C . TYR A 1 311 ? -3.820 -11.469 14.722 1.00 92.25 311 TYR A C 1
ATOM 2408 O O . TYR A 1 311 ? -4.495 -10.663 14.089 1.00 92.25 311 TYR A O 1
ATOM 2416 N N . ASP A 1 312 ? -4.304 -12.654 15.099 1.00 91.69 312 ASP A N 1
ATOM 2417 C CA . ASP A 1 312 ? -5.500 -13.289 14.524 1.00 91.69 312 ASP A CA 1
ATOM 2418 C C . ASP A 1 312 ? -6.699 -12.349 14.285 1.00 91.69 312 ASP A C 1
ATOM 2420 O O . ASP A 1 312 ? -7.380 -12.360 13.260 1.00 91.69 312 ASP A O 1
ATOM 2424 N N . LEU A 1 313 ? -7.045 -11.542 15.298 1.00 88.69 313 LEU A N 1
ATOM 2425 C CA . LEU A 1 313 ? -8.216 -10.661 15.235 1.00 88.69 313 LEU A CA 1
ATOM 2426 C C . LEU A 1 313 ? -8.006 -9.493 14.260 1.00 88.69 313 LEU A C 1
ATOM 2428 O O . LEU A 1 313 ? -8.989 -8.927 13.776 1.00 88.69 313 LEU A O 1
ATOM 2432 N N . PHE A 1 314 ? -6.754 -9.099 14.041 1.00 88.69 314 PHE A N 1
ATOM 2433 C CA . PHE A 1 314 ? -6.370 -8.118 13.040 1.00 88.69 314 PHE A CA 1
ATOM 2434 C C . PHE A 1 314 ? -6.566 -8.699 11.642 1.00 88.69 314 PHE A C 1
ATOM 2436 O O . PHE A 1 314 ? -7.322 -8.129 10.864 1.00 88.69 314 PHE A O 1
ATOM 2443 N N . GLU A 1 315 ? -6.012 -9.872 11.365 1.00 91.94 315 GLU A N 1
ATOM 2444 C CA . GLU A 1 315 ? -6.097 -10.537 10.056 1.00 91.94 315 GLU A CA 1
ATOM 2445 C C . GLU A 1 315 ? -7.550 -10.775 9.638 1.00 91.94 315 GLU A C 1
ATOM 2447 O O . GLU A 1 315 ? -7.973 -10.441 8.533 1.00 91.94 315 GLU A O 1
ATOM 2452 N N . ILE A 1 316 ? -8.379 -11.203 10.591 1.00 87.62 316 ILE A N 1
ATOM 2453 C CA . ILE A 1 316 ? -9.798 -11.467 10.349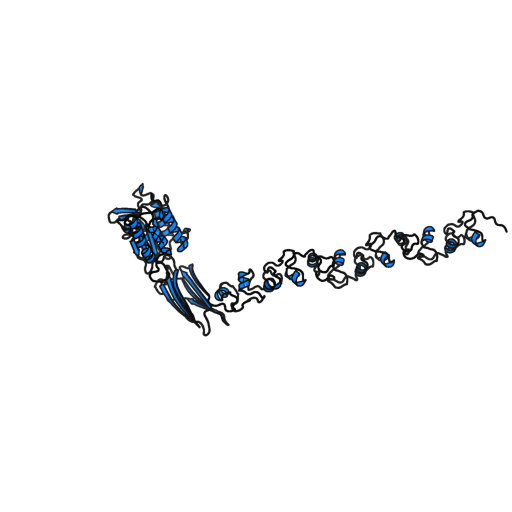 1.00 87.62 316 ILE A CA 1
ATOM 2454 C C . ILE A 1 316 ? -10.617 -10.190 10.091 1.00 87.62 316 ILE A C 1
ATOM 2456 O O . ILE A 1 316 ? -11.551 -10.213 9.288 1.00 87.62 316 ILE A O 1
ATOM 2460 N N . ASN A 1 317 ? -10.353 -9.092 10.810 1.00 82.94 317 ASN A N 1
ATOM 2461 C CA . ASN A 1 317 ? -11.193 -7.885 10.725 1.00 82.94 317 ASN A CA 1
ATOM 2462 C C . ASN A 1 317 ? -10.657 -6.821 9.765 1.00 82.94 317 ASN A C 1
ATOM 2464 O O . ASN A 1 317 ? -11.439 -6.017 9.258 1.00 82.94 317 ASN A O 1
ATOM 2468 N N . GLU A 1 318 ? -9.341 -6.757 9.608 1.00 80.81 318 GLU A N 1
ATOM 2469 C CA . GLU A 1 318 ? -8.610 -5.702 8.901 1.00 80.81 318 GLU A CA 1
ATOM 2470 C C . GLU A 1 318 ? -7.796 -6.277 7.735 1.00 80.81 318 GLU A C 1
ATOM 2472 O O . GLU A 1 318 ? -7.708 -5.614 6.707 1.00 80.81 318 GLU A O 1
ATOM 2477 N N . GLY A 1 319 ? -7.314 -7.522 7.840 1.00 75.06 319 GLY A N 1
ATOM 2478 C CA . GLY A 1 319 ? -6.534 -8.205 6.799 1.00 75.06 319 GLY A CA 1
ATOM 2479 C C . GLY A 1 319 ? -7.316 -8.635 5.553 1.00 75.06 319 GLY A C 1
ATOM 2480 O O . GLY A 1 319 ? -6.718 -9.043 4.572 1.00 75.06 319 GLY A O 1
ATOM 2481 N N . ASN A 1 320 ? -8.651 -8.531 5.539 1.00 79.06 320 ASN A N 1
ATOM 2482 C CA . ASN A 1 320 ? -9.481 -8.694 4.330 1.00 79.06 320 ASN A CA 1
ATOM 2483 C C . ASN A 1 320 ? -9.217 -9.975 3.494 1.00 79.06 320 ASN A C 1
ATOM 2485 O O . ASN A 1 320 ? -9.425 -9.977 2.283 1.00 79.06 320 ASN A O 1
ATOM 2489 N N . GLY A 1 321 ? -8.813 -11.078 4.124 1.00 87.06 321 GLY A N 1
ATOM 2490 C CA . GLY A 1 321 ? -8.510 -12.328 3.420 1.00 87.06 321 GLY A CA 1
ATOM 2491 C C . GLY A 1 321 ? -7.265 -13.043 3.926 1.00 87.06 321 GLY A C 1
ATOM 2492 O O . GLY A 1 321 ? -7.180 -14.245 3.696 1.00 87.06 321 GLY A O 1
ATOM 2493 N N . ILE A 1 322 ? -6.388 -12.332 4.647 1.00 93.56 322 ILE A N 1
ATOM 2494 C CA . ILE A 1 322 ? -5.219 -12.909 5.326 1.00 93.56 322 ILE A CA 1
ATOM 2495 C C . ILE A 1 322 ? -5.682 -14.049 6.240 1.00 93.56 322 ILE A C 1
ATOM 2497 O O . ILE A 1 322 ? -6.631 -13.873 7.021 1.00 93.56 322 ILE A O 1
ATOM 2501 N N . ASP A 1 323 ? -5.093 -15.235 6.074 1.00 93.56 323 ASP A N 1
ATOM 2502 C CA . ASP A 1 323 ? -5.470 -16.425 6.832 1.00 93.56 323 ASP A CA 1
ATOM 2503 C C . ASP A 1 323 ? -4.577 -16.534 8.073 1.00 93.56 323 ASP A C 1
ATOM 2505 O O . ASP A 1 323 ? -3.434 -16.941 7.918 1.00 93.56 323 ASP A O 1
ATOM 2509 N N . PRO A 1 324 ? -5.103 -16.324 9.299 1.00 94.12 324 PRO A N 1
ATOM 2510 C CA . PRO A 1 324 ? -4.335 -16.326 10.557 1.00 94.12 324 PRO A CA 1
ATOM 2511 C C . PRO A 1 324 ? -3.802 -17.697 10.983 1.00 94.12 324 PRO A C 1
ATOM 2513 O O . PRO A 1 324 ? -3.702 -18.026 12.161 1.00 94.12 324 PRO A O 1
ATOM 2516 N N . ARG A 1 325 ? -3.643 -18.612 10.039 1.00 94.19 325 ARG A N 1
ATOM 2517 C CA . ARG A 1 325 ? -3.113 -19.960 10.232 1.00 94.19 325 ARG A CA 1
ATOM 2518 C C . ARG A 1 325 ? -1.938 -20.213 9.293 1.00 94.19 325 ARG A C 1
ATOM 2520 O O . ARG A 1 325 ? -1.391 -21.321 9.341 1.00 94.19 325 ARG A O 1
ATOM 2527 N N . LEU A 1 326 ? -1.621 -19.262 8.421 1.00 95.75 326 LEU A N 1
ATOM 2528 C CA . LEU A 1 326 ? -0.578 -19.314 7.418 1.00 95.75 326 LEU A CA 1
ATOM 2529 C C . LEU A 1 326 ? 0.284 -18.080 7.627 1.00 95.75 326 LEU A C 1
ATOM 2531 O O . LEU A 1 326 ? -0.182 -16.975 7.449 1.00 95.75 326 LEU A O 1
ATOM 2535 N N . ASN A 1 327 ? 1.560 -18.282 7.929 1.00 96.88 327 ASN A N 1
ATOM 2536 C CA . ASN A 1 327 ? 2.495 -17.174 8.086 1.00 96.88 327 ASN A CA 1
ATOM 2537 C C . ASN A 1 327 ? 2.833 -16.460 6.762 1.00 96.88 327 ASN A C 1
ATOM 2539 O O . ASN A 1 327 ? 3.719 -15.626 6.766 1.00 96.88 327 ASN A O 1
ATOM 2543 N N . ASP A 1 328 ? 2.286 -16.925 5.646 1.00 97.12 328 ASP A N 1
ATOM 2544 C CA . ASP A 1 328 ? 2.554 -16.527 4.261 1.00 97.12 328 ASP A CA 1
ATOM 2545 C C . ASP A 1 328 ? 1.316 -17.000 3.481 1.00 97.12 328 ASP A C 1
ATOM 2547 O O . ASP A 1 328 ? 1.167 -18.193 3.159 1.00 97.12 328 ASP A O 1
ATOM 2551 N N . THR A 1 329 ? 0.333 -16.110 3.359 1.00 96.69 329 THR A N 1
ATOM 2552 C CA . THR A 1 329 ? -1.014 -16.453 2.902 1.00 96.69 329 THR A CA 1
ATOM 2553 C C . THR A 1 329 ? -1.042 -16.757 1.402 1.00 96.69 329 THR A C 1
ATOM 2555 O O . THR A 1 329 ? -1.777 -17.666 0.983 1.00 96.69 329 THR A O 1
ATOM 2558 N N . ASP A 1 330 ? -0.255 -16.060 0.584 1.00 96.88 330 ASP A N 1
ATOM 2559 C CA . ASP A 1 330 ? -0.205 -16.262 -0.869 1.00 96.88 330 ASP A CA 1
ATOM 2560 C C . ASP A 1 330 ? 0.934 -17.182 -1.349 1.00 96.88 330 ASP A C 1
ATOM 2562 O O . ASP A 1 330 ? 0.907 -17.655 -2.493 1.00 96.88 330 ASP A O 1
ATOM 2566 N N . SER A 1 331 ? 1.813 -17.591 -0.431 1.00 97.38 331 SER A N 1
ATOM 2567 C CA . SER A 1 331 ? 2.882 -18.572 -0.623 1.00 97.38 331 SER A CA 1
ATOM 2568 C C . SER A 1 331 ? 3.996 -18.123 -1.569 1.00 97.38 331 SER A C 1
ATOM 2570 O O . SER A 1 331 ? 4.540 -18.955 -2.313 1.00 97.38 331 SER A O 1
ATOM 2572 N N . ASP A 1 332 ? 4.343 -16.841 -1.549 1.00 97.25 332 ASP A N 1
ATOM 2573 C CA . ASP A 1 332 ? 5.389 -16.256 -2.386 1.00 97.25 332 ASP A CA 1
ATOM 2574 C C . ASP A 1 332 ? 6.795 -16.281 -1.737 1.00 97.25 332 ASP A C 1
ATOM 2576 O O . ASP A 1 332 ? 7.820 -16.176 -2.425 1.00 97.25 332 ASP A O 1
ATOM 2580 N N . GLY A 1 333 ? 6.859 -16.543 -0.425 1.00 95.56 333 GLY A N 1
ATOM 2581 C CA . GLY A 1 333 ? 8.083 -16.616 0.370 1.00 95.56 333 GLY A CA 1
ATOM 2582 C C . GLY A 1 333 ? 8.372 -15.399 1.258 1.00 95.56 333 GLY A C 1
ATOM 2583 O O . GLY A 1 333 ? 9.386 -15.424 1.971 1.00 95.56 333 GLY A O 1
ATOM 2584 N N . LEU A 1 334 ? 7.526 -14.371 1.248 1.00 95.12 334 LEU A N 1
ATOM 2585 C CA . LEU A 1 334 ? 7.453 -13.303 2.244 1.00 95.12 334 LEU A CA 1
ATOM 2586 C C . LEU A 1 334 ? 6.346 -13.641 3.263 1.00 95.12 334 LEU A C 1
ATOM 2588 O O . LEU A 1 334 ? 5.528 -14.513 3.020 1.00 95.12 334 LEU A O 1
ATOM 2592 N N . ASN A 1 335 ? 6.401 -13.092 4.479 1.00 96.00 335 ASN A N 1
ATOM 2593 C CA . ASN A 1 335 ? 5.362 -13.375 5.482 1.00 96.00 335 ASN A CA 1
ATOM 2594 C C . ASN A 1 335 ? 4.365 -12.223 5.582 1.00 96.00 335 ASN A C 1
ATOM 2596 O O . ASN A 1 335 ? 4.762 -11.070 5.407 1.00 96.00 335 ASN A O 1
ATOM 2600 N N . ASP A 1 336 ? 3.124 -12.526 5.973 1.00 95.94 336 ASP A N 1
ATOM 2601 C CA . ASP A 1 336 ? 2.022 -11.557 5.950 1.00 95.94 336 ASP A CA 1
ATOM 2602 C C . ASP A 1 336 ? 2.327 -10.308 6.798 1.00 95.94 336 ASP A C 1
ATOM 2604 O O . ASP A 1 336 ? 1.990 -9.185 6.413 1.00 95.94 336 ASP A O 1
ATOM 2608 N N . TYR A 1 337 ? 3.000 -10.464 7.946 1.00 93.94 337 TYR A N 1
ATOM 2609 C CA . TYR A 1 337 ? 3.499 -9.335 8.736 1.00 93.94 337 TYR A CA 1
ATOM 2610 C C . TYR A 1 337 ? 4.465 -8.440 7.942 1.00 93.94 337 TYR A C 1
ATOM 2612 O O . TYR A 1 337 ? 4.287 -7.216 7.913 1.00 93.94 337 TYR A O 1
ATOM 2620 N N . ASP A 1 338 ? 5.505 -9.018 7.337 1.00 94.12 338 ASP A N 1
ATOM 2621 C CA . ASP A 1 338 ? 6.519 -8.278 6.587 1.00 94.12 338 ASP A CA 1
ATOM 2622 C C . ASP A 1 338 ? 5.903 -7.584 5.373 1.00 94.12 338 ASP A C 1
ATOM 2624 O O . ASP A 1 338 ? 6.264 -6.443 5.106 1.00 94.12 338 ASP A O 1
ATOM 2628 N N . GLU A 1 339 ? 4.929 -8.196 4.709 1.00 94.50 339 GLU A N 1
ATOM 2629 C CA . GLU A 1 339 ? 4.211 -7.611 3.576 1.00 94.50 339 GLU A CA 1
ATOM 2630 C C . GLU A 1 339 ? 3.279 -6.475 3.996 1.00 94.50 339 GLU A C 1
ATOM 2632 O O . GLU A 1 339 ? 3.373 -5.345 3.499 1.00 94.50 339 GLU A O 1
ATOM 2637 N N . PHE A 1 340 ? 2.444 -6.725 5.012 1.00 90.88 340 PHE A N 1
ATOM 2638 C CA . PHE A 1 340 ? 1.486 -5.751 5.526 1.00 90.88 340 PHE A CA 1
ATOM 2639 C C . PHE A 1 340 ? 2.172 -4.451 5.979 1.00 90.88 340 PHE A C 1
ATOM 2641 O O . PHE A 1 340 ? 1.629 -3.352 5.819 1.00 90.88 340 PHE A O 1
ATOM 2648 N N . TYR A 1 341 ? 3.379 -4.557 6.543 1.00 89.19 341 TYR A N 1
ATOM 2649 C CA . TYR A 1 341 ? 4.208 -3.404 6.903 1.00 89.19 341 TYR A CA 1
ATOM 2650 C C . TYR A 1 341 ? 5.234 -3.005 5.818 1.00 89.19 341 TYR A C 1
ATOM 2652 O O . TYR A 1 341 ? 5.831 -1.928 5.938 1.00 89.19 341 TYR A O 1
ATOM 2660 N N . GLY A 1 342 ? 5.423 -3.828 4.783 1.00 81.19 342 GLY A N 1
ATOM 2661 C CA . GLY A 1 342 ? 6.462 -3.757 3.746 1.00 81.19 342 GLY A CA 1
ATOM 2662 C C . GLY A 1 342 ? 6.059 -3.096 2.428 1.00 81.19 342 GLY A C 1
ATOM 2663 O O . GLY A 1 342 ? 6.937 -2.773 1.636 1.00 81.19 342 GLY A O 1
ATOM 2664 N N . SER A 1 343 ? 4.788 -2.726 2.255 1.00 88.00 343 SER A N 1
ATOM 2665 C CA . SER A 1 343 ? 4.203 -2.098 1.044 1.00 88.00 343 SER A CA 1
ATOM 2666 C C . SER A 1 343 ? 3.789 -3.062 -0.071 1.00 88.00 343 SER A C 1
ATOM 2668 O O . SER A 1 343 ? 3.312 -2.578 -1.097 1.00 88.00 343 SER A O 1
ATOM 2670 N N . THR A 1 344 ? 3.910 -4.370 0.142 1.00 94.75 344 THR A N 1
ATOM 2671 C CA . THR A 1 344 ? 3.327 -5.415 -0.714 1.00 94.75 344 THR A CA 1
ATOM 2672 C C . THR A 1 344 ? 1.951 -5.842 -0.185 1.00 94.75 344 THR A C 1
ATOM 2674 O O . THR A 1 344 ? 1.496 -5.341 0.853 1.00 94.75 344 THR A O 1
ATOM 2677 N N . ASP A 1 345 ? 1.230 -6.678 -0.934 1.00 93.94 345 ASP A N 1
ATOM 2678 C CA . ASP A 1 345 ? -0.093 -7.185 -0.547 1.00 93.94 345 ASP A CA 1
ATOM 2679 C C . ASP A 1 345 ? -0.001 -8.674 -0.166 1.00 93.94 345 ASP A C 1
ATOM 2681 O O . ASP A 1 345 ? 0.154 -9.470 -1.083 1.00 93.94 345 ASP A O 1
ATOM 2685 N N . PRO A 1 346 ? -0.239 -9.060 1.111 1.00 95.62 346 PRO A N 1
ATOM 2686 C CA . PRO A 1 346 ? -0.189 -10.456 1.596 1.00 95.62 346 PRO A CA 1
ATOM 2687 C C . PRO A 1 346 ? -1.088 -11.482 0.881 1.00 95.62 346 PRO A C 1
ATOM 2689 O O . PRO A 1 346 ? -1.208 -12.642 1.279 1.00 95.62 346 PRO A O 1
ATOM 2692 N N . LEU A 1 347 ? -1.886 -11.025 -0.083 1.00 95.62 347 LEU A N 1
ATOM 2693 C CA . LEU A 1 347 ? -2.820 -11.823 -0.871 1.00 95.62 347 LEU A CA 1
ATOM 2694 C C . LEU A 1 347 ? -2.454 -11.853 -2.360 1.00 95.62 347 LEU A C 1
ATOM 2696 O O . LEU A 1 347 ? -3.244 -12.374 -3.161 1.00 95.62 347 LEU A O 1
ATOM 2700 N N . ASN A 1 348 ? -1.329 -11.255 -2.742 1.00 96.81 348 ASN A N 1
ATOM 2701 C CA . ASN A 1 348 ? -0.878 -11.134 -4.113 1.00 96.81 348 ASN A CA 1
ATOM 2702 C C . ASN A 1 348 ? 0.636 -11.344 -4.230 1.00 96.81 348 ASN A C 1
ATOM 2704 O O . ASN A 1 348 ? 1.403 -10.398 -4.113 1.00 96.81 348 ASN A O 1
ATOM 2708 N N . SER A 1 349 ? 1.007 -12.548 -4.661 1.00 97.75 349 SER A N 1
ATOM 2709 C CA . SER A 1 349 ? 2.388 -13.041 -4.710 1.00 97.75 349 SER A CA 1
ATOM 2710 C C . SER A 1 349 ? 3.346 -12.299 -5.659 1.00 97.75 349 SER A C 1
ATOM 2712 O O . SER A 1 349 ? 4.457 -12.765 -5.875 1.00 97.75 349 SER A O 1
ATOM 2714 N N . ASP A 1 350 ? 2.855 -11.289 -6.373 1.00 97.94 350 ASP A N 1
ATOM 2715 C CA . ASP A 1 350 ? 3.549 -10.507 -7.405 1.00 97.94 350 ASP A CA 1
ATOM 2716 C C . ASP A 1 350 ? 2.839 -9.142 -7.494 1.00 97.94 350 ASP A C 1
ATOM 2718 O O . ASP A 1 350 ? 1.839 -8.951 -8.211 1.00 97.94 350 ASP A O 1
ATOM 2722 N N . THR A 1 351 ? 3.269 -8.215 -6.641 1.00 96.69 351 THR A N 1
ATOM 2723 C CA . THR A 1 351 ? 2.581 -6.954 -6.361 1.00 96.69 351 THR A CA 1
ATOM 2724 C C . THR A 1 351 ? 2.599 -5.996 -7.552 1.00 96.69 351 THR A C 1
ATOM 2726 O O . THR A 1 351 ? 1.597 -5.306 -7.790 1.00 96.69 351 THR A O 1
ATOM 2729 N N . ASP A 1 352 ? 3.673 -5.960 -8.337 1.00 96.81 352 ASP A N 1
ATOM 2730 C CA . ASP A 1 352 ? 3.782 -5.097 -9.519 1.00 96.81 352 ASP A CA 1
ATOM 2731 C C . ASP A 1 352 ? 3.499 -5.796 -10.859 1.00 96.81 352 ASP A C 1
ATOM 2733 O O . ASP A 1 352 ? 3.327 -5.119 -11.883 1.00 96.81 352 ASP A O 1
ATOM 2737 N N . SER A 1 353 ? 3.283 -7.113 -10.827 1.00 97.31 353 SER A N 1
ATOM 2738 C CA . SER A 1 353 ? 2.873 -7.940 -11.960 1.00 97.31 353 SER A CA 1
ATOM 2739 C C . SER A 1 353 ? 3.911 -8.033 -13.082 1.00 97.31 353 SER A C 1
ATOM 2741 O O . SER A 1 353 ? 3.528 -8.116 -14.261 1.00 97.31 353 SER A O 1
ATOM 2743 N N . ASP A 1 354 ? 5.201 -8.014 -12.752 1.00 96.75 354 ASP A N 1
ATOM 2744 C CA . ASP A 1 354 ? 6.293 -8.226 -13.707 1.00 96.75 354 ASP A CA 1
ATOM 2745 C C . ASP A 1 354 ? 6.639 -9.719 -13.918 1.00 96.75 354 ASP A C 1
ATOM 2747 O O . ASP A 1 354 ? 7.224 -10.096 -14.942 1.00 96.75 354 ASP A O 1
ATOM 2751 N N . GLY A 1 355 ? 6.170 -10.588 -13.014 1.00 96.69 355 GLY A N 1
ATOM 2752 C CA . GLY A 1 355 ? 6.378 -12.034 -13.017 1.00 96.69 355 GLY A CA 1
ATOM 2753 C C . GLY A 1 355 ? 7.479 -12.538 -12.076 1.00 96.69 355 GLY A C 1
ATOM 2754 O O . GLY A 1 355 ? 7.748 -13.750 -12.081 1.00 96.69 355 GLY A O 1
ATOM 2755 N N . LEU A 1 356 ? 8.134 -11.663 -11.314 1.00 97.56 356 LEU A N 1
ATOM 2756 C CA . LEU A 1 356 ? 9.013 -11.963 -10.187 1.00 97.56 356 LEU A CA 1
ATOM 2757 C C . LEU A 1 356 ? 8.172 -11.912 -8.901 1.00 97.56 356 LEU A C 1
ATOM 2759 O O . LEU A 1 356 ? 7.304 -11.071 -8.755 1.00 97.56 356 LEU A O 1
ATOM 2763 N N . LEU A 1 357 ? 8.343 -12.890 -8.007 1.00 98.19 357 LEU A N 1
ATOM 2764 C CA . LEU A 1 357 ? 7.537 -12.943 -6.780 1.00 98.19 357 LEU A CA 1
ATOM 2765 C C . LEU A 1 357 ? 8.113 -11.993 -5.727 1.00 98.19 357 LEU A C 1
ATOM 2767 O O . LEU A 1 357 ? 9.337 -12.014 -5.553 1.00 98.19 357 LEU A O 1
ATOM 2771 N N . ASP A 1 358 ? 7.278 -11.296 -4.952 1.00 98.00 358 ASP A N 1
ATOM 2772 C CA . ASP A 1 358 ? 7.736 -10.300 -3.967 1.00 98.00 358 ASP A CA 1
ATOM 2773 C C . ASP A 1 358 ? 8.737 -10.919 -2.974 1.00 98.00 358 ASP A C 1
ATOM 2775 O O . ASP A 1 358 ? 9.791 -10.354 -2.652 1.00 98.00 358 ASP A O 1
ATOM 2779 N N . GLY A 1 359 ? 8.467 -12.151 -2.539 1.00 96.38 359 GLY A N 1
ATOM 2780 C CA . GLY A 1 359 ? 9.362 -12.935 -1.697 1.00 96.38 359 GLY A CA 1
ATOM 2781 C C . GLY A 1 359 ? 10.747 -13.187 -2.309 1.00 96.38 359 GLY A C 1
ATOM 2782 O O . GLY A 1 359 ? 11.741 -13.210 -1.573 1.00 96.38 359 GLY A O 1
ATOM 2783 N N . LEU A 1 360 ? 10.867 -13.349 -3.632 1.00 97.69 360 LEU A N 1
ATOM 2784 C CA . LEU A 1 360 ? 12.160 -13.468 -4.326 1.00 97.69 360 LEU A CA 1
ATOM 2785 C C . LEU A 1 360 ? 12.853 -12.116 -4.462 1.00 97.69 360 LEU A C 1
ATOM 2787 O O . LEU A 1 360 ? 14.071 -12.031 -4.274 1.00 97.69 360 LEU A O 1
ATOM 2791 N N . GLU A 1 361 ? 12.097 -11.073 -4.757 1.00 97.25 361 GLU A N 1
ATOM 2792 C CA . GLU A 1 361 ? 12.608 -9.713 -4.863 1.00 97.25 361 GLU A CA 1
ATOM 2793 C C . GLU A 1 361 ? 13.233 -9.258 -3.554 1.00 97.25 361 GLU A C 1
ATOM 2795 O O . GLU A 1 361 ? 14.408 -8.905 -3.513 1.00 97.25 361 GLU A O 1
ATOM 2800 N N . VAL A 1 362 ? 12.516 -9.389 -2.441 1.00 95.06 362 VAL A N 1
ATOM 2801 C CA . VAL A 1 362 ? 13.002 -8.928 -1.136 1.00 95.06 362 VAL A CA 1
ATOM 2802 C C . VAL A 1 362 ? 14.160 -9.785 -0.615 1.00 95.06 362 VAL A C 1
ATOM 2804 O O . VAL A 1 362 ? 15.124 -9.253 -0.051 1.00 95.06 362 VAL A O 1
ATOM 2807 N N . ASN A 1 363 ? 14.094 -11.113 -0.775 1.00 92.69 363 ASN A N 1
ATOM 2808 C CA . ASN A 1 363 ? 15.035 -12.025 -0.113 1.00 92.69 363 ASN A CA 1
ATOM 2809 C C . ASN A 1 363 ? 16.233 -12.457 -0.972 1.00 92.69 363 ASN A C 1
ATOM 2811 O O . ASN A 1 363 ? 17.236 -12.915 -0.410 1.00 92.69 363 ASN A O 1
ATOM 2815 N N . VAL A 1 364 ? 16.136 -12.379 -2.304 1.00 95.12 364 VAL A N 1
ATOM 2816 C CA . VAL A 1 364 ? 17.138 -12.935 -3.234 1.00 95.12 364 VAL A CA 1
ATOM 2817 C C . VAL A 1 364 ? 17.722 -11.869 -4.154 1.00 95.12 364 VAL A C 1
ATOM 2819 O O . VAL A 1 364 ? 18.947 -11.734 -4.187 1.00 95.12 364 VAL A O 1
ATOM 2822 N N . TYR A 1 365 ? 16.877 -11.150 -4.895 1.00 95.38 365 TYR A N 1
ATOM 2823 C CA . TYR A 1 365 ? 17.316 -10.210 -5.936 1.00 95.38 365 TYR A CA 1
ATOM 2824 C C . TYR A 1 365 ? 17.534 -8.786 -5.414 1.00 95.38 365 TYR A C 1
ATOM 2826 O O . TYR A 1 365 ? 18.316 -8.033 -5.985 1.00 95.38 365 TYR A O 1
ATOM 2834 N N . PHE A 1 366 ? 16.943 -8.462 -4.265 1.00 95.44 366 PHE A N 1
ATOM 2835 C CA . PHE A 1 366 ? 16.956 -7.148 -3.619 1.00 95.44 366 PHE A CA 1
ATOM 2836 C C . PHE A 1 366 ? 16.387 -6.019 -4.491 1.00 95.44 366 PHE A C 1
ATOM 2838 O O . PHE A 1 366 ? 16.775 -4.860 -4.314 1.00 95.44 366 PHE A O 1
ATOM 2845 N N . THR A 1 367 ? 15.473 -6.367 -5.399 1.00 97.38 367 THR A N 1
ATOM 2846 C CA . THR A 1 367 ? 14.658 -5.442 -6.193 1.00 97.38 367 THR A CA 1
ATOM 2847 C C . THR A 1 367 ? 13.499 -4.884 -5.362 1.00 97.38 367 THR A C 1
ATOM 2849 O O . THR A 1 367 ? 13.336 -5.219 -4.181 1.00 97.38 367 THR A O 1
ATOM 2852 N N . ASN A 1 368 ? 12.752 -3.937 -5.923 1.00 95.94 368 ASN A N 1
ATOM 2853 C CA . ASN A 1 368 ? 11.599 -3.331 -5.277 1.00 95.94 368 ASN A CA 1
ATOM 2854 C C . ASN A 1 368 ? 10.300 -4.000 -5.762 1.00 95.94 368 ASN A C 1
ATOM 2856 O O . ASN A 1 368 ? 9.846 -3.620 -6.836 1.00 95.94 368 ASN A O 1
ATOM 2860 N N . PRO A 1 369 ? 9.597 -4.776 -4.913 1.00 96.94 369 PRO A N 1
ATOM 2861 C CA . PRO A 1 369 ? 8.418 -5.568 -5.303 1.00 96.94 369 PRO A CA 1
ATOM 2862 C C . PRO A 1 369 ? 7.160 -4.772 -5.660 1.00 96.94 369 PRO A C 1
ATOM 2864 O O . PRO A 1 369 ? 6.052 -5.279 -5.767 1.00 96.94 369 PRO A O 1
ATOM 2867 N N . THR A 1 370 ? 7.286 -3.455 -5.755 1.00 96.69 370 THR A N 1
ATOM 2868 C CA . THR A 1 370 ? 6.193 -2.551 -6.124 1.00 96.69 370 THR A CA 1
ATOM 2869 C C . THR A 1 370 ? 6.514 -1.771 -7.394 1.00 96.69 370 THR A C 1
ATOM 2871 O O . THR A 1 370 ? 5.826 -0.793 -7.715 1.00 96.69 370 THR A O 1
ATOM 2874 N N . ASN A 1 371 ? 7.594 -2.138 -8.079 1.00 97.88 371 ASN A N 1
ATOM 2875 C CA . ASN A 1 371 ? 8.124 -1.448 -9.231 1.00 97.88 371 ASN A CA 1
ATOM 2876 C C . ASN A 1 371 ? 8.825 -2.428 -10.176 1.00 97.88 371 ASN A C 1
ATOM 2878 O O . ASN A 1 371 ? 9.996 -2.723 -9.985 1.00 97.88 371 ASN A O 1
ATOM 2882 N N . ASN A 1 372 ? 8.136 -2.750 -11.267 1.00 98.12 372 ASN A N 1
ATOM 2883 C CA . ASN A 1 372 ? 8.521 -3.742 -12.268 1.00 98.12 372 ASN A CA 1
ATOM 2884 C C . ASN A 1 372 ? 9.837 -3.488 -13.034 1.00 98.12 372 ASN A C 1
ATOM 2886 O O . ASN A 1 372 ? 10.107 -4.195 -13.997 1.00 98.12 372 ASN A O 1
ATOM 2890 N N . ASP A 1 373 ? 10.562 -2.422 -12.709 1.00 98.19 373 ASP A N 1
ATOM 2891 C CA . ASP A 1 373 ? 11.814 -1.946 -13.312 1.00 98.19 373 ASP A CA 1
ATOM 2892 C C . ASP A 1 373 ? 12.520 -1.112 -12.227 1.00 98.19 373 ASP A C 1
ATOM 2894 O O . ASP A 1 373 ? 12.336 0.114 -12.101 1.00 98.19 373 ASP A O 1
ATOM 2898 N N . THR A 1 374 ? 13.216 -1.807 -11.325 1.00 97.94 374 THR A N 1
ATOM 2899 C CA . THR A 1 374 ? 13.745 -1.269 -10.068 1.00 97.94 374 THR A CA 1
ATOM 2900 C C . THR A 1 374 ? 14.728 -0.134 -10.295 1.00 97.94 374 THR A C 1
ATOM 2902 O O . THR A 1 374 ? 14.717 0.861 -9.553 1.00 97.94 374 THR A O 1
ATOM 2905 N N . ASP A 1 375 ? 15.576 -0.258 -11.305 1.00 97.06 375 ASP A N 1
ATOM 2906 C CA . ASP A 1 375 ? 16.623 0.706 -11.599 1.00 97.06 375 ASP A CA 1
ATOM 2907 C C . ASP A 1 375 ? 16.196 1.777 -12.631 1.00 97.06 375 ASP A C 1
ATOM 2909 O O . ASP A 1 375 ? 16.867 2.811 -12.780 1.00 97.06 375 ASP A O 1
ATOM 2913 N N . SER A 1 376 ? 15.007 1.601 -13.221 1.00 97.94 376 SER A N 1
ATOM 2914 C CA . SER A 1 376 ? 14.355 2.499 -14.171 1.00 97.94 376 SER A CA 1
ATOM 2915 C C . SER A 1 376 ? 15.125 2.674 -15.479 1.00 97.94 376 SER A C 1
ATOM 2917 O O . SER A 1 376 ? 15.159 3.789 -16.032 1.00 97.94 376 SER A O 1
ATOM 2919 N N . ASP A 1 377 ? 15.774 1.618 -15.962 1.00 97.00 377 ASP A N 1
ATOM 2920 C CA . ASP A 1 377 ? 16.520 1.638 -17.216 1.00 97.00 377 ASP A CA 1
ATOM 2921 C C . ASP A 1 377 ? 15.690 1.258 -18.457 1.00 97.00 377 ASP A C 1
ATOM 2923 O O . ASP A 1 377 ? 16.064 1.614 -19.585 1.00 97.00 377 ASP A O 1
ATOM 2927 N N . GLY A 1 378 ? 14.501 0.690 -18.245 1.00 96.06 378 GLY A N 1
ATOM 2928 C CA . GLY A 1 378 ? 13.563 0.275 -19.281 1.00 96.06 378 GLY A CA 1
ATOM 2929 C C . GLY A 1 378 ? 13.521 -1.231 -19.541 1.00 96.06 378 GLY A C 1
ATOM 2930 O O . GLY A 1 378 ? 12.737 -1.645 -20.407 1.00 96.06 378 GLY A O 1
ATOM 2931 N N . LEU A 1 379 ? 14.321 -2.030 -18.834 1.00 97.69 379 LEU A N 1
ATOM 2932 C CA . LEU A 1 379 ? 14.205 -3.483 -18.759 1.00 97.69 379 LEU A CA 1
ATOM 2933 C C . LEU A 1 379 ? 13.435 -3.876 -17.484 1.00 97.69 379 LEU A C 1
ATOM 2935 O O . LEU A 1 379 ? 13.674 -3.302 -16.432 1.00 97.69 379 LEU A O 1
ATOM 2939 N N . PRO A 1 380 ? 12.456 -4.798 -17.557 1.00 98.00 380 PRO A N 1
ATOM 2940 C CA . PRO A 1 380 ? 11.793 -5.274 -16.347 1.00 98.00 380 PRO A CA 1
ATOM 2941 C C . PRO A 1 380 ? 12.682 -6.189 -15.496 1.00 98.00 380 PRO A C 1
ATOM 2943 O O . PRO A 1 380 ? 13.365 -7.049 -16.063 1.00 98.00 380 PRO A O 1
ATOM 2946 N N . ASP A 1 381 ? 12.555 -6.128 -14.169 1.00 98.38 381 ASP A N 1
ATOM 2947 C CA . ASP A 1 381 ? 13.390 -6.904 -13.236 1.00 98.38 381 ASP A CA 1
ATOM 2948 C C . ASP A 1 381 ? 13.330 -8.408 -13.550 1.00 98.38 381 ASP A C 1
ATOM 2950 O O . ASP A 1 381 ? 14.351 -9.101 -13.656 1.00 98.38 381 ASP A O 1
ATOM 2954 N N . LYS A 1 382 ? 12.121 -8.933 -13.790 1.00 98.00 382 LYS A N 1
ATOM 2955 C CA . LYS A 1 382 ? 11.924 -10.330 -14.190 1.00 98.00 382 LYS A CA 1
ATOM 2956 C C . LYS A 1 382 ? 12.651 -10.708 -15.482 1.00 98.00 382 LYS A C 1
ATOM 2958 O O . LYS A 1 382 ? 13.137 -11.839 -15.599 1.00 98.00 382 LYS A O 1
ATOM 2963 N N . TYR A 1 383 ? 12.690 -9.808 -16.465 1.00 97.56 383 TYR A N 1
ATOM 2964 C CA . TYR A 1 383 ? 13.390 -10.040 -17.729 1.00 97.56 383 TYR A CA 1
ATOM 2965 C C . TYR A 1 383 ? 14.894 -10.124 -17.482 1.00 97.56 383 TYR A C 1
ATOM 2967 O O . TYR A 1 383 ? 15.540 -11.084 -17.899 1.00 97.56 383 TYR A O 1
ATOM 2975 N N . GLU A 1 384 ? 15.445 -9.175 -16.736 1.00 98.00 384 GLU A N 1
ATOM 2976 C CA . GLU A 1 384 ? 16.868 -9.148 -16.417 1.00 98.00 384 GLU A CA 1
ATOM 2977 C C . GLU A 1 384 ? 17.304 -10.403 -15.656 1.00 98.00 384 GLU A C 1
ATOM 2979 O O . GLU A 1 384 ? 18.294 -11.045 -16.020 1.00 98.00 384 GLU A O 1
ATOM 2984 N N . VAL A 1 385 ? 16.506 -10.836 -14.677 1.00 97.50 385 VAL A N 1
ATOM 2985 C CA . VAL A 1 385 ? 16.731 -12.085 -13.939 1.00 97.50 385 VAL A CA 1
ATOM 2986 C C . VAL A 1 385 ? 16.731 -13.311 -14.858 1.00 97.50 385 VAL A C 1
ATOM 2988 O O . VAL A 1 385 ? 17.599 -14.177 -14.713 1.00 97.50 385 VAL A O 1
ATOM 2991 N N . ASP A 1 386 ? 15.794 -13.406 -15.805 1.00 96.81 386 ASP A N 1
ATOM 2992 C CA . ASP A 1 386 ? 15.718 -14.539 -16.740 1.00 96.81 386 ASP A CA 1
ATOM 2993 C C . ASP A 1 386 ? 16.942 -14.626 -17.659 1.00 96.81 386 ASP A C 1
ATOM 2995 O O . ASP A 1 386 ? 17.365 -15.731 -18.024 1.00 96.81 386 ASP A O 1
ATOM 2999 N N . TYR A 1 387 ? 17.530 -13.479 -18.004 1.00 96.38 387 TYR A N 1
ATOM 3000 C CA . TYR A 1 387 ? 18.674 -13.399 -18.907 1.00 96.38 387 TYR A CA 1
ATOM 3001 C C . TYR A 1 387 ? 20.034 -13.216 -18.213 1.00 96.38 387 TYR A C 1
ATOM 3003 O O . TYR A 1 387 ? 21.062 -13.276 -18.887 1.00 96.38 387 TYR A O 1
ATOM 3011 N N . ASN A 1 388 ? 20.073 -13.169 -16.876 1.00 95.38 388 ASN A N 1
ATOM 3012 C CA . ASN A 1 388 ? 21.267 -12.927 -16.048 1.00 95.38 388 ASN A CA 1
ATOM 3013 C C . ASN A 1 388 ? 21.900 -11.531 -16.228 1.00 95.38 388 ASN A C 1
ATOM 3015 O O . ASN A 1 388 ? 23.129 -11.401 -16.142 1.00 95.38 388 ASN A O 1
ATOM 3019 N N . LEU A 1 389 ? 21.062 -10.524 -16.463 1.00 97.00 389 LEU A N 1
ATOM 3020 C CA . LEU A 1 389 ? 21.401 -9.103 -16.361 1.00 97.00 389 LEU A CA 1
ATOM 3021 C C . LEU A 1 389 ? 21.282 -8.628 -14.895 1.00 97.00 389 LEU A C 1
ATOM 3023 O O . LEU A 1 389 ? 20.984 -9.439 -14.008 1.00 97.00 389 LEU A O 1
ATOM 3027 N N . ASP A 1 390 ? 21.598 -7.360 -14.613 1.00 95.94 390 ASP A N 1
ATOM 3028 C CA . ASP A 1 390 ? 21.586 -6.804 -13.248 1.00 95.94 390 ASP A CA 1
ATOM 3029 C C . ASP A 1 390 ? 20.401 -5.840 -13.017 1.00 95.94 390 ASP A C 1
ATOM 3031 O O . ASP A 1 390 ? 20.557 -4.653 -13.294 1.00 95.94 390 ASP A O 1
ATOM 3035 N N . PRO A 1 391 ? 19.296 -6.281 -12.373 1.00 97.69 391 PRO A N 1
ATOM 3036 C CA . PRO A 1 391 ? 18.088 -5.462 -12.167 1.00 97.69 391 PRO A CA 1
ATOM 3037 C C . PRO A 1 391 ? 18.267 -4.283 -11.196 1.00 97.69 391 PRO A C 1
ATOM 3039 O O . PRO A 1 391 ? 17.327 -3.582 -10.827 1.00 97.69 391 PRO A O 1
ATOM 3042 N N . LEU A 1 392 ? 19.487 -4.074 -10.693 1.00 97.00 392 LEU A N 1
ATOM 3043 C CA . LEU A 1 392 ? 19.843 -2.958 -9.821 1.00 97.00 392 LEU A CA 1
ATOM 3044 C C . LEU A 1 392 ? 20.782 -1.958 -10.510 1.00 97.00 392 LEU A C 1
ATOM 3046 O O . LEU A 1 392 ? 21.265 -1.021 -9.850 1.00 97.00 392 LEU A O 1
ATOM 3050 N N . PHE A 1 393 ? 21.104 -2.160 -11.790 1.00 97.31 393 PHE A N 1
ATOM 3051 C CA . PHE A 1 393 ? 22.099 -1.371 -12.497 1.00 97.31 393 PHE A CA 1
ATOM 3052 C C . PHE A 1 393 ? 21.829 -1.231 -13.996 1.00 97.31 393 PHE A C 1
ATOM 3054 O O . PHE A 1 393 ? 21.904 -2.201 -14.733 1.00 97.31 393 PHE A O 1
ATOM 3061 N N . ASN A 1 394 ? 21.756 0.032 -14.436 1.00 97.56 394 ASN A N 1
ATOM 3062 C CA . ASN A 1 394 ? 21.459 0.353 -15.827 1.00 97.56 394 ASN A CA 1
ATOM 3063 C C . ASN A 1 394 ? 22.517 -0.207 -16.776 1.00 97.56 394 ASN A C 1
ATOM 3065 O O . ASN A 1 394 ? 23.592 0.390 -16.960 1.00 97.56 394 ASN A O 1
ATOM 3069 N N . ASP A 1 395 ? 22.178 -1.332 -17.393 1.00 96.31 395 ASP A N 1
ATOM 3070 C CA . ASP A 1 395 ? 23.039 -2.086 -18.287 1.00 96.31 395 ASP A CA 1
ATOM 3071 C C . ASP A 1 395 ? 22.510 -2.136 -19.724 1.00 96.31 395 ASP A C 1
ATOM 3073 O O . ASP A 1 395 ? 23.194 -2.654 -20.601 1.00 96.31 395 ASP A O 1
ATOM 3077 N N . THR A 1 396 ? 21.399 -1.448 -20.014 1.00 97.31 396 THR A N 1
ATOM 3078 C CA . THR A 1 396 ? 20.790 -1.305 -21.355 1.00 97.31 396 THR A CA 1
ATOM 3079 C C . THR A 1 396 ? 21.741 -1.079 -22.538 1.00 97.31 396 THR A C 1
ATOM 3081 O O . THR A 1 396 ? 21.433 -1.492 -23.658 1.00 97.31 396 THR A O 1
ATOM 3084 N N . ASN A 1 397 ? 22.859 -0.370 -22.327 1.00 97.19 397 ASN A N 1
ATOM 3085 C CA . ASN A 1 397 ? 23.850 -0.032 -23.362 1.00 97.19 397 ASN A CA 1
ATOM 3086 C C . ASN A 1 397 ? 25.056 -0.985 -23.396 1.00 97.19 397 ASN A C 1
ATOM 3088 O O . ASN A 1 397 ? 25.979 -0.763 -24.185 1.00 97.19 397 ASN A O 1
ATOM 3092 N N . LEU A 1 398 ? 25.105 -1.968 -22.499 1.00 97.50 398 LEU A N 1
ATOM 3093 C CA . LEU A 1 398 ? 26.075 -3.049 -22.554 1.00 97.50 398 LEU A CA 1
ATOM 3094 C C . LEU A 1 398 ? 25.640 -4.071 -23.604 1.00 97.50 398 LEU A C 1
ATOM 3096 O O . LEU A 1 398 ? 24.486 -4.110 -24.018 1.00 97.50 398 LEU A O 1
ATOM 3100 N N . ASP A 1 399 ? 26.620 -4.847 -24.034 1.00 97.19 399 ASP A N 1
ATOM 3101 C CA . ASP A 1 399 ? 26.506 -5.950 -24.979 1.00 97.19 399 ASP A CA 1
ATOM 3102 C C . ASP A 1 399 ? 27.013 -7.174 -24.212 1.00 97.19 399 ASP A C 1
ATOM 3104 O O . ASP A 1 399 ? 28.221 -7.318 -23.968 1.00 97.19 399 ASP A O 1
ATOM 3108 N N . TYR A 1 400 ? 26.078 -7.933 -23.642 1.00 96.31 400 TYR A N 1
ATOM 3109 C CA . TYR A 1 400 ? 26.398 -8.938 -22.634 1.00 96.31 400 TYR A CA 1
ATOM 3110 C C . TYR A 1 400 ? 27.042 -10.187 -23.252 1.00 96.31 400 TYR A C 1
ATOM 3112 O O . TYR A 1 400 ? 27.989 -10.740 -22.674 1.00 96.31 400 TYR A O 1
ATOM 3120 N N . ASP A 1 401 ? 26.615 -10.601 -24.443 1.00 96.75 401 ASP A N 1
ATOM 3121 C CA . ASP A 1 401 ? 27.157 -11.760 -25.153 1.00 96.75 401 ASP A CA 1
ATOM 3122 C C . ASP A 1 401 ? 28.213 -11.430 -26.229 1.00 96.75 401 ASP A C 1
ATOM 3124 O O . ASP A 1 401 ? 28.941 -12.331 -26.661 1.00 96.75 401 ASP A O 1
ATOM 3128 N N . ASN A 1 402 ? 28.471 -10.144 -26.481 1.00 97.25 402 ASN A N 1
ATOM 3129 C CA . ASN A 1 402 ? 29.494 -9.591 -27.378 1.00 97.25 402 ASN A CA 1
ATOM 3130 C C . ASN A 1 402 ? 29.203 -9.812 -28.866 1.00 97.25 402 ASN A C 1
ATOM 3132 O O . ASN A 1 402 ? 30.130 -10.079 -29.646 1.00 97.25 402 ASN A O 1
ATOM 3136 N N . ASP A 1 403 ? 27.943 -9.706 -29.262 1.00 96.62 403 ASP A N 1
ATOM 3137 C CA . ASP A 1 403 ? 27.502 -9.885 -30.640 1.00 96.62 403 ASP A CA 1
ATOM 3138 C C . ASP A 1 403 ? 27.321 -8.559 -31.412 1.00 96.62 403 ASP A C 1
ATOM 3140 O O . ASP A 1 403 ? 27.141 -8.570 -32.631 1.00 96.62 403 ASP A O 1
ATOM 3144 N N . SER A 1 404 ? 27.554 -7.420 -30.744 1.00 96.31 404 SER A N 1
ATOM 3145 C CA . SER A 1 404 ? 27.369 -6.033 -31.209 1.00 96.31 404 SER A CA 1
ATOM 3146 C C . SER A 1 404 ? 25.944 -5.478 -31.112 1.00 96.31 404 SER A C 1
ATOM 3148 O O . SER A 1 404 ? 25.697 -4.367 -31.603 1.00 96.31 404 SER A O 1
ATOM 3150 N N . LEU A 1 405 ? 25.029 -6.189 -30.465 1.00 97.00 405 LEU A N 1
ATOM 3151 C CA . LEU A 1 405 ? 23.707 -5.720 -30.078 1.00 97.00 405 LEU A CA 1
ATOM 3152 C C . LEU A 1 405 ? 23.718 -5.350 -28.584 1.00 97.00 405 LEU A C 1
ATOM 3154 O O . LEU A 1 405 ? 24.493 -5.877 -27.798 1.00 97.00 405 LEU A O 1
ATOM 3158 N N . SER A 1 406 ? 22.946 -4.334 -28.192 1.00 97.69 406 SER A N 1
ATOM 3159 C CA . SER A 1 406 ? 22.869 -3.942 -26.779 1.00 97.69 406 SER A CA 1
ATOM 3160 C C . SER A 1 406 ? 21.681 -4.614 -26.103 1.00 97.69 406 SER A C 1
ATOM 3162 O O . SER A 1 406 ? 20.637 -4.738 -26.746 1.00 97.69 406 SER A O 1
ATOM 3164 N N . ASN A 1 407 ? 21.763 -4.865 -24.793 1.00 97.62 407 ASN A N 1
ATOM 3165 C CA . ASN A 1 407 ? 20.706 -5.524 -24.011 1.00 97.62 407 ASN A CA 1
ATOM 3166 C C . ASN A 1 407 ? 19.299 -4.945 -24.284 1.00 97.62 407 ASN A C 1
ATOM 3168 O O . ASN A 1 407 ? 18.319 -5.670 -24.472 1.00 97.62 407 ASN A O 1
ATOM 3172 N N . LEU A 1 408 ? 19.190 -3.610 -24.358 1.00 97.38 408 LEU A N 1
ATOM 3173 C CA . LEU A 1 408 ? 17.924 -2.929 -24.651 1.00 97.38 408 LEU A CA 1
ATOM 3174 C C . LEU A 1 408 ? 17.415 -3.161 -26.077 1.00 97.38 408 LEU A C 1
ATOM 3176 O O . LEU A 1 408 ? 16.206 -3.229 -26.302 1.00 97.38 408 LEU A O 1
ATOM 3180 N N . LEU A 1 409 ? 18.314 -3.213 -27.055 1.00 97.19 409 LEU A N 1
ATOM 3181 C CA . LEU A 1 409 ? 17.932 -3.425 -28.444 1.00 97.19 409 LEU A CA 1
ATOM 3182 C C . LEU A 1 409 ? 17.479 -4.871 -28.648 1.00 97.19 409 LEU A C 1
ATOM 3184 O O . LEU A 1 409 ? 16.492 -5.099 -29.339 1.00 97.19 409 LEU A O 1
ATOM 3188 N N . GLU A 1 410 ? 18.113 -5.815 -27.966 1.00 97.69 410 GLU A N 1
ATOM 3189 C CA . GLU A 1 410 ? 17.703 -7.216 -27.961 1.00 97.69 410 GLU A CA 1
ATOM 3190 C C . GLU A 1 410 ? 16.312 -7.402 -27.371 1.00 97.69 410 GLU A C 1
ATOM 3192 O O . GLU A 1 410 ? 15.440 -7.981 -28.017 1.00 97.69 410 GLU A O 1
ATOM 3197 N N . PHE A 1 411 ? 16.041 -6.778 -26.221 1.00 97.00 411 PHE A N 1
ATOM 3198 C CA . PHE A 1 411 ? 14.697 -6.750 -25.643 1.00 97.00 411 PHE A CA 1
ATOM 3199 C C . PHE A 1 411 ? 13.647 -6.195 -26.622 1.00 97.00 411 PHE A C 1
ATOM 3201 O O . PHE A 1 411 ? 12.541 -6.727 -26.740 1.00 97.00 411 PHE A O 1
ATOM 3208 N N . GLN A 1 412 ? 13.987 -5.136 -27.365 1.00 96.94 412 GLN A N 1
ATOM 3209 C CA . GLN A 1 412 ? 13.090 -4.517 -28.348 1.00 96.94 412 GLN A CA 1
ATOM 3210 C C . GLN A 1 412 ? 12.874 -5.372 -29.603 1.00 96.94 412 GLN A C 1
ATOM 3212 O O . GLN A 1 412 ? 11.798 -5.300 -30.206 1.00 96.94 412 GLN A O 1
ATOM 3217 N N . LEU A 1 413 ? 13.883 -6.142 -30.009 1.00 95.75 413 LEU A N 1
ATOM 3218 C CA . LEU A 1 413 ? 13.845 -7.022 -31.178 1.00 95.75 413 LEU A CA 1
ATOM 3219 C C . LEU A 1 413 ? 13.326 -8.428 -30.841 1.00 95.75 413 LEU A C 1
ATOM 3221 O O . LEU A 1 413 ? 12.899 -9.151 -31.740 1.00 95.75 413 LEU A O 1
ATOM 3225 N N . GLY A 1 414 ? 13.276 -8.781 -29.555 1.00 95.12 414 GLY A N 1
ATOM 3226 C CA . GLY A 1 414 ? 12.863 -10.091 -29.061 1.00 95.12 414 GLY A CA 1
ATOM 3227 C C . GLY A 1 414 ? 13.949 -11.164 -29.159 1.00 95.12 414 GLY A C 1
ATOM 3228 O O . GLY A 1 414 ? 13.611 -12.341 -29.017 1.00 95.12 414 GLY A O 1
ATOM 3229 N N . SER A 1 415 ? 15.198 -10.767 -29.419 1.00 96.12 415 SER A N 1
ATOM 3230 C CA . SER A 1 415 ? 16.380 -11.626 -29.328 1.00 96.12 415 SER A CA 1
ATOM 3231 C C . SER A 1 415 ? 16.859 -11.752 -27.877 1.00 96.12 415 SER A C 1
ATOM 3233 O O . SER A 1 415 ? 16.177 -11.300 -26.949 1.00 96.12 415 SER A O 1
ATOM 3235 N N . TYR A 1 416 ? 17.974 -12.444 -27.653 1.00 96.12 416 TYR A N 1
ATOM 3236 C CA . TYR A 1 416 ? 18.380 -12.892 -26.327 1.00 96.12 416 TYR A CA 1
ATOM 3237 C C . TYR A 1 416 ? 19.738 -12.316 -25.894 1.00 96.12 416 TYR A C 1
ATOM 3239 O O . TYR A 1 416 ? 20.747 -12.845 -26.339 1.00 96.12 416 TYR A O 1
ATOM 3247 N N . PRO A 1 417 ? 19.795 -11.426 -24.878 1.00 97.19 417 PRO A N 1
ATOM 3248 C CA . PRO A 1 417 ? 21.034 -10.751 -24.448 1.00 97.19 417 PRO A CA 1
ATOM 3249 C C . PRO A 1 417 ? 22.145 -11.637 -23.908 1.00 97.19 417 PRO A C 1
ATOM 3251 O O . PRO A 1 417 ? 23.239 -11.178 -23.607 1.00 97.19 417 PRO A O 1
ATOM 3254 N N . ASN A 1 418 ? 21.887 -12.927 -23.742 1.00 96.00 418 ASN A N 1
ATOM 3255 C CA . ASN A 1 418 ? 22.883 -13.892 -23.306 1.00 96.00 418 ASN A CA 1
ATOM 3256 C C . ASN A 1 418 ? 23.173 -14.972 -24.350 1.00 96.00 418 ASN A C 1
ATOM 3258 O O . ASN A 1 418 ? 23.779 -15.997 -24.007 1.00 96.00 418 ASN A O 1
ATOM 3262 N N . ASN A 1 419 ? 22.723 -14.776 -25.587 1.00 97.19 419 ASN A N 1
ATOM 3263 C CA . ASN A 1 419 ? 22.890 -15.718 -26.669 1.00 97.19 419 ASN A CA 1
ATOM 3264 C C . ASN A 1 419 ? 23.090 -14.990 -28.011 1.00 97.19 419 ASN A C 1
ATOM 3266 O O . ASN A 1 419 ? 22.102 -14.596 -28.622 1.00 97.19 419 ASN A O 1
ATOM 3270 N N . PRO A 1 420 ? 24.325 -14.981 -28.547 1.00 97.62 420 PRO A N 1
ATOM 3271 C CA . PRO A 1 420 ? 24.698 -14.129 -29.675 1.00 97.62 420 PRO A CA 1
ATOM 3272 C C . PRO A 1 420 ? 24.117 -14.585 -31.024 1.00 97.62 420 PRO A C 1
ATOM 3274 O O . PRO A 1 420 ? 24.475 -14.028 -32.048 1.00 97.62 420 PRO A O 1
ATOM 3277 N N . ASP A 1 421 ? 23.341 -15.668 -31.052 1.00 97.69 421 ASP A N 1
ATOM 3278 C CA . ASP A 1 421 ? 22.757 -16.304 -32.243 1.00 97.69 421 ASP A CA 1
ATOM 3279 C C . ASP A 1 421 ? 21.406 -16.903 -31.817 1.00 97.69 421 ASP A C 1
ATOM 3281 O O . ASP A 1 421 ? 21.306 -18.056 -31.358 1.00 97.69 421 ASP A O 1
ATOM 3285 N N . SER A 1 422 ? 20.372 -16.062 -31.829 1.00 96.75 422 SER A N 1
ATOM 3286 C CA . SER A 1 422 ? 19.063 -16.343 -31.233 1.00 96.75 422 SER A CA 1
ATOM 3287 C C . SER A 1 422 ? 18.295 -17.453 -31.945 1.00 96.75 422 SER A C 1
ATOM 3289 O O . SER A 1 422 ? 17.532 -18.185 -31.299 1.00 96.75 422 SER A O 1
ATOM 3291 N N . ASP A 1 423 ? 18.515 -17.639 -33.243 1.00 96.12 423 ASP A N 1
ATOM 3292 C CA . ASP A 1 423 ? 17.851 -18.665 -34.045 1.00 96.12 423 ASP A CA 1
ATOM 3293 C C . ASP A 1 423 ? 18.730 -19.891 -34.368 1.00 96.12 423 ASP A C 1
ATOM 3295 O O . ASP A 1 423 ? 18.227 -20.910 -34.871 1.00 96.12 423 ASP A O 1
ATOM 3299 N N . SER A 1 424 ? 20.004 -19.842 -33.971 1.00 97.44 424 SER A N 1
ATOM 3300 C CA . SER A 1 424 ? 21.005 -20.893 -34.143 1.00 97.44 424 SER A CA 1
ATOM 3301 C C . SER A 1 424 ? 21.291 -21.248 -35.604 1.00 97.44 424 SER A C 1
ATOM 3303 O O . SER A 1 424 ? 21.527 -22.429 -35.917 1.00 97.44 424 SER A O 1
ATOM 3305 N N . ASP A 1 425 ? 21.238 -20.273 -36.511 1.00 96.56 425 ASP A N 1
ATOM 3306 C CA . ASP A 1 425 ? 21.574 -20.466 -37.920 1.00 96.56 425 ASP A CA 1
ATOM 3307 C C . ASP A 1 425 ? 23.054 -20.243 -38.264 1.00 96.56 425 ASP A C 1
ATOM 3309 O O . ASP A 1 425 ? 23.520 -20.691 -39.322 1.00 96.56 425 ASP A O 1
ATOM 3313 N N . GLY A 1 426 ? 23.818 -19.710 -37.308 1.00 96.19 426 GLY A N 1
ATOM 3314 C CA . GLY A 1 426 ? 25.256 -19.505 -37.397 1.00 96.19 426 GLY A CA 1
ATOM 3315 C C . GLY A 1 426 ? 25.673 -18.090 -37.790 1.00 96.19 426 GLY A C 1
ATOM 3316 O O . GLY A 1 426 ? 26.882 -17.860 -37.902 1.00 96.19 426 GLY A O 1
ATOM 3317 N N . MET A 1 427 ? 24.728 -17.175 -38.003 1.00 97.38 427 MET A N 1
ATOM 3318 C CA . MET A 1 427 ? 24.954 -15.728 -38.016 1.00 97.38 427 MET A CA 1
ATOM 3319 C C . MET A 1 427 ? 24.677 -15.165 -36.617 1.00 97.38 427 MET A C 1
ATOM 3321 O O . MET A 1 427 ? 24.015 -15.813 -35.818 1.00 97.38 427 MET A O 1
ATOM 3325 N N . ASN A 1 428 ? 25.256 -14.010 -36.279 1.00 97.44 428 ASN A N 1
ATOM 3326 C CA . ASN A 1 428 ? 24.976 -13.380 -34.989 1.00 97.44 428 ASN A CA 1
ATOM 3327 C C . ASN A 1 428 ? 23.926 -12.273 -35.110 1.00 97.44 428 ASN A C 1
ATOM 3329 O O . ASN A 1 428 ? 23.871 -11.589 -36.141 1.00 97.44 428 ASN A O 1
ATOM 3333 N N . ASP A 1 429 ? 23.154 -12.055 -34.046 1.00 97.81 429 ASP A N 1
ATOM 3334 C CA . ASP A 1 429 ? 21.989 -11.163 -34.075 1.00 97.81 429 ASP A CA 1
ATOM 3335 C C . ASP A 1 429 ? 22.398 -9.722 -34.437 1.00 97.81 429 ASP A C 1
ATOM 3337 O O . ASP A 1 429 ? 21.707 -9.017 -35.185 1.00 97.81 429 ASP A O 1
ATOM 3341 N N . GLY A 1 430 ? 23.574 -9.281 -33.978 1.00 97.12 430 GLY A N 1
ATOM 3342 C CA . GLY A 1 430 ? 24.178 -8.006 -34.358 1.00 97.12 430 GLY A CA 1
ATOM 3343 C C . GLY A 1 430 ? 24.428 -7.849 -35.867 1.00 97.12 430 GLY A C 1
ATOM 3344 O O . GLY A 1 430 ? 24.096 -6.799 -36.437 1.00 97.12 430 GLY A O 1
ATOM 3345 N N . TYR A 1 431 ? 24.975 -8.867 -36.547 1.00 97.12 431 TYR A N 1
ATOM 3346 C CA . TYR A 1 431 ? 25.145 -8.844 -38.008 1.00 97.12 431 TYR A CA 1
ATOM 3347 C C . TYR A 1 431 ? 23.793 -8.833 -38.705 1.00 97.12 431 TYR A C 1
ATOM 3349 O O . TYR A 1 431 ? 23.577 -8.010 -39.603 1.00 97.12 431 TYR A O 1
ATOM 3357 N N . GLU A 1 432 ? 22.883 -9.700 -38.276 1.00 97.75 432 GLU A N 1
ATOM 3358 C CA . GLU A 1 432 ? 21.558 -9.824 -38.864 1.00 97.75 432 GLU A CA 1
ATOM 3359 C C . GLU A 1 432 ? 20.783 -8.511 -38.785 1.00 97.75 432 GLU A C 1
ATOM 3361 O O . GLU A 1 432 ? 20.307 -8.007 -39.803 1.00 97.75 432 GLU A O 1
ATOM 3366 N N . ASN A 1 433 ? 20.751 -7.879 -37.610 1.00 97.25 433 ASN A N 1
ATOM 3367 C CA . ASN A 1 433 ? 20.116 -6.581 -37.415 1.00 97.25 433 ASN A CA 1
ATOM 3368 C C . ASN A 1 433 ? 20.738 -5.495 -38.310 1.00 97.25 433 ASN A C 1
ATOM 3370 O O . ASN A 1 433 ? 20.020 -4.688 -38.904 1.00 97.25 433 ASN A O 1
ATOM 3374 N N . SER A 1 434 ? 22.069 -5.477 -38.447 1.00 96.62 434 SER A N 1
ATOM 3375 C CA . SER A 1 434 ? 22.759 -4.494 -39.295 1.00 96.62 434 SER A CA 1
ATOM 3376 C C . SER A 1 434 ? 22.490 -4.686 -40.795 1.00 96.62 434 SER A C 1
ATOM 3378 O O . SER A 1 434 ? 22.479 -3.704 -41.545 1.00 96.62 434 SER A O 1
ATOM 3380 N N . ASN A 1 435 ? 22.207 -5.922 -41.218 1.00 96.75 435 ASN A N 1
ATOM 3381 C CA . ASN A 1 435 ? 21.902 -6.266 -42.604 1.00 96.75 435 ASN A CA 1
ATOM 3382 C C . ASN A 1 435 ? 20.394 -6.349 -42.900 1.00 96.75 435 ASN A C 1
ATOM 3384 O O . ASN A 1 435 ? 20.003 -6.362 -44.063 1.00 96.75 435 ASN A O 1
ATOM 3388 N N . GLY A 1 436 ? 19.528 -6.295 -41.886 1.00 95.94 436 GLY A N 1
ATOM 3389 C CA . GLY A 1 436 ? 18.076 -6.405 -42.052 1.00 95.94 436 GLY A CA 1
ATOM 3390 C C . GLY A 1 436 ? 17.578 -7.843 -42.238 1.00 95.94 436 GLY A C 1
ATOM 3391 O O . GLY A 1 436 ? 16.535 -8.040 -42.867 1.00 95.94 436 GLY A O 1
ATOM 3392 N N . LEU A 1 437 ? 18.322 -8.813 -41.706 1.00 97.00 437 LEU A N 1
ATOM 3393 C CA . LEU A 1 437 ? 17.956 -10.227 -41.600 1.00 97.00 437 LEU A CA 1
ATOM 3394 C C . LEU A 1 437 ? 17.090 -10.480 -40.356 1.00 97.00 437 LEU A C 1
ATOM 3396 O O . LEU A 1 437 ? 16.813 -9.557 -39.579 1.00 97.00 437 LEU A O 1
ATOM 3400 N N . ASN A 1 438 ? 16.584 -11.703 -40.202 1.00 95.81 438 ASN A N 1
ATOM 3401 C CA . ASN A 1 438 ? 15.654 -12.049 -39.131 1.00 95.81 438 ASN A CA 1
ATOM 3402 C C . ASN A 1 438 ? 16.299 -12.866 -38.004 1.00 95.81 438 ASN A C 1
ATOM 3404 O O . ASN A 1 438 ? 16.265 -14.087 -38.050 1.00 95.81 438 ASN A O 1
ATOM 3408 N N . LEU A 1 439 ? 16.620 -12.173 -36.908 1.00 97.19 439 LEU A N 1
ATOM 3409 C CA . LEU A 1 439 ? 17.239 -12.695 -35.679 1.00 97.19 439 LEU A CA 1
ATOM 3410 C C . LEU A 1 439 ? 16.544 -13.923 -35.052 1.00 97.19 439 LEU A C 1
ATOM 3412 O O . LEU A 1 439 ? 17.079 -14.572 -34.162 1.00 97.19 439 LEU A O 1
ATOM 3416 N N . LEU A 1 440 ? 15.283 -14.198 -35.409 1.00 97.06 440 LEU A N 1
ATOM 3417 C CA . LEU A 1 440 ? 14.466 -15.261 -34.808 1.00 97.06 440 LEU A CA 1
ATOM 3418 C C . LEU A 1 440 ? 14.047 -16.337 -35.816 1.00 97.06 440 LEU A C 1
ATOM 3420 O O . LEU A 1 440 ? 13.177 -17.170 -35.518 1.00 97.06 440 LEU A O 1
ATOM 3424 N N . TYR A 1 441 ? 14.575 -16.301 -37.037 1.00 96.81 441 TYR A N 1
ATOM 3425 C CA . TYR A 1 441 ? 14.192 -17.225 -38.091 1.00 96.81 441 TYR A CA 1
ATOM 3426 C C . TYR A 1 441 ? 15.341 -17.482 -39.053 1.00 96.81 441 TYR A C 1
ATOM 3428 O O . TYR A 1 441 ? 15.669 -16.614 -39.852 1.00 96.81 441 TYR A O 1
ATOM 3436 N N . ASN A 1 442 ? 15.763 -18.750 -39.085 1.00 97.31 442 ASN A N 1
ATOM 3437 C CA . ASN A 1 442 ? 16.872 -19.198 -39.914 1.00 97.31 442 ASN A CA 1
ATOM 3438 C C . ASN A 1 442 ? 16.658 -18.827 -41.384 1.00 97.31 442 ASN A C 1
ATOM 3440 O O . ASN A 1 442 ? 15.886 -19.476 -42.114 1.00 97.31 442 ASN A O 1
ATOM 3444 N N . ASP A 1 443 ? 17.369 -17.786 -41.797 1.00 97.00 443 ASP A N 1
ATOM 3445 C CA . ASP A 1 443 ? 17.384 -17.260 -43.148 1.00 97.00 443 ASP A CA 1
ATOM 3446 C C . ASP A 1 443 ? 18.780 -17.298 -43.783 1.00 97.00 443 ASP A C 1
ATOM 3448 O O . ASP A 1 443 ? 18.904 -16.958 -44.956 1.00 97.00 443 ASP A O 1
ATOM 3452 N N . SER A 1 444 ? 19.774 -17.875 -43.094 1.00 97.56 444 SER A N 1
ATOM 3453 C CA . SER A 1 444 ? 21.140 -18.172 -43.566 1.00 97.56 444 SER A CA 1
ATOM 3454 C C . SER A 1 444 ? 21.282 -18.620 -45.031 1.00 97.56 444 SER A C 1
ATOM 3456 O O . SER A 1 444 ? 22.263 -18.287 -45.699 1.00 97.56 444 SER A O 1
ATOM 3458 N N . ALA A 1 445 ? 20.330 -19.407 -45.544 1.00 97.69 445 ALA A N 1
ATOM 3459 C CA . ALA A 1 445 ? 20.346 -19.965 -46.900 1.00 97.69 445 ALA A CA 1
ATOM 3460 C C . ALA A 1 445 ? 19.622 -19.105 -47.953 1.00 97.69 445 ALA A C 1
ATOM 3462 O O . ALA A 1 445 ? 19.559 -19.505 -49.121 1.00 97.69 445 ALA A O 1
ATOM 3463 N N . LEU A 1 446 ? 19.006 -17.996 -47.545 1.00 97.88 446 LEU A N 1
ATOM 3464 C CA . LEU A 1 446 ? 18.425 -17.010 -48.448 1.00 97.88 446 LEU A CA 1
ATOM 3465 C C . LEU A 1 446 ? 19.521 -16.095 -49.004 1.00 97.88 446 LEU A C 1
ATOM 3467 O O . LEU A 1 446 ? 20.674 -16.165 -48.598 1.00 97.88 446 LEU A O 1
ATOM 3471 N N . ASP A 1 447 ? 19.126 -15.298 -49.985 1.00 97.00 447 ASP A N 1
ATOM 3472 C CA . ASP A 1 447 ? 19.944 -14.338 -50.720 1.00 97.00 447 ASP A CA 1
ATOM 3473 C C . ASP A 1 447 ? 19.115 -13.046 -50.733 1.00 97.00 447 ASP A C 1
ATOM 3475 O O . ASP A 1 447 ? 18.087 -12.959 -51.424 1.00 97.00 447 ASP A O 1
ATOM 3479 N N . LEU A 1 448 ? 19.429 -12.136 -49.808 1.00 97.31 448 LEU A N 1
ATOM 3480 C CA . LEU A 1 448 ? 18.587 -10.981 -49.505 1.00 97.31 448 LEU A CA 1
ATOM 3481 C C . LEU A 1 448 ? 18.620 -9.942 -50.639 1.00 97.31 448 LEU A C 1
ATOM 3483 O O . LEU A 1 448 ? 17.570 -9.387 -50.993 1.00 97.31 448 LEU A O 1
ATOM 3487 N N . ASP A 1 449 ? 19.781 -9.692 -51.235 1.00 96.31 449 ASP A N 1
ATOM 3488 C CA . ASP A 1 449 ? 19.963 -8.680 -52.275 1.00 96.31 449 ASP A CA 1
ATOM 3489 C C . ASP A 1 449 ? 19.889 -9.229 -53.716 1.00 96.31 449 ASP A C 1
ATOM 3491 O O . ASP A 1 449 ? 19.654 -8.460 -54.655 1.00 96.31 449 ASP A O 1
ATOM 3495 N N . ASN A 1 450 ? 19.863 -10.555 -53.878 1.00 96.69 450 ASN A N 1
ATOM 3496 C CA . ASN A 1 450 ? 19.779 -11.301 -55.135 1.00 96.69 450 ASN A CA 1
ATOM 3497 C C . ASN A 1 450 ? 21.035 -11.190 -56.012 1.00 96.69 450 ASN A C 1
ATOM 3499 O O . ASN A 1 450 ? 20.914 -11.204 -57.248 1.00 96.69 450 ASN A O 1
ATOM 3503 N N . ASP A 1 451 ? 22.216 -11.069 -55.408 1.00 95.31 451 ASP A N 1
ATOM 3504 C CA . ASP A 1 451 ? 23.494 -11.080 -56.122 1.00 95.31 451 ASP A CA 1
ATOM 3505 C C . ASP A 1 451 ? 23.993 -12.508 -56.439 1.00 95.31 451 ASP A C 1
ATOM 3507 O O . ASP A 1 451 ? 24.755 -12.702 -57.391 1.00 95.31 451 ASP A O 1
ATOM 3511 N N . GLY A 1 452 ? 23.467 -13.516 -55.732 1.00 96.00 452 GLY A N 1
ATOM 3512 C CA . GLY A 1 452 ? 23.779 -14.936 -55.880 1.00 96.00 452 GLY A CA 1
ATOM 3513 C C . GLY A 1 452 ? 24.680 -15.533 -54.792 1.00 96.00 452 GLY A C 1
ATOM 3514 O O . GLY A 1 452 ? 24.963 -16.739 -54.861 1.00 96.00 452 GLY A O 1
ATOM 3515 N N . LEU A 1 453 ? 25.115 -14.751 -53.805 1.00 96.88 453 LEU A N 1
ATOM 3516 C CA . LEU A 1 453 ? 25.648 -15.220 -52.529 1.00 96.88 453 LEU A CA 1
ATOM 3517 C C . LEU A 1 453 ? 24.494 -15.413 -51.532 1.00 96.88 453 LEU A C 1
ATOM 3519 O O . LEU A 1 453 ? 23.447 -14.790 -51.623 1.00 96.88 453 LEU A O 1
ATOM 3523 N N . SER A 1 454 ? 24.635 -16.369 -50.612 1.00 97.88 454 SER A N 1
ATOM 3524 C CA . SER A 1 454 ? 23.663 -16.512 -49.519 1.00 97.88 454 SER A CA 1
ATOM 3525 C C . SER A 1 454 ? 24.098 -15.677 -48.323 1.00 97.88 454 SER A C 1
ATOM 3527 O O . SER A 1 454 ? 25.302 -15.649 -48.056 1.00 97.88 454 SER A O 1
ATOM 3529 N N . ASN A 1 455 ? 23.148 -15.213 -47.512 1.00 97.81 455 ASN A N 1
ATOM 3530 C CA . ASN A 1 455 ? 23.380 -14.436 -46.288 1.00 97.81 455 ASN A CA 1
ATOM 3531 C C . ASN A 1 455 ? 24.523 -15.010 -45.424 1.00 97.81 455 ASN A C 1
ATOM 3533 O O . ASN A 1 455 ? 25.414 -14.299 -44.968 1.00 97.81 455 ASN A O 1
ATOM 3537 N N . PHE A 1 456 ? 24.560 -16.338 -45.251 1.00 97.81 456 PHE A N 1
ATOM 3538 C CA . PHE A 1 456 ? 25.601 -17.000 -44.460 1.00 97.81 456 PHE A CA 1
ATOM 3539 C C . PHE A 1 456 ? 27.001 -16.955 -45.086 1.00 97.81 456 PHE A C 1
ATOM 3541 O O . PHE A 1 456 ? 28.003 -16.906 -44.375 1.00 97.81 456 PHE A O 1
ATOM 3548 N N . ILE A 1 457 ? 27.104 -17.009 -46.416 1.00 96.62 457 ILE A N 1
ATOM 3549 C CA . ILE A 1 457 ? 28.397 -16.880 -47.099 1.00 96.62 457 ILE A CA 1
ATOM 3550 C C . ILE A 1 457 ? 28.918 -15.462 -46.924 1.00 96.62 457 ILE A C 1
ATOM 3552 O O . ILE A 1 457 ? 30.096 -15.307 -46.608 1.00 96.62 457 ILE A O 1
ATOM 3556 N N . GLU A 1 458 ? 28.044 -14.470 -47.055 1.00 97.38 458 GLU A N 1
ATOM 3557 C CA . GLU A 1 458 ? 28.366 -13.057 -46.864 1.00 97.38 458 GLU A CA 1
ATOM 3558 C C . GLU A 1 458 ? 28.829 -12.783 -45.432 1.00 97.38 458 GLU A C 1
ATOM 3560 O O . GLU A 1 458 ? 29.903 -12.217 -45.225 1.00 97.38 458 GLU A O 1
ATOM 3565 N N . TYR A 1 459 ? 28.124 -13.333 -44.440 1.00 96.81 459 TYR A N 1
ATOM 3566 C CA . TYR A 1 459 ? 28.551 -13.318 -43.041 1.00 96.81 459 TYR A CA 1
ATOM 3567 C C . TYR A 1 459 ? 29.965 -13.895 -42.847 1.00 96.81 459 TYR A C 1
ATOM 3569 O O . TYR A 1 459 ? 30.813 -13.281 -42.196 1.00 96.81 459 TYR A O 1
ATOM 3577 N N . LEU A 1 460 ? 30.260 -15.059 -43.440 1.00 96.31 460 LEU A N 1
ATOM 3578 C CA . LEU A 1 460 ? 31.566 -15.716 -43.304 1.00 96.31 460 LEU A CA 1
ATOM 3579 C C . LEU A 1 460 ? 32.720 -14.933 -43.944 1.00 96.31 460 LEU A C 1
ATOM 3581 O O . LEU A 1 460 ? 33.856 -15.037 -43.468 1.00 96.31 460 LEU A O 1
ATOM 3585 N N . VAL A 1 461 ? 32.460 -14.209 -45.034 1.00 93.75 461 VAL A N 1
ATOM 3586 C CA . VAL A 1 461 ? 33.472 -13.399 -45.736 1.00 93.75 461 VAL A CA 1
ATOM 3587 C C . VAL A 1 461 ? 33.492 -11.938 -45.280 1.00 93.75 461 VAL A C 1
ATOM 3589 O O . VAL A 1 461 ? 34.429 -11.218 -45.617 1.00 93.75 461 VAL A O 1
ATOM 3592 N N . GLY A 1 462 ? 32.526 -11.529 -44.453 1.00 93.06 462 GLY A N 1
ATOM 3593 C CA . GLY A 1 462 ? 32.406 -10.188 -43.889 1.00 93.06 462 GLY A CA 1
ATOM 3594 C C . GLY A 1 462 ? 31.754 -9.160 -44.818 1.00 93.06 462 GLY A C 1
ATOM 3595 O O . GLY A 1 462 ? 31.861 -7.968 -44.528 1.00 93.06 462 GLY A O 1
ATOM 3596 N N . SER A 1 463 ? 31.116 -9.597 -45.909 1.00 95.75 463 SER A N 1
ATOM 3597 C CA . SER A 1 463 ? 30.359 -8.728 -46.816 1.00 95.75 463 SER A CA 1
ATOM 3598 C C . SER A 1 463 ? 28.945 -8.448 -46.284 1.00 95.75 463 SER A C 1
ATOM 3600 O O . SER A 1 463 ? 28.518 -8.988 -45.254 1.00 95.75 463 SER A O 1
ATOM 3602 N N . LEU A 1 464 ? 28.240 -7.524 -46.932 1.00 96.88 464 LEU A N 1
ATOM 3603 C CA . LEU A 1 464 ? 26.939 -7.013 -46.515 1.00 96.88 464 LEU A CA 1
ATOM 3604 C C . LEU A 1 464 ? 25.809 -7.752 -47.240 1.00 96.88 464 LEU A C 1
ATOM 3606 O O . LEU A 1 464 ? 25.555 -7.458 -48.401 1.00 96.88 464 LEU A O 1
ATOM 3610 N N . ALA A 1 465 ? 25.031 -8.567 -46.520 1.00 97.12 465 ALA A N 1
ATOM 3611 C CA . ALA A 1 465 ? 23.909 -9.328 -47.090 1.00 97.12 465 ALA A CA 1
ATOM 3612 C C . ALA A 1 465 ? 22.820 -8.496 -47.786 1.00 97.12 465 ALA A C 1
ATOM 3614 O O . ALA A 1 465 ? 21.942 -9.014 -48.470 1.00 97.12 465 ALA A O 1
ATOM 3615 N N . ASN A 1 466 ? 22.814 -7.182 -47.576 1.00 96.88 466 ASN A N 1
ATOM 3616 C CA . ASN A 1 466 ? 21.852 -6.271 -48.181 1.00 96.88 466 ASN A CA 1
ATOM 3617 C C . ASN A 1 466 ? 22.425 -5.418 -49.319 1.00 96.88 466 ASN A C 1
ATOM 3619 O O . ASN A 1 466 ? 21.755 -4.461 -49.738 1.00 96.88 466 ASN A O 1
ATOM 3623 N N . ASN A 1 467 ? 23.639 -5.709 -49.788 1.00 97.31 467 ASN A N 1
ATOM 3624 C CA . ASN A 1 467 ? 24.325 -4.890 -50.771 1.00 97.31 467 ASN A CA 1
ATOM 3625 C C . ASN A 1 467 ? 25.261 -5.694 -51.689 1.00 97.31 467 ASN A C 1
ATOM 3627 O O . ASN A 1 467 ? 26.389 -5.986 -51.318 1.00 97.31 467 ASN A O 1
ATOM 3631 N N . ALA A 1 468 ? 24.847 -5.832 -52.950 1.00 97.00 468 ALA A N 1
ATOM 3632 C CA . ALA A 1 468 ? 25.512 -6.642 -53.975 1.00 97.00 468 ALA A CA 1
ATOM 3633 C C . ALA A 1 468 ? 26.903 -6.141 -54.432 1.00 97.00 468 ALA A C 1
ATOM 3635 O O . ALA A 1 468 ? 27.462 -6.673 -55.390 1.00 97.00 468 ALA A O 1
ATOM 3636 N N . ASP A 1 469 ? 27.384 -5.045 -53.847 1.00 96.75 469 ASP A N 1
ATOM 3637 C CA . ASP A 1 469 ? 28.677 -4.382 -54.074 1.00 96.75 469 ASP A CA 1
ATOM 3638 C C . ASP A 1 469 ? 29.068 -3.721 -52.740 1.00 96.75 469 ASP A C 1
ATOM 3640 O O . ASP A 1 469 ? 28.795 -2.537 -52.479 1.00 96.75 469 ASP A O 1
ATOM 3644 N N . SER A 1 470 ? 29.574 -4.545 -51.826 1.00 96.31 470 SER A N 1
ATOM 3645 C CA . SER A 1 470 ? 29.775 -4.240 -50.410 1.00 96.31 470 SER A CA 1
ATOM 3646 C C . SER A 1 470 ? 30.782 -3.119 -50.173 1.00 96.31 470 SER A C 1
ATOM 3648 O O . SER A 1 470 ? 30.617 -2.331 -49.232 1.00 96.31 470 SER A O 1
ATOM 3650 N N . ASP A 1 471 ? 31.799 -2.995 -51.024 1.00 95.31 471 ASP A N 1
ATOM 3651 C CA . ASP A 1 471 ? 32.825 -1.958 -50.923 1.00 95.31 471 ASP A CA 1
ATOM 3652 C C . ASP A 1 471 ? 32.607 -0.752 -51.863 1.00 95.31 471 ASP A C 1
ATOM 3654 O O . ASP A 1 471 ? 33.262 0.294 -51.710 1.00 95.31 471 ASP A O 1
ATOM 3658 N N . GLY A 1 472 ? 31.623 -0.848 -52.762 1.00 96.44 472 GLY A N 1
ATOM 3659 C CA . GLY A 1 472 ? 31.174 0.215 -53.649 1.00 96.44 472 GLY A CA 1
ATOM 3660 C C . GLY A 1 472 ? 32.148 0.517 -54.785 1.00 96.44 472 GLY A C 1
ATOM 3661 O O . GLY A 1 472 ? 32.207 1.674 -55.237 1.00 96.44 472 GLY A O 1
ATOM 3662 N N . ASP A 1 473 ? 32.957 -0.454 -55.206 1.00 95.69 473 ASP A N 1
ATOM 3663 C CA . ASP A 1 473 ? 33.969 -0.281 -56.243 1.00 95.69 473 ASP A CA 1
ATOM 3664 C C . ASP A 1 473 ? 33.499 -0.591 -57.673 1.00 95.69 473 ASP A C 1
ATOM 3666 O O . ASP A 1 473 ? 34.233 -0.323 -58.635 1.00 95.69 473 ASP A O 1
ATOM 3670 N N . LEU A 1 474 ? 32.216 -0.953 -57.814 1.00 95.62 474 LEU A N 1
ATOM 3671 C CA . LEU A 1 474 ? 31.509 -1.311 -59.047 1.00 95.62 474 LEU A CA 1
ATOM 3672 C C . LEU A 1 474 ? 31.784 -2.736 -59.554 1.00 95.62 474 LEU A C 1
ATOM 3674 O O . LEU A 1 474 ? 31.313 -3.070 -60.654 1.00 95.62 474 LEU A O 1
ATOM 3678 N N . MET A 1 475 ? 32.505 -3.562 -58.797 1.00 95.50 475 MET A N 1
ATOM 3679 C CA . MET A 1 475 ? 32.578 -5.009 -58.992 1.00 95.50 475 MET A CA 1
ATOM 3680 C C . MET A 1 475 ? 31.568 -5.693 -58.049 1.00 95.50 475 MET A C 1
ATOM 3682 O O . MET A 1 475 ? 31.534 -5.368 -56.874 1.00 95.50 475 MET A O 1
ATOM 3686 N N . PRO A 1 476 ? 30.684 -6.586 -58.537 1.00 96.69 476 PRO A N 1
ATOM 3687 C CA . PRO A 1 476 ? 29.729 -7.264 -57.661 1.00 96.69 476 PRO A CA 1
ATOM 3688 C C . PRO A 1 476 ? 30.393 -8.293 -56.741 1.00 96.69 476 PRO A C 1
ATOM 3690 O O . PRO A 1 476 ? 31.248 -9.054 -57.211 1.00 96.69 476 PRO A O 1
ATOM 3693 N N . ASP A 1 477 ? 29.883 -8.428 -55.519 1.00 96.81 477 ASP A N 1
ATOM 3694 C CA . ASP A 1 477 ? 30.393 -9.340 -54.486 1.00 96.81 477 ASP A CA 1
ATOM 3695 C C . ASP A 1 477 ? 30.512 -10.786 -54.996 1.00 96.81 477 ASP A C 1
ATOM 3697 O O . ASP A 1 477 ? 31.563 -11.424 -54.863 1.00 96.81 477 ASP A O 1
ATOM 3701 N N . LEU A 1 478 ? 29.481 -11.313 -55.673 1.00 96.88 478 LEU A N 1
ATOM 3702 C CA . LEU A 1 478 ? 29.550 -12.637 -56.305 1.00 96.88 478 LEU A CA 1
ATOM 3703 C C . LEU A 1 478 ? 30.725 -12.774 -57.295 1.00 96.88 478 LEU A C 1
ATOM 3705 O O . LEU A 1 478 ? 31.336 -13.846 -57.396 1.00 96.88 478 LEU A O 1
ATOM 3709 N N . TRP A 1 479 ? 31.022 -11.741 -58.089 1.00 95.50 479 TRP A N 1
ATOM 3710 C CA . TRP A 1 479 ? 32.119 -11.801 -59.058 1.00 95.50 479 TRP A CA 1
ATOM 3711 C C . TRP A 1 479 ? 33.469 -11.811 -58.346 1.00 95.50 479 TRP A C 1
ATOM 3713 O O . TRP A 1 479 ? 34.318 -12.647 -58.665 1.00 95.50 479 TRP A O 1
ATOM 3723 N N . GLU A 1 480 ? 33.647 -10.952 -57.350 1.00 96.25 480 GLU A N 1
ATOM 3724 C CA . GLU A 1 480 ? 34.858 -10.901 -56.537 1.00 96.25 480 GLU A CA 1
ATOM 3725 C C . GLU A 1 480 ? 35.089 -12.209 -55.778 1.00 96.25 480 GLU A C 1
ATOM 3727 O O . GLU A 1 480 ? 36.181 -12.780 -55.839 1.00 96.25 480 GLU A O 1
ATOM 3732 N N . TYR A 1 481 ? 34.037 -12.754 -55.159 1.00 95.69 481 TYR A N 1
ATOM 3733 C CA . TYR A 1 481 ? 34.064 -14.034 -54.452 1.00 95.69 481 TYR A CA 1
ATOM 3734 C C . TYR A 1 481 ? 34.543 -15.174 -55.355 1.00 95.69 481 TYR A C 1
ATOM 3736 O O . TYR A 1 481 ? 35.424 -15.953 -54.982 1.00 95.69 481 TYR A O 1
ATOM 3744 N N . ASN A 1 482 ? 33.999 -15.260 -56.573 1.00 95.00 482 ASN A N 1
ATOM 3745 C CA . ASN A 1 482 ? 34.378 -16.293 -57.539 1.00 95.00 482 ASN A CA 1
ATOM 3746 C C . ASN A 1 482 ? 35.817 -16.139 -58.053 1.00 95.00 482 ASN A C 1
ATOM 3748 O O . ASN A 1 482 ? 36.420 -17.133 -58.466 1.00 95.00 482 ASN A O 1
ATOM 3752 N N . ASN A 1 483 ? 36.368 -14.924 -58.022 1.00 94.44 483 ASN A N 1
ATOM 3753 C CA . ASN A 1 483 ? 37.727 -14.630 -58.474 1.00 94.44 483 ASN A CA 1
ATOM 3754 C C . ASN A 1 483 ? 38.758 -14.536 -57.335 1.00 94.44 483 ASN A C 1
ATOM 3756 O O . ASN A 1 483 ? 39.958 -14.480 -57.609 1.00 94.44 483 ASN A O 1
ATOM 3760 N N . GLY A 1 484 ? 38.325 -14.620 -56.075 1.00 93.56 484 GLY A N 1
ATOM 3761 C CA . GLY A 1 484 ? 39.197 -14.577 -54.900 1.00 93.56 484 GLY A CA 1
ATOM 3762 C C . GLY A 1 484 ? 39.678 -13.173 -54.522 1.00 93.56 484 GLY A C 1
ATOM 3763 O O . GLY A 1 484 ? 40.747 -13.058 -53.918 1.00 93.56 484 GLY A O 1
ATOM 3764 N N . LEU A 1 485 ? 38.913 -12.141 -54.889 1.00 95.06 485 LEU A N 1
ATOM 3765 C CA . LEU A 1 485 ? 39.143 -10.741 -54.516 1.00 95.06 485 LEU A CA 1
ATOM 3766 C C . LEU A 1 485 ? 38.480 -10.395 -53.172 1.00 95.06 485 LEU A C 1
ATOM 3768 O O . LEU A 1 485 ? 37.855 -11.255 -52.542 1.00 95.06 485 LEU A O 1
ATOM 3772 N N . ASN A 1 486 ? 38.687 -9.171 -52.682 1.00 93.19 486 ASN A N 1
ATOM 3773 C CA . ASN A 1 486 ? 38.212 -8.749 -51.366 1.00 93.19 486 ASN A CA 1
ATOM 3774 C C . ASN A 1 486 ? 36.933 -7.904 -51.429 1.00 93.19 486 ASN A C 1
ATOM 3776 O O . ASN A 1 486 ? 37.016 -6.690 -51.524 1.00 93.19 486 ASN A O 1
ATOM 3780 N N . LEU A 1 487 ? 35.798 -8.534 -51.123 1.00 95.69 487 LEU A N 1
ATOM 3781 C CA . LEU A 1 487 ? 34.454 -7.934 -51.121 1.00 95.69 487 LEU A CA 1
ATOM 3782 C C . LEU A 1 487 ? 34.271 -6.724 -50.179 1.00 95.69 487 LEU A C 1
ATOM 3784 O O . LEU A 1 487 ? 33.242 -6.063 -50.184 1.00 95.69 487 LEU A O 1
ATOM 3788 N N . THR A 1 488 ? 35.212 -6.462 -49.269 1.00 95.38 488 THR A N 1
ATOM 3789 C CA . THR A 1 488 ? 35.080 -5.403 -48.245 1.00 95.38 488 THR A CA 1
ATOM 3790 C C . THR A 1 488 ? 36.111 -4.290 -48.396 1.00 95.38 488 THR A C 1
ATOM 3792 O O . THR A 1 488 ? 36.193 -3.382 -47.557 1.00 95.38 488 THR A O 1
ATOM 3795 N N . PHE A 1 489 ? 36.952 -4.360 -49.427 1.00 95.75 489 PHE A N 1
ATOM 3796 C CA . PHE A 1 489 ? 38.046 -3.429 -49.627 1.00 95.75 489 PHE A CA 1
ATOM 3797 C C . PHE A 1 489 ? 38.265 -3.173 -51.109 1.00 95.75 489 PHE A C 1
ATOM 3799 O O . PHE A 1 489 ? 38.821 -4.027 -51.786 1.00 95.75 489 PHE A O 1
ATOM 3806 N N . ASN A 1 490 ? 37.998 -1.925 -51.507 1.00 95.94 490 ASN A N 1
ATOM 3807 C CA . ASN A 1 490 ? 38.139 -1.459 -52.882 1.00 95.94 490 ASN A CA 1
ATOM 3808 C C . ASN A 1 490 ? 39.523 -1.791 -53.452 1.00 95.94 490 ASN A C 1
ATOM 3810 O O . ASN A 1 490 ? 40.514 -1.085 -53.196 1.00 95.94 490 ASN A O 1
ATOM 3814 N N . ASP A 1 491 ? 39.563 -2.872 -54.224 1.00 95.00 491 ASP A N 1
ATOM 3815 C CA . ASP A 1 491 ? 40.744 -3.388 -54.897 1.00 95.00 491 ASP A CA 1
ATOM 3816 C C . ASP A 1 491 ? 40.613 -3.339 -56.426 1.00 95.00 491 ASP A C 1
ATOM 3818 O O . ASP A 1 491 ? 41.564 -3.687 -57.122 1.00 95.00 491 ASP A O 1
ATOM 3822 N N . ALA A 1 492 ? 39.538 -2.741 -56.956 1.00 96.31 492 ALA A N 1
ATOM 3823 C CA . ALA A 1 492 ? 39.306 -2.448 -58.375 1.00 96.31 492 ALA A CA 1
ATOM 3824 C C . ALA A 1 492 ? 40.536 -1.993 -59.187 1.00 96.31 492 ALA A C 1
ATOM 3826 O O . ALA A 1 492 ? 40.667 -2.321 -60.369 1.00 96.31 492 ALA A O 1
ATOM 3827 N N . TYR A 1 493 ? 41.431 -1.199 -58.588 1.00 95.69 493 TYR A N 1
ATOM 3828 C CA . TYR A 1 493 ? 42.623 -0.651 -59.255 1.00 95.69 493 TYR A CA 1
ATOM 3829 C C . TYR A 1 493 ? 43.902 -1.467 -59.034 1.0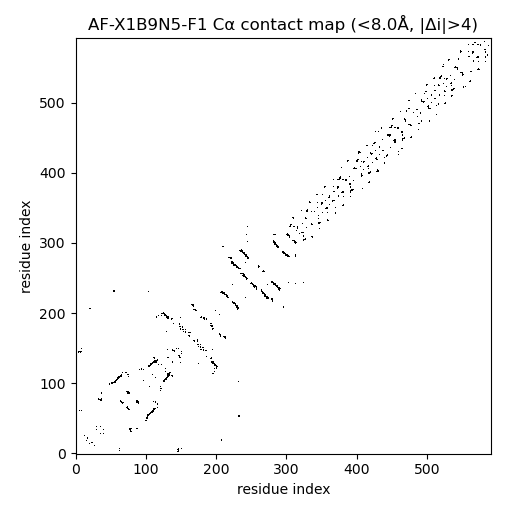0 95.69 493 TYR A C 1
ATOM 3831 O O . TYR A 1 493 ? 44.973 -1.050 -59.489 1.00 95.69 493 TYR A O 1
ATOM 3839 N N . PHE A 1 494 ? 43.826 -2.560 -58.281 1.00 95.94 494 PHE A N 1
ATOM 3840 C CA . PHE A 1 494 ? 44.940 -3.470 -58.069 1.00 95.94 494 PHE A CA 1
ATOM 3841 C C . PHE A 1 494 ? 45.044 -4.426 -59.255 1.00 95.94 494 PHE A C 1
ATOM 3843 O O . PHE A 1 494 ? 44.152 -4.508 -60.092 1.00 95.94 494 PHE A O 1
ATOM 3850 N N . ASP A 1 495 ? 46.199 -5.065 -59.343 1.00 93.50 495 ASP A N 1
ATOM 3851 C CA . ASP A 1 495 ? 46.599 -5.973 -60.411 1.00 93.50 495 ASP A CA 1
ATOM 3852 C C . ASP A 1 495 ? 46.928 -7.297 -59.717 1.00 93.50 495 ASP A C 1
ATOM 3854 O O . ASP A 1 495 ? 48.005 -7.449 -59.121 1.00 93.50 495 ASP A O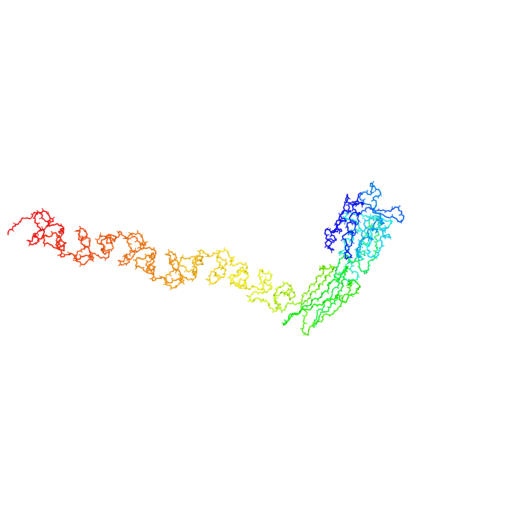 1
ATOM 3858 N N . PHE A 1 496 ? 45.920 -8.165 -59.607 1.00 94.19 496 PHE A N 1
ATOM 3859 C CA . PHE A 1 496 ? 45.964 -9.315 -58.706 1.00 94.19 496 PHE A CA 1
ATOM 3860 C C . PHE A 1 496 ? 46.911 -10.415 -59.211 1.00 94.19 496 PHE A C 1
ATOM 3862 O O . PHE A 1 496 ? 47.632 -11.021 -58.406 1.00 94.19 496 PHE A O 1
ATOM 3869 N N . ASP A 1 497 ? 47.008 -10.620 -60.523 1.00 92.31 497 ASP A N 1
ATOM 3870 C CA . ASP A 1 497 ? 47.905 -11.598 -61.141 1.00 92.31 497 ASP A CA 1
ATOM 3871 C C . ASP A 1 497 ? 49.242 -11.011 -61.653 1.00 92.31 497 ASP A C 1
ATOM 3873 O O . ASP A 1 497 ? 50.198 -11.766 -61.862 1.00 92.31 497 ASP A O 1
ATOM 3877 N N . ASN A 1 498 ? 49.397 -9.682 -61.661 1.00 92.31 498 ASN A N 1
ATOM 3878 C CA . ASN A 1 498 ? 50.574 -8.921 -62.105 1.00 92.31 498 ASN A CA 1
ATOM 3879 C C . ASN A 1 498 ? 50.783 -8.897 -63.632 1.00 92.31 498 ASN A C 1
ATOM 3881 O O . ASN A 1 498 ? 51.937 -8.831 -64.088 1.00 92.31 498 ASN A O 1
ATOM 3885 N N . ASP A 1 499 ? 49.709 -8.941 -64.421 1.00 90.38 499 ASP A N 1
ATOM 3886 C CA . ASP A 1 499 ? 49.748 -8.817 -65.882 1.00 90.38 499 ASP A CA 1
ATOM 3887 C C . ASP A 1 499 ? 49.681 -7.355 -66.385 1.00 90.38 499 ASP A C 1
ATOM 3889 O O . ASP A 1 499 ? 49.939 -7.081 -67.564 1.00 90.38 499 ASP A O 1
ATOM 3893 N N . THR A 1 500 ? 49.460 -6.390 -65.481 1.00 91.62 500 THR A N 1
ATOM 3894 C CA . THR A 1 500 ? 49.289 -4.939 -65.708 1.00 91.62 500 THR A CA 1
ATOM 3895 C C . THR A 1 500 ? 47.924 -4.478 -66.235 1.00 91.62 500 THR A C 1
ATOM 3897 O O . THR A 1 500 ? 47.783 -3.310 -66.647 1.00 91.62 500 THR A O 1
ATOM 3900 N N . LEU A 1 501 ? 46.922 -5.347 -66.267 1.00 94.06 501 LEU A N 1
ATOM 3901 C CA . LEU A 1 501 ? 45.508 -4.991 -66.214 1.00 94.06 501 LEU A CA 1
ATOM 3902 C C . LEU A 1 501 ? 45.103 -4.806 -64.743 1.00 94.06 501 LEU A C 1
ATOM 3904 O O . LEU A 1 501 ? 45.834 -5.157 -63.826 1.00 94.06 501 LEU A O 1
ATOM 3908 N N . SER A 1 502 ? 44.007 -4.088 -64.511 1.00 95.94 502 SER A N 1
ATOM 3909 C CA . SER A 1 502 ? 43.461 -3.933 -63.161 1.00 95.94 502 SER A CA 1
ATOM 3910 C C . SER A 1 502 ? 42.222 -4.797 -63.020 1.00 95.94 502 SER A C 1
ATOM 3912 O O . SER A 1 502 ? 41.469 -4.877 -63.993 1.00 95.94 502 SER A O 1
ATOM 3914 N N . ASN A 1 503 ? 41.930 -5.275 -61.812 1.00 95.12 503 ASN A N 1
ATOM 3915 C CA . ASN A 1 503 ? 40.770 -6.123 -61.514 1.00 95.12 503 ASN A CA 1
ATOM 3916 C C . ASN A 1 503 ? 39.474 -5.600 -62.166 1.00 95.12 503 ASN A C 1
ATOM 3918 O O . ASN A 1 503 ? 38.759 -6.326 -62.857 1.00 95.12 503 ASN A O 1
ATOM 3922 N N . PHE A 1 504 ? 39.210 -4.294 -62.047 1.00 96.50 504 PHE A N 1
ATOM 3923 C CA . PHE A 1 504 ? 38.020 -3.668 -62.630 1.00 96.50 504 PHE A CA 1
ATOM 3924 C C . PHE A 1 504 ? 38.011 -3.642 -64.164 1.00 96.50 504 PHE A C 1
ATOM 3926 O O . PHE A 1 504 ? 36.955 -3.738 -64.790 1.00 96.50 504 PHE A O 1
ATOM 3933 N N . LEU A 1 505 ? 39.176 -3.485 -64.797 1.00 95.06 505 LEU A N 1
ATOM 3934 C CA . LEU A 1 505 ? 39.272 -3.512 -66.255 1.00 95.06 505 LEU A CA 1
ATOM 3935 C C . LEU A 1 505 ? 39.012 -4.931 -66.763 1.00 95.06 505 LEU A C 1
ATOM 3937 O O . LEU A 1 505 ? 38.313 -5.098 -67.757 1.00 95.06 505 LEU A O 1
ATOM 3941 N N . GLU A 1 506 ? 39.505 -5.938 -66.054 1.00 95.06 506 GLU A N 1
ATOM 3942 C CA . GLU A 1 506 ? 39.266 -7.342 -66.377 1.00 95.06 506 GLU A CA 1
ATOM 3943 C C . GLU A 1 506 ? 37.795 -7.713 -66.210 1.00 95.06 506 GLU A C 1
ATOM 3945 O O . GLU A 1 506 ? 37.201 -8.274 -67.129 1.00 95.06 506 GLU A O 1
ATOM 3950 N N . TYR A 1 507 ? 37.151 -7.256 -65.129 1.00 95.31 507 TYR A N 1
ATOM 3951 C CA . TYR A 1 507 ? 35.699 -7.354 -64.970 1.00 95.31 507 TYR A CA 1
ATOM 3952 C C . TYR A 1 507 ? 34.939 -6.758 -66.169 1.00 95.31 507 TYR A C 1
ATOM 3954 O O . TYR A 1 507 ? 34.021 -7.382 -66.706 1.00 95.31 507 TYR A O 1
ATOM 3962 N N . GLN A 1 508 ? 35.337 -5.569 -66.642 1.00 95.19 508 GLN A N 1
ATOM 3963 C CA . GLN A 1 508 ? 34.714 -4.927 -67.807 1.00 95.19 508 GLN A CA 1
ATOM 3964 C C . GLN A 1 508 ? 34.943 -5.681 -69.123 1.00 95.19 508 GLN A C 1
ATOM 3966 O O . GLN A 1 508 ? 34.087 -5.626 -70.012 1.00 95.19 508 GLN A O 1
ATOM 3971 N N . LEU A 1 509 ? 36.095 -6.335 -69.265 1.00 92.75 509 LEU A N 1
ATOM 3972 C CA . LEU A 1 509 ? 36.479 -7.095 -70.455 1.00 92.75 509 LEU A CA 1
ATOM 3973 C C . LEU A 1 509 ? 35.969 -8.545 -70.421 1.00 92.75 509 LEU A C 1
ATOM 3975 O O . LEU A 1 509 ? 35.899 -9.184 -71.470 1.00 92.75 509 LEU A O 1
ATOM 3979 N N . GLY A 1 510 ? 35.559 -9.038 -69.251 1.00 90.62 510 GLY A N 1
ATOM 3980 C CA . GLY A 1 510 ? 35.140 -10.418 -69.023 1.00 90.62 510 GLY A CA 1
ATOM 3981 C C . GLY A 1 510 ? 36.296 -11.403 -68.820 1.00 90.62 510 GLY A C 1
ATOM 3982 O O . GLY A 1 510 ? 36.033 -12.606 -68.800 1.00 90.62 510 GLY A O 1
ATOM 3983 N N . SER A 1 511 ? 37.532 -10.911 -68.687 1.00 93.12 511 SER A N 1
ATOM 3984 C CA . SER A 1 511 ? 38.717 -11.708 -68.359 1.00 93.12 511 SER A CA 1
ATOM 3985 C C . SER A 1 511 ? 38.816 -11.974 -66.849 1.00 93.12 511 SER A C 1
ATOM 3987 O O . SER A 1 511 ? 37.951 -11.549 -66.073 1.00 93.12 511 SER A O 1
ATOM 3989 N N . TYR A 1 512 ? 39.819 -12.742 -66.428 1.00 93.88 512 TYR A N 1
ATOM 3990 C CA . TYR A 1 512 ? 39.953 -13.243 -65.064 1.00 93.88 512 TYR A CA 1
ATOM 3991 C C . TYR A 1 512 ? 41.130 -12.585 -64.322 1.00 93.88 512 TYR A C 1
ATOM 3993 O O . TYR A 1 512 ? 42.269 -12.927 -64.617 1.00 93.88 512 TYR A O 1
ATOM 4001 N N . PRO A 1 513 ? 40.887 -11.817 -63.240 1.00 94.94 513 PRO A N 1
ATOM 4002 C CA . PRO A 1 513 ? 41.927 -11.087 -62.492 1.00 94.94 513 PRO A CA 1
ATOM 4003 C C . PRO A 1 513 ? 42.967 -11.954 -61.797 1.00 94.94 513 PRO A C 1
ATOM 4005 O O . PRO A 1 513 ? 43.952 -11.472 -61.249 1.00 94.94 513 PRO A O 1
ATOM 4008 N N . ASN A 1 514 ? 42.741 -13.261 -61.770 1.00 93.31 514 ASN A N 1
ATOM 4009 C CA . ASN A 1 514 ? 43.623 -14.244 -61.168 1.00 93.31 514 ASN A CA 1
ATOM 4010 C C . ASN A 1 514 ? 44.342 -15.116 -62.204 1.00 93.31 514 ASN A C 1
ATOM 4012 O O . ASN A 1 514 ? 44.917 -16.146 -61.824 1.00 93.31 514 ASN A O 1
ATOM 4016 N N . ASN A 1 515 ? 44.311 -14.736 -63.484 1.00 94.06 515 ASN A N 1
ATOM 4017 C CA . ASN A 1 515 ? 44.847 -15.536 -64.569 1.00 94.06 515 ASN A CA 1
ATOM 4018 C C . ASN A 1 515 ? 45.419 -14.695 -65.724 1.00 94.06 515 ASN A C 1
ATOM 4020 O O . ASN A 1 515 ? 44.674 -14.163 -66.532 1.00 94.06 515 ASN A O 1
ATOM 4024 N N . LEU A 1 516 ? 46.744 -14.772 -65.896 1.00 94.12 516 LEU A N 1
ATOM 4025 C CA . LEU A 1 516 ? 47.518 -14.039 -66.913 1.00 94.12 516 LEU A CA 1
ATOM 4026 C C . LEU A 1 516 ? 47.116 -14.317 -68.383 1.00 94.12 516 LEU A C 1
ATOM 4028 O O . LEU A 1 516 ? 47.623 -13.647 -69.283 1.00 94.12 516 LEU A O 1
ATOM 4032 N N . ASP A 1 517 ? 46.367 -15.394 -68.629 1.00 93.88 517 ASP A N 1
ATOM 4033 C CA . ASP A 1 517 ? 45.940 -15.910 -69.942 1.00 93.88 517 ASP A CA 1
ATOM 4034 C C . ASP A 1 517 ? 44.566 -16.583 -69.755 1.00 93.88 517 ASP A C 1
ATOM 4036 O O . ASP A 1 517 ? 44.453 -17.771 -69.408 1.00 93.88 517 ASP A O 1
ATOM 4040 N N . SER A 1 518 ? 43.515 -15.775 -69.866 1.00 93.75 518 SER A N 1
ATOM 4041 C CA . SER A 1 518 ? 42.137 -16.089 -69.495 1.00 93.75 518 SER A CA 1
ATOM 4042 C C . SER A 1 518 ? 41.505 -17.182 -70.351 1.00 93.75 518 SER A C 1
ATOM 4044 O O . SER A 1 518 ? 40.692 -17.965 -69.843 1.00 93.75 518 SER A O 1
ATOM 4046 N N . ASP A 1 519 ? 41.887 -17.288 -71.621 1.00 92.88 519 ASP A N 1
ATOM 4047 C CA . ASP A 1 519 ? 41.373 -18.296 -72.549 1.00 92.88 519 ASP A CA 1
ATOM 4048 C C . ASP A 1 519 ? 42.339 -19.474 -72.806 1.00 92.88 519 ASP A C 1
ATOM 4050 O O . ASP A 1 519 ? 41.972 -20.464 -73.462 1.00 92.88 519 ASP A O 1
ATOM 4054 N N . ALA A 1 520 ? 43.525 -19.412 -72.195 1.00 94.75 520 ALA A N 1
ATOM 4055 C CA . ALA A 1 520 ? 44.592 -20.399 -72.244 1.00 94.75 520 ALA A CA 1
ATOM 4056 C C . ALA A 1 520 ? 45.112 -20.676 -73.665 1.00 94.75 520 ALA A C 1
ATOM 4058 O O . ALA A 1 520 ? 45.474 -21.823 -73.986 1.00 94.75 520 ALA A O 1
ATOM 4059 N N . ASP A 1 521 ? 45.138 -19.666 -74.535 1.00 93.75 521 ASP A N 1
ATOM 4060 C CA . ASP A 1 521 ? 45.607 -19.787 -75.913 1.00 93.75 521 ASP A CA 1
ATOM 4061 C C . ASP A 1 521 ? 47.100 -19.479 -76.119 1.00 93.75 521 ASP A C 1
ATOM 4063 O O . ASP A 1 521 ? 47.641 -19.689 -77.214 1.00 93.75 521 ASP A O 1
ATOM 4067 N N . SER A 1 522 ? 47.806 -19.199 -75.017 1.00 94.12 522 SER A N 1
ATOM 4068 C CA . SER A 1 522 ? 49.224 -18.830 -74.938 1.00 94.12 522 SER A CA 1
ATOM 4069 C C . SER A 1 522 ? 49.544 -17.384 -75.327 1.00 94.12 522 SER A C 1
ATOM 4071 O O . SER A 1 522 ? 50.734 -17.055 -75.430 1.00 94.12 522 SER A O 1
ATOM 4073 N N . MET A 1 523 ? 48.538 -16.531 -75.514 1.00 93.75 523 MET A N 1
ATOM 4074 C CA . MET A 1 523 ? 48.684 -15.079 -75.580 1.00 93.75 523 MET A CA 1
ATOM 4075 C C . MET A 1 523 ? 48.226 -14.473 -74.240 1.00 93.75 523 MET A C 1
ATOM 4077 O O . MET A 1 523 ? 47.168 -14.831 -73.753 1.00 93.75 523 MET A O 1
ATOM 4081 N N . PRO A 1 524 ? 49.023 -13.610 -73.579 1.00 94.38 524 PRO A N 1
ATOM 4082 C CA . PRO A 1 524 ? 48.590 -12.993 -72.324 1.00 94.38 524 PRO A CA 1
ATOM 4083 C C . PRO A 1 524 ? 47.493 -11.942 -72.525 1.00 94.38 524 PRO A C 1
ATOM 4085 O O . PRO A 1 524 ? 47.606 -11.128 -73.451 1.00 94.38 524 PRO A O 1
ATOM 4088 N N . ASP A 1 525 ? 46.565 -11.840 -71.573 1.00 93.00 525 ASP A N 1
ATOM 4089 C CA . ASP A 1 525 ? 45.413 -10.924 -71.594 1.00 93.00 525 ASP A CA 1
ATOM 4090 C C . ASP A 1 525 ? 45.824 -9.476 -71.887 1.00 93.00 525 ASP A C 1
ATOM 4092 O O . ASP A 1 525 ? 45.268 -8.793 -72.757 1.00 93.00 525 ASP A O 1
ATOM 4096 N N . LYS A 1 526 ? 46.878 -8.990 -71.216 1.00 94.12 526 LYS A N 1
ATOM 4097 C CA . LYS A 1 526 ? 47.430 -7.659 -71.484 1.00 94.12 526 LYS A CA 1
ATOM 4098 C C . LYS A 1 526 ? 47.847 -7.442 -72.936 1.00 94.12 526 LYS A C 1
ATOM 4100 O O . LYS A 1 526 ? 47.702 -6.330 -73.463 1.00 94.12 526 LYS A O 1
ATOM 4105 N N . TRP A 1 527 ? 48.466 -8.445 -73.557 1.00 93.62 527 TRP A N 1
ATOM 4106 C CA . TRP A 1 527 ? 48.918 -8.337 -74.940 1.00 93.62 527 TRP A CA 1
ATOM 4107 C C . TRP A 1 527 ? 47.718 -8.313 -75.883 1.00 93.62 527 TRP A C 1
ATOM 4109 O O . TRP A 1 527 ? 47.658 -7.436 -76.744 1.00 93.62 527 TRP A O 1
ATOM 4119 N N . GLU A 1 528 ? 46.740 -9.186 -75.674 1.00 94.75 528 GLU A N 1
ATOM 4120 C CA . GLU A 1 528 ? 45.508 -9.214 -76.463 1.00 94.75 528 GLU A CA 1
ATOM 4121 C C . GLU A 1 528 ? 44.725 -7.902 -76.349 1.00 94.75 528 GLU A C 1
ATOM 4123 O O . GLU A 1 528 ? 44.334 -7.319 -77.364 1.00 94.75 528 GLU A O 1
ATOM 4128 N N . TYR A 1 529 ? 44.601 -7.357 -75.133 1.00 93.94 529 TYR A N 1
ATOM 4129 C CA . TYR A 1 529 ? 43.973 -6.060 -74.881 1.00 93.94 529 TYR A CA 1
ATOM 4130 C C . TYR A 1 529 ? 44.640 -4.925 -75.668 1.00 93.94 529 TYR A C 1
ATOM 4132 O O . TYR A 1 529 ? 43.961 -4.118 -76.307 1.00 93.94 529 TYR A O 1
ATOM 4140 N N . ASN A 1 530 ? 45.977 -4.860 -75.663 1.00 93.88 530 ASN A N 1
ATOM 4141 C CA . ASN A 1 530 ? 46.714 -3.825 -76.397 1.00 93.88 530 ASN A CA 1
ATOM 4142 C C . ASN A 1 530 ? 46.558 -3.952 -77.924 1.00 93.88 530 ASN A C 1
ATOM 4144 O O . ASN A 1 530 ? 46.718 -2.951 -78.625 1.00 93.88 530 ASN A O 1
ATOM 4148 N N . ASN A 1 531 ? 46.241 -5.150 -78.423 1.00 93.88 531 ASN A N 1
ATOM 4149 C CA . ASN A 1 531 ? 46.115 -5.465 -79.846 1.00 93.88 531 ASN A CA 1
ATOM 4150 C C . ASN A 1 531 ? 44.655 -5.649 -80.315 1.00 93.88 531 ASN A C 1
ATOM 4152 O O . ASN A 1 531 ? 44.404 -6.028 -81.459 1.00 93.88 531 ASN A O 1
ATOM 4156 N N . ASN A 1 532 ? 43.673 -5.306 -79.474 1.00 92.81 532 ASN A N 1
ATOM 4157 C CA . ASN A 1 532 ? 42.238 -5.431 -79.763 1.00 92.81 532 ASN A CA 1
ATOM 4158 C C . ASN A 1 532 ? 41.792 -6.867 -80.132 1.00 92.81 532 ASN A C 1
ATOM 4160 O O . ASN A 1 532 ? 40.929 -7.033 -80.999 1.00 92.81 532 ASN A O 1
ATOM 4164 N N . LEU A 1 533 ? 42.381 -7.880 -79.492 1.00 93.88 533 LEU A N 1
ATOM 4165 C CA . LEU A 1 533 ? 41.991 -9.294 -79.599 1.00 93.88 533 LEU A CA 1
ATOM 4166 C C . LEU A 1 533 ? 41.052 -9.707 -78.451 1.00 93.88 533 LEU A C 1
ATOM 4168 O O . LEU A 1 533 ? 40.723 -8.880 -77.592 1.00 93.88 533 LEU A O 1
ATOM 4172 N N . ASN A 1 534 ? 40.534 -10.939 -78.475 1.00 91.31 534 ASN A N 1
ATOM 4173 C CA . ASN A 1 534 ? 39.529 -11.395 -77.515 1.00 91.31 534 ASN A CA 1
ATOM 4174 C C . ASN A 1 534 ? 40.117 -12.228 -76.367 1.00 91.31 534 ASN A C 1
ATOM 4176 O O . ASN A 1 534 ? 40.174 -13.443 -76.476 1.00 91.31 534 ASN A O 1
ATOM 4180 N N . LEU A 1 535 ? 40.298 -11.587 -75.210 1.00 93.38 535 LEU A N 1
ATOM 4181 C CA . LEU A 1 535 ? 40.846 -12.170 -73.973 1.00 93.38 535 LEU A CA 1
ATOM 4182 C C . LEU A 1 535 ? 40.115 -13.423 -73.444 1.00 93.38 535 LEU A C 1
ATOM 4184 O O . LEU A 1 535 ? 40.562 -14.070 -72.506 1.00 93.38 535 LEU A O 1
ATOM 4188 N N . THR A 1 536 ? 38.914 -13.730 -73.937 1.00 92.88 536 THR A N 1
ATOM 4189 C CA . THR A 1 536 ? 38.066 -14.809 -73.391 1.00 92.88 536 THR A CA 1
ATOM 4190 C C . THR A 1 536 ? 37.748 -15.897 -74.408 1.00 92.88 536 THR A C 1
ATOM 4192 O O . THR A 1 536 ? 36.968 -16.817 -74.129 1.00 92.88 536 THR A O 1
ATOM 4195 N N . PHE A 1 537 ? 38.294 -15.795 -75.618 1.00 94.19 537 PHE A N 1
ATOM 4196 C CA . PHE A 1 537 ? 38.004 -16.721 -76.697 1.00 94.19 537 PHE A CA 1
ATOM 4197 C C . PHE A 1 537 ? 39.251 -16.987 -77.519 1.00 94.19 537 PHE A C 1
ATOM 4199 O O . PHE A 1 537 ? 39.639 -16.131 -78.304 1.00 94.19 537 PHE A O 1
ATOM 4206 N N . ASN A 1 538 ? 39.712 -18.240 -77.449 1.00 94.50 538 ASN A N 1
ATOM 4207 C CA . ASN A 1 538 ? 40.902 -18.709 -78.149 1.00 94.50 538 ASN A CA 1
ATOM 4208 C C . ASN A 1 538 ? 40.859 -18.342 -79.634 1.00 94.50 538 ASN A C 1
ATOM 4210 O O . ASN A 1 538 ? 40.194 -19.008 -80.447 1.00 94.50 538 ASN A O 1
ATOM 4214 N N . ASP A 1 539 ? 41.579 -17.277 -79.965 1.00 94.12 539 ASP A N 1
ATOM 4215 C CA . ASP A 1 539 ? 41.685 -16.716 -81.299 1.00 94.12 539 ASP A CA 1
ATOM 4216 C C . ASP A 1 539 ? 43.119 -16.768 -81.841 1.00 94.12 539 ASP A C 1
ATOM 4218 O O . ASP A 1 539 ? 43.330 -16.462 -83.013 1.00 94.12 539 ASP A O 1
ATOM 4222 N N . ALA A 1 540 ? 44.064 -17.335 -81.080 1.00 95.56 540 ALA A N 1
ATOM 4223 C CA . ALA A 1 540 ? 45.456 -17.600 -81.450 1.00 95.56 540 ALA A CA 1
ATOM 4224 C C . ALA A 1 540 ? 45.696 -18.077 -82.895 1.00 95.56 540 ALA A C 1
ATOM 4226 O O . ALA A 1 540 ? 46.719 -17.747 -83.501 1.00 95.56 540 ALA A O 1
ATOM 4227 N N . GLN A 1 541 ? 44.812 -18.917 -83.446 1.00 96.31 541 GLN A N 1
ATOM 4228 C CA . GLN A 1 541 ? 44.948 -19.483 -84.800 1.00 96.31 541 GLN A CA 1
ATOM 4229 C C . GLN A 1 541 ? 44.226 -18.684 -85.896 1.00 96.31 541 GLN A C 1
ATOM 4231 O O . GLN A 1 541 ? 44.292 -19.077 -87.064 1.00 96.31 541 GLN A O 1
ATOM 4236 N N . LEU A 1 542 ? 43.504 -17.621 -85.544 1.00 96.00 542 LEU A N 1
ATOM 4237 C CA . LEU A 1 542 ? 42.932 -16.697 -86.513 1.00 96.00 542 LEU A CA 1
ATOM 4238 C C . LEU A 1 542 ? 44.034 -15.815 -87.101 1.00 96.00 542 LEU A C 1
ATOM 4240 O O . LEU A 1 542 ? 45.063 -15.589 -86.481 1.00 96.00 542 LEU A O 1
ATOM 4244 N N . ASP A 1 543 ? 43.798 -15.381 -88.331 1.00 94.25 543 ASP A N 1
ATOM 4245 C CA . ASP A 1 543 ? 44.618 -14.446 -89.097 1.00 94.25 543 ASP A CA 1
ATOM 4246 C C . ASP A 1 543 ? 43.733 -13.207 -89.268 1.00 94.25 543 ASP A C 1
ATOM 4248 O O . ASP A 1 543 ? 42.788 -13.214 -90.071 1.00 94.25 543 ASP A O 1
ATOM 4252 N N . THR A 1 544 ? 43.892 -12.248 -88.355 1.00 93.94 544 THR A N 1
ATOM 4253 C CA . THR A 1 544 ? 42.920 -11.166 -88.141 1.00 93.94 544 THR A CA 1
ATOM 4254 C C . THR A 1 544 ? 42.976 -10.133 -89.263 1.00 93.94 544 THR A C 1
ATOM 4256 O O . THR A 1 544 ? 41.931 -9.657 -89.728 1.00 93.94 544 THR A O 1
ATOM 4259 N N . ASP A 1 545 ? 44.171 -9.836 -89.755 1.00 93.69 545 ASP A N 1
ATOM 4260 C CA . ASP A 1 545 ? 44.414 -8.863 -90.808 1.00 93.69 545 ASP A CA 1
ATOM 4261 C C . ASP A 1 545 ? 44.585 -9.493 -92.206 1.00 93.69 545 ASP A C 1
ATOM 4263 O O . ASP A 1 545 ? 44.504 -8.769 -93.201 1.00 93.69 545 ASP A O 1
ATOM 4267 N N . LEU A 1 546 ? 44.655 -10.826 -92.321 1.00 95.00 546 LEU A N 1
ATOM 4268 C CA . LEU A 1 546 ? 44.752 -11.605 -93.565 1.00 95.00 546 LEU A CA 1
ATOM 4269 C C . LEU A 1 546 ? 46.097 -11.470 -94.289 1.00 95.00 546 LEU A C 1
ATOM 4271 O O . LEU A 1 546 ? 46.142 -11.505 -95.531 1.00 95.00 546 LEU A O 1
ATOM 4275 N N . ASP A 1 547 ? 47.176 -11.309 -93.533 1.00 94.06 547 ASP A N 1
ATOM 4276 C CA . ASP A 1 547 ? 48.539 -11.149 -94.038 1.00 94.06 547 ASP A CA 1
ATOM 4277 C C . ASP A 1 547 ? 49.290 -12.498 -94.193 1.00 94.06 547 ASP A C 1
ATOM 4279 O O . ASP A 1 547 ? 50.261 -12.613 -94.956 1.00 94.06 547 ASP A O 1
ATOM 4283 N N . GLY A 1 548 ? 48.758 -13.556 -93.569 1.00 92.56 548 GLY A N 1
ATOM 4284 C CA . GLY A 1 548 ? 49.285 -14.918 -93.588 1.00 92.56 548 GLY A CA 1
ATOM 4285 C C . GLY A 1 548 ? 49.990 -15.373 -92.304 1.00 92.56 548 GLY A C 1
ATOM 4286 O O . GLY A 1 548 ? 50.427 -16.533 -92.264 1.00 92.56 548 GLY A O 1
ATOM 4287 N N . LEU A 1 549 ? 50.102 -14.528 -91.278 1.00 94.50 549 LEU A N 1
ATOM 4288 C CA . LEU A 1 549 ? 50.391 -14.914 -89.897 1.00 94.50 549 LEU A CA 1
ATOM 4289 C C . LEU A 1 549 ? 49.089 -15.170 -89.136 1.00 94.50 549 LEU A C 1
ATOM 4291 O O . LEU A 1 549 ? 48.002 -14.822 -89.563 1.00 94.50 549 LEU A O 1
ATOM 4295 N N . SER A 1 550 ? 49.193 -15.889 -88.025 1.00 95.94 550 SER A N 1
ATOM 4296 C CA . SER A 1 550 ? 48.080 -16.012 -87.081 1.00 95.94 550 SER A CA 1
ATOM 4297 C C . SER A 1 550 ? 48.402 -15.195 -85.841 1.00 95.94 550 SER A C 1
ATOM 4299 O O . SER A 1 550 ? 49.588 -15.078 -85.533 1.00 95.94 550 SER A O 1
ATOM 4301 N N . ASN A 1 551 ? 47.401 -14.776 -85.070 1.00 95.56 551 ASN A N 1
ATOM 4302 C CA . ASN A 1 551 ? 47.570 -13.945 -83.872 1.00 95.56 551 ASN A CA 1
ATOM 4303 C C . ASN A 1 551 ? 48.719 -14.438 -82.955 1.00 95.56 551 ASN A C 1
ATOM 4305 O O . ASN A 1 551 ? 49.587 -13.661 -82.562 1.00 95.56 551 ASN A O 1
ATOM 4309 N N . ILE A 1 552 ? 48.829 -15.756 -82.701 1.00 96.00 552 ILE A N 1
ATOM 4310 C CA . ILE A 1 552 ? 49.934 -16.308 -81.885 1.00 96.00 552 ILE A CA 1
ATOM 4311 C C . ILE A 1 552 ? 51.312 -16.183 -82.546 1.00 96.00 552 ILE A C 1
ATOM 4313 O O . ILE A 1 552 ? 52.320 -15.999 -81.868 1.00 96.00 552 ILE A O 1
ATOM 4317 N N . ASN A 1 553 ? 51.395 -16.319 -83.870 1.00 94.94 553 ASN A N 1
ATOM 4318 C CA . ASN A 1 553 ? 52.655 -16.114 -84.576 1.00 94.94 553 ASN A CA 1
ATOM 4319 C C . ASN A 1 553 ? 53.044 -14.639 -84.516 1.00 94.94 553 ASN A C 1
ATOM 4321 O O . ASN A 1 553 ? 54.219 -14.346 -84.329 1.00 94.94 553 ASN A O 1
ATOM 4325 N N . GLU A 1 554 ? 52.081 -13.728 -84.584 1.00 95.81 554 GLU A N 1
ATOM 4326 C CA . GLU A 1 554 ? 52.333 -12.294 -84.460 1.00 95.81 554 GLU A CA 1
ATOM 4327 C C . GLU A 1 554 ? 52.812 -11.913 -83.065 1.00 95.81 554 GLU A C 1
ATOM 4329 O O . GLU A 1 554 ? 53.812 -11.209 -82.930 1.00 95.81 554 GLU A O 1
ATOM 4334 N N . TYR A 1 555 ? 52.224 -12.503 -82.020 1.00 94.88 555 TYR A N 1
ATOM 4335 C CA . TYR A 1 555 ? 52.758 -12.419 -80.661 1.00 94.88 555 TYR A CA 1
ATOM 4336 C C . TYR A 1 555 ? 54.223 -12.889 -80.580 1.00 94.88 555 TYR A C 1
ATOM 4338 O O . TYR A 1 555 ? 55.071 -12.219 -79.986 1.00 94.88 555 TYR A O 1
ATOM 4346 N N . LEU A 1 556 ? 54.554 -14.022 -81.214 1.00 94.25 556 LEU A N 1
ATOM 4347 C CA . LEU A 1 556 ? 55.910 -14.589 -81.213 1.00 94.25 556 LEU A CA 1
ATOM 4348 C C . LEU A 1 556 ? 56.920 -13.776 -82.043 1.00 94.25 556 LEU A C 1
ATOM 4350 O O . LEU A 1 556 ? 58.105 -13.748 -81.690 1.00 94.25 556 LEU A O 1
ATOM 4354 N N . TYR A 1 557 ? 56.479 -13.153 -83.138 1.00 93.56 557 TYR A N 1
ATOM 4355 C CA . TYR A 1 557 ? 57.302 -12.313 -84.016 1.00 93.56 557 TYR A CA 1
ATOM 4356 C C . TYR A 1 557 ? 57.288 -10.828 -83.626 1.00 93.56 557 TYR A C 1
ATOM 4358 O O . TYR A 1 557 ? 58.111 -10.069 -84.134 1.00 93.56 557 TYR A O 1
ATOM 4366 N N . ASN A 1 558 ? 56.447 -10.440 -82.660 1.00 93.19 558 ASN A N 1
ATOM 4367 C CA . ASN A 1 558 ? 56.252 -9.072 -82.186 1.00 93.19 558 ASN A CA 1
ATOM 4368 C C . ASN A 1 558 ? 55.769 -8.117 -83.302 1.00 93.19 558 ASN A C 1
ATOM 4370 O O . ASN A 1 558 ? 56.208 -6.964 -83.354 1.00 93.19 558 ASN A O 1
ATOM 4374 N N . THR A 1 559 ? 54.891 -8.619 -84.175 1.00 93.69 559 THR A N 1
ATOM 4375 C CA . THR A 1 559 ? 54.166 -7.873 -85.224 1.00 93.69 559 THR A CA 1
ATOM 4376 C C . THR A 1 559 ? 52.762 -7.468 -84.740 1.00 93.69 559 THR A C 1
ATOM 4378 O O . THR A 1 559 ? 52.361 -7.861 -83.640 1.00 93.69 559 THR A O 1
ATOM 4381 N N . ASP A 1 560 ? 52.060 -6.608 -85.484 1.00 93.44 560 ASP A N 1
ATOM 4382 C CA . ASP A 1 560 ? 50.733 -6.081 -85.126 1.00 93.44 560 ASP A CA 1
ATOM 4383 C C . ASP A 1 560 ? 49.603 -6.882 -85.811 1.00 93.44 560 ASP A C 1
ATOM 4385 O O . ASP A 1 560 ? 49.396 -6.690 -87.007 1.00 93.44 560 ASP A O 1
ATOM 4389 N N . PRO A 1 561 ? 48.788 -7.654 -85.057 1.00 95.19 561 PRO A N 1
ATOM 4390 C CA . PRO A 1 561 ? 47.710 -8.500 -85.591 1.00 95.19 561 PRO A CA 1
ATOM 4391 C C . PRO A 1 561 ? 46.544 -7.770 -86.241 1.00 95.19 561 PRO A C 1
ATOM 4393 O O . PRO A 1 561 ? 45.591 -8.386 -86.719 1.00 95.19 561 PRO A O 1
ATOM 4396 N N . GLN A 1 562 ? 46.576 -6.444 -86.258 1.00 94.94 562 GLN A N 1
ATOM 4397 C CA . GLN A 1 562 ? 45.591 -5.618 -86.941 1.00 94.94 562 GLN A CA 1
ATOM 4398 C C . GLN A 1 562 ? 46.165 -4.952 -88.198 1.00 94.94 562 GLN A C 1
ATOM 4400 O O . GLN A 1 562 ? 45.461 -4.157 -88.840 1.00 94.94 562 GLN A O 1
ATOM 4405 N N . ASN A 1 563 ? 47.428 -5.213 -88.543 1.00 94.75 563 ASN A N 1
ATOM 4406 C CA . ASN A 1 563 ? 48.144 -4.485 -89.572 1.00 94.75 563 ASN A CA 1
ATOM 4407 C C . ASN A 1 563 ? 49.034 -5.386 -90.433 1.00 94.75 563 ASN A C 1
ATOM 4409 O O . ASN A 1 563 ? 50.159 -5.687 -90.060 1.00 94.75 563 ASN A O 1
ATOM 4413 N N . GLN A 1 564 ? 48.584 -5.598 -91.676 1.00 94.81 564 GLN A N 1
ATOM 4414 C CA . GLN A 1 564 ? 49.215 -6.501 -92.646 1.00 94.81 564 GLN A CA 1
ATOM 4415 C C . GLN A 1 564 ? 50.701 -6.250 -92.924 1.00 94.81 564 GLN A C 1
ATOM 4417 O O . GLN A 1 564 ? 51.320 -7.082 -93.567 1.00 94.81 564 GLN A O 1
ATOM 4422 N N . ASP A 1 565 ? 51.227 -5.075 -92.588 1.00 92.88 565 ASP A N 1
ATOM 4423 C CA . ASP A 1 565 ? 52.589 -4.612 -92.867 1.00 92.88 565 ASP A CA 1
ATOM 4424 C C . ASP A 1 565 ? 53.041 -3.765 -91.667 1.00 92.88 565 ASP A C 1
ATOM 4426 O O . ASP A 1 565 ? 52.776 -2.552 -91.601 1.00 92.88 565 ASP A O 1
ATOM 4430 N N . THR A 1 566 ? 53.630 -4.416 -90.660 1.00 93.06 566 THR A N 1
ATOM 4431 C CA . THR A 1 566 ? 53.952 -3.790 -89.370 1.00 93.06 566 THR A CA 1
ATOM 4432 C C . THR A 1 566 ? 54.977 -2.667 -89.518 1.00 93.06 566 THR A C 1
ATOM 4434 O O . THR A 1 566 ? 54.877 -1.636 -88.838 1.00 93.06 566 THR A O 1
ATOM 4437 N N . ASP A 1 567 ? 55.963 -2.826 -90.401 1.00 90.62 567 ASP A N 1
ATOM 4438 C CA . ASP A 1 567 ? 57.049 -1.859 -90.570 1.00 90.62 567 ASP A CA 1
ATOM 4439 C C . ASP A 1 567 ? 56.809 -0.813 -91.680 1.00 90.62 567 ASP A C 1
ATOM 4441 O O . ASP A 1 567 ? 57.491 0.226 -91.727 1.00 90.62 567 ASP A O 1
ATOM 4445 N N . GLY A 1 568 ? 55.772 -1.017 -92.494 1.00 90.62 568 GLY A N 1
ATOM 4446 C CA . GLY A 1 568 ? 55.292 -0.106 -93.523 1.00 90.62 568 GLY A CA 1
ATOM 4447 C C . GLY A 1 568 ? 56.127 -0.114 -94.804 1.00 90.62 568 GLY A C 1
ATOM 4448 O O . GLY A 1 568 ? 56.146 0.907 -95.514 1.00 90.62 568 GLY A O 1
ATOM 4449 N N . ASP A 1 569 ? 56.864 -1.190 -95.087 1.00 90.44 569 ASP A N 1
ATOM 4450 C CA . ASP A 1 569 ? 57.770 -1.299 -96.233 1.00 90.44 569 ASP A CA 1
ATOM 4451 C C . ASP A 1 569 ? 57.129 -1.857 -97.522 1.00 90.44 569 ASP A C 1
ATOM 4453 O O . ASP A 1 569 ? 57.764 -1.837 -98.591 1.00 90.44 569 ASP A O 1
ATOM 4457 N N . LEU A 1 570 ? 55.832 -2.187 -97.459 1.00 88.75 570 LEU A N 1
ATOM 4458 C CA . LEU A 1 570 ? 54.966 -2.753 -98.500 1.00 88.75 570 LEU A CA 1
ATOM 4459 C C . LEU A 1 570 ? 55.061 -4.276 -98.695 1.00 88.75 570 LEU A C 1
ATOM 4461 O O . LEU A 1 570 ? 54.470 -4.780 -99.665 1.00 88.75 570 LEU A O 1
ATOM 4465 N N . TYR A 1 571 ? 55.771 -5.007 -97.837 1.00 88.06 571 TYR A N 1
ATOM 4466 C CA . TYR A 1 571 ? 55.648 -6.460 -97.721 1.00 88.06 571 TYR A CA 1
ATOM 4467 C C . TYR A 1 571 ? 54.754 -6.819 -96.535 1.00 88.06 571 TYR A C 1
ATOM 4469 O O . TYR A 1 571 ? 54.623 -6.051 -95.599 1.00 88.06 571 TYR A O 1
ATOM 4477 N N . PHE A 1 572 ? 54.053 -7.952 -96.636 1.00 93.50 572 PHE A N 1
ATOM 4478 C CA . PHE A 1 572 ? 53.235 -8.418 -95.520 1.00 93.50 572 PHE A CA 1
ATOM 4479 C C . PHE A 1 572 ? 54.079 -9.220 -94.539 1.00 93.50 572 PHE A C 1
ATOM 4481 O O . PHE A 1 572 ? 54.901 -10.025 -95.002 1.00 93.50 572 PHE A O 1
ATOM 4488 N N . ASP A 1 573 ? 53.830 -9.088 -93.239 1.00 90.62 573 ASP A N 1
ATOM 4489 C CA . ASP A 1 573 ? 54.639 -9.723 -92.194 1.00 90.62 573 ASP A CA 1
ATOM 4490 C C . ASP A 1 573 ? 54.704 -11.252 -92.400 1.00 90.62 573 ASP A C 1
ATOM 4492 O O . ASP A 1 573 ? 55.771 -11.877 -92.332 1.00 90.62 573 ASP A O 1
ATOM 4496 N N . GLY A 1 574 ? 53.587 -11.870 -92.798 1.00 92.44 574 GLY A N 1
ATOM 4497 C CA . GLY A 1 574 ? 53.500 -13.292 -93.141 1.00 92.44 574 GLY A CA 1
ATOM 4498 C C . GLY A 1 574 ? 54.320 -13.718 -94.355 1.00 92.44 574 GLY A C 1
ATOM 4499 O O . GLY A 1 574 ? 54.884 -14.822 -94.377 1.00 92.44 574 GLY A O 1
ATOM 4500 N N . ILE A 1 575 ? 54.457 -12.850 -95.361 1.00 91.12 575 ILE A N 1
ATOM 4501 C CA . ILE A 1 575 ? 55.341 -13.093 -96.511 1.00 91.12 575 ILE A CA 1
ATOM 4502 C C . ILE A 1 575 ? 56.803 -13.019 -96.070 1.00 91.12 575 ILE A C 1
ATOM 4504 O O . ILE A 1 575 ? 57.621 -13.848 -96.487 1.00 91.12 575 ILE A O 1
ATOM 4508 N N . GLU A 1 576 ? 57.137 -12.054 -95.226 1.00 91.19 576 GLU A N 1
ATOM 4509 C CA . GLU A 1 576 ? 58.495 -11.842 -94.748 1.00 91.19 576 GLU A CA 1
ATOM 4510 C C . GLU A 1 576 ? 58.988 -12.988 -93.872 1.00 91.19 576 GLU A C 1
ATOM 4512 O O . GLU A 1 576 ? 60.051 -13.564 -94.135 1.00 91.19 576 GLU A O 1
ATOM 4517 N N . VAL A 1 577 ? 58.161 -13.436 -92.927 1.00 90.12 577 VAL A N 1
ATOM 4518 C CA . VAL A 1 577 ? 58.434 -14.637 -92.131 1.00 90.12 577 VAL A CA 1
ATOM 4519 C C . VAL A 1 577 ? 58.603 -15.866 -93.032 1.00 90.12 577 VAL A C 1
ATOM 4521 O O . VAL A 1 577 ? 59.532 -16.657 -92.834 1.00 90.12 577 VAL A O 1
ATOM 4524 N N . GLN A 1 578 ? 57.776 -16.019 -94.077 1.00 90.44 578 GLN A N 1
ATOM 4525 C CA . GLN A 1 578 ? 57.908 -17.117 -95.042 1.00 90.44 578 GLN A CA 1
ATOM 4526 C C . GLN A 1 578 ? 59.229 -17.061 -95.831 1.00 90.44 578 GLN A C 1
ATOM 4528 O O . GLN A 1 578 ? 59.803 -18.108 -96.158 1.00 90.44 578 GLN A O 1
ATOM 4533 N N . TRP A 1 579 ? 59.714 -15.865 -96.165 1.00 88.44 579 TRP A N 1
ATOM 4534 C CA . TRP A 1 579 ? 60.983 -15.651 -96.868 1.00 88.44 579 TRP A CA 1
ATOM 4535 C C . TRP A 1 579 ? 62.202 -15.629 -95.939 1.00 88.44 579 TRP A C 1
ATOM 4537 O O . TRP A 1 579 ? 63.337 -15.663 -96.426 1.00 88.44 579 TRP A O 1
ATOM 4547 N N . GLY A 1 580 ? 61.985 -15.655 -94.623 1.00 85.88 580 GLY A N 1
ATOM 4548 C CA . GLY A 1 580 ? 63.033 -15.574 -93.611 1.00 85.88 580 GLY A CA 1
ATOM 4549 C C . GLY A 1 580 ? 63.646 -14.177 -93.488 1.00 85.88 580 GLY A C 1
ATOM 4550 O O . GLY A 1 580 ? 64.819 -14.074 -93.112 1.00 85.88 580 GLY A O 1
ATOM 4551 N N . THR A 1 581 ? 62.895 -13.133 -93.851 1.00 87.31 581 THR A N 1
ATOM 4552 C CA . THR A 1 581 ? 63.225 -11.725 -93.581 1.00 87.31 581 THR A CA 1
ATOM 4553 C C . THR A 1 581 ? 62.622 -11.278 -92.243 1.00 87.31 581 THR A C 1
ATOM 4555 O O . THR A 1 581 ? 61.969 -12.065 -91.561 1.00 87.31 581 THR A O 1
ATOM 4558 N N . ASP A 1 582 ? 62.981 -10.074 -91.798 1.00 88.69 582 ASP A N 1
ATOM 4559 C CA . ASP A 1 582 ? 62.626 -9.532 -90.482 1.00 88.69 582 ASP A CA 1
ATOM 4560 C C . ASP A 1 582 ? 61.446 -8.560 -90.646 1.00 88.69 582 ASP A C 1
ATOM 4562 O O . ASP A 1 582 ? 61.706 -7.468 -91.150 1.00 88.69 582 ASP A O 1
ATOM 4566 N N . PRO A 1 583 ? 60.217 -8.927 -90.223 1.00 89.75 583 PRO A N 1
ATOM 4567 C CA . PRO A 1 583 ? 58.989 -8.151 -90.464 1.00 89.75 583 PRO A CA 1
ATOM 4568 C C . PRO A 1 583 ? 58.899 -6.834 -89.671 1.00 89.75 583 PRO A C 1
ATOM 4570 O O . PRO A 1 583 ? 57.892 -6.139 -89.672 1.00 89.75 583 PRO A O 1
ATOM 4573 N N . LEU A 1 584 ? 59.948 -6.492 -88.917 1.00 91.81 584 LEU A N 1
ATOM 4574 C CA . LEU A 1 584 ? 60.048 -5.251 -88.145 1.00 91.81 584 LEU A CA 1
ATOM 4575 C C . LEU A 1 584 ? 61.121 -4.304 -88.703 1.00 91.81 584 LEU A C 1
ATOM 4577 O O . LEU A 1 584 ? 61.499 -3.325 -88.043 1.00 91.81 584 LEU A O 1
ATOM 4581 N N . ASN A 1 585 ? 61.694 -4.618 -89.867 1.00 88.75 585 ASN A N 1
ATOM 4582 C CA . ASN A 1 585 ? 62.846 -3.922 -90.418 1.00 88.75 585 ASN A CA 1
ATOM 4583 C C . ASN A 1 585 ? 62.608 -3.409 -91.849 1.00 88.75 585 ASN A C 1
ATOM 4585 O O . ASN A 1 585 ? 62.982 -4.091 -92.812 1.00 88.75 585 ASN A O 1
ATOM 4589 N N . PRO A 1 586 ? 62.249 -2.115 -91.999 1.00 83.12 586 PRO A N 1
ATOM 4590 C CA . PRO A 1 586 ? 61.739 -1.564 -93.258 1.00 83.12 586 PRO A CA 1
ATOM 4591 C C . PRO A 1 586 ? 62.832 -1.288 -94.308 1.00 83.12 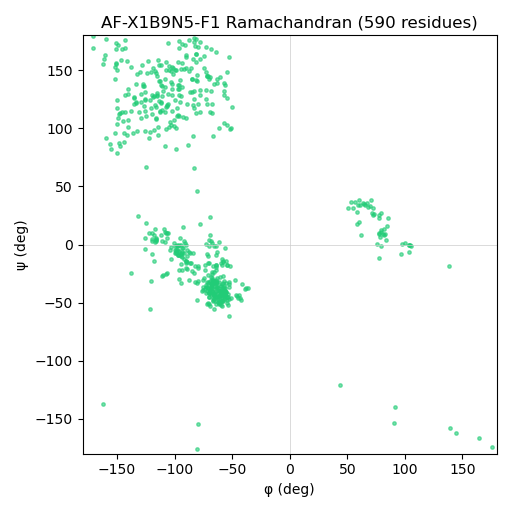586 PRO A C 1
ATOM 4593 O O . PRO A 1 586 ? 62.688 -0.461 -95.213 1.00 83.12 586 PRO A O 1
ATOM 4596 N N . PHE A 1 587 ? 64.016 -1.887 -94.144 1.00 73.44 587 PHE A N 1
ATOM 4597 C CA . PHE A 1 587 ? 65.217 -1.611 -94.930 1.00 73.44 587 PHE A CA 1
ATOM 4598 C C . PHE A 1 587 ? 65.831 -2.853 -95.597 1.00 73.44 587 PHE A C 1
ATOM 4600 O O . PHE A 1 587 ? 66.995 -2.794 -96.021 1.00 73.44 587 PHE A O 1
ATOM 4607 N N . TYR A 1 588 ? 65.097 -3.962 -95.751 1.00 61.72 588 TYR A N 1
ATOM 4608 C CA . TYR A 1 588 ? 65.657 -5.174 -96.359 1.00 61.72 588 TYR A CA 1
ATOM 4609 C C . TYR A 1 588 ? 65.650 -5.200 -97.899 1.00 61.72 588 TYR A C 1
ATOM 4611 O O . TYR A 1 588 ? 64.671 -4.938 -98.589 1.00 61.72 588 TYR A O 1
ATOM 4619 N N . SER A 1 589 ? 66.811 -5.562 -98.464 1.00 53.22 589 SER A N 1
ATOM 4620 C CA . SER A 1 589 ? 67.018 -5.809 -99.895 1.00 53.22 589 SER A CA 1
ATOM 4621 C C . SER A 1 589 ? 67.151 -7.311 -100.167 1.00 53.22 589 SER A C 1
ATOM 4623 O O . SER A 1 589 ? 68.096 -7.931 -99.671 1.00 53.22 589 SER A O 1
ATOM 4625 N N . LEU A 1 590 ? 66.281 -7.880 -101.007 1.00 48.97 590 LEU A N 1
ATOM 4626 C CA . LEU A 1 590 ? 66.384 -9.259 -101.505 1.00 48.97 590 LEU A CA 1
ATOM 4627 C C . LEU A 1 590 ? 67.736 -9.489 -102.212 1.00 48.97 590 LEU A C 1
ATOM 4629 O O . LEU A 1 590 ? 67.933 -9.056 -103.349 1.00 48.97 590 LEU A O 1
ATOM 4633 N N . ASN A 1 591 ? 68.670 -10.190 -101.564 1.00 42.16 591 ASN A N 1
ATOM 4634 C CA . ASN A 1 591 ? 69.795 -10.827 -102.252 1.00 42.16 591 ASN A CA 1
ATOM 4635 C C . ASN A 1 591 ? 69.453 -12.306 -102.471 1.00 42.16 591 ASN A C 1
ATOM 4637 O O . ASN A 1 591 ? 69.250 -13.045 -101.513 1.00 42.16 591 ASN A O 1
ATOM 4641 N N . THR A 1 592 ? 69.375 -12.668 -103.753 1.00 38.41 592 THR A N 1
ATOM 4642 C CA . THR A 1 592 ? 69.017 -13.971 -104.348 1.00 38.41 592 THR A CA 1
ATOM 4643 C C . THR A 1 592 ? 69.714 -15.192 -103.773 1.00 38.41 592 THR A C 1
ATOM 4645 O O . THR A 1 592 ? 70.956 -15.111 -103.604 1.00 38.41 592 THR A O 1
#

Sequence (592 aa):
DLDYCVDDASDISSLLQNNYNFKPANIHYLTDSQATKSGISSALSNIILIIDPNDIFFFFYSGHGGSSSLFSHYLCPYDSPTNPSNRFYDTDLDSYLNNMNCAQKYVLIDACHSGGMIPESQASGRYIMTACMDDESCIEWHSLRNGVFTYYFLRSNNYASDSNGDGVRSMEECFSYTYPNTVSYSGSLGYTHHPQYYDGITGQAVIYPSLGSTSFTPSINNLSYSFYLYGHGSINILNITVCSVSENIVLKTVDITDNPPSSTGFGYYSGIIQLGAGENVTGYEILAKINGRTLITIKKTYGDTDGDGLYDLFEINEGNGIDPRLNDTDSDGLNDYDEFYGSTDPLNSDTDSDGLLDGLEVNVYFTNPTNNDTDSDGLPDKYEVDYNLDPLFNDTNLDYDNDSLSNLLEFQLGSYPNNPDSDSDGMNDGYENSNGLNLLYNDSALDLDNDGLSNFIEYLVGSLANNADSDGDLMPDLWEYNNGLNLTFNDAYFDFDNDTLSNFLEYQLGSYPNNLDSDADSMPDKWEYNNNLNLTFNDAQLDTDLDGLSNINEYLYNTDPQNQDTDGDLYFDGIEVQWGTDPLNPFYSLNT

Solvent-accessible surface area (backbone atoms only — not comparable to full-atom values): 32085 Å² total; per-residue (Å²): 137,80,93,25,41,64,47,39,54,50,52,51,54,46,46,38,38,77,77,50,68,46,52,72,93,78,55,84,85,64,57,62,93,47,28,22,47,67,41,51,52,49,49,54,54,55,46,46,75,70,56,46,59,56,43,74,48,80,46,79,45,58,50,55,36,36,69,85,50,103,86,40,23,28,40,47,26,62,52,13,87,86,35,69,89,33,46,43,33,28,67,57,53,29,54,54,61,71,61,38,55,40,59,39,36,39,38,40,34,44,20,20,17,28,32,47,32,46,85,68,47,67,45,81,26,26,37,38,39,19,33,5,36,54,91,29,53,63,59,68,42,83,95,71,54,14,32,46,47,55,48,34,43,66,46,13,81,81,68,31,62,54,83,86,65,45,66,53,79,29,51,69,32,25,43,67,38,17,38,62,53,26,31,54,54,37,43,75,74,75,43,66,32,48,48,40,73,48,80,32,48,86,82,73,52,46,94,48,64,43,68,26,44,71,47,77,49,69,39,82,24,30,40,38,40,35,32,32,37,49,50,76,44,47,72,72,41,39,34,42,37,38,32,21,70,66,102,56,81,44,80,50,74,44,75,54,64,90,68,46,65,37,99,59,52,47,38,67,47,71,54,68,50,77,54,57,94,87,37,40,61,19,19,39,37,38,43,34,20,44,74,82,36,81,75,46,76,49,76,49,72,75,32,43,73,50,66,55,78,49,37,35,53,48,23,69,73,71,46,81,75,44,46,55,69,42,41,33,56,53,68,41,74,48,36,38,38,58,22,69,76,62,78,44,48,43,78,41,44,37,57,51,67,58,80,48,34,33,23,42,21,64,74,71,71,65,44,48,47,72,40,45,34,54,55,68,66,83,60,39,34,40,57,25,59,78,57,71,52,56,48,80,48,82,48,47,84,40,45,78,55,69,39,80,44,28,37,47,55,22,63,75,70,69,45,46,51,67,40,45,39,58,47,69,61,80,60,36,36,28,56,25,61,75,45,70,50,58,47,79,46,76,50,41,85,40,46,78,56,68,61,78,51,31,34,46,58,24,59,76,74,66,36,47,41,61,38,52,39,51,47,67,62,84,60,42,34,52,59,29,59,78,60,71,52,60,45,71,46,74,48,42,82,40,47,78,59,69,62,80,54,27,36,46,56,25,61,74,72,65,35,48,47,71,39,60,38,52,45,68,57,86,59,41,34,53,60,29,59,77,60,74,49,62,42,68,48,73,48,37,83,41,47,77,51,72,39,73,45,25,41,48,52,20,65,74,69,72,50,49,54,75,39,43,38,60,50,68,67,84,56,32,36,29,52,27,55,73,72,70,49,64,49,77,49,68,78,79,77,94,77,131

InterPro domains:
  IPR011600 Peptidase C14, caspase domain [PF00656] (2-176)
  IPR018247 EF-Hand 1, calcium-binding site [PS00018] (350-362)
  IPR028974 TSP type-3 repeat [G3DSA:4.10.1080.10] (318-442)
  IPR029030 Caspase-like domain superfamily [SSF52129] (6-155)
  IPR053180 Calcium-binding acidic-repeat protein [PTHR37467] (347-397)
  IPR059100 Bacterial TSP3 repeat [PF18884] (304-319)
  IPR059100 Bacterial TSP3 repeat [PF18884] (328-348)
  IPR059100 Bacterial TSP3 repeat [PF18884] (350-371)
  IPR059100 Bacterial TSP3 repeat [PF18884] (373-392)
  IPR059100 Bacterial TSP3 repeat [PF18884] (565-586)

Mean predicted aligned error: 12.73 Å

pLDDT: mean 93.01, std 6.43, range [38.41, 98.56]